Protein AF-A0A177PJV3-F1 (afdb_monomer)

pLDDT: mean 76.03, std 20.49, range [28.05, 97.5]

Sequence (588 aa):
MIEAEFNGTSPHPETMKRNLEDLGCRGILSDYPTKEKMPVGSDPIPENIRCGEPAQKAKPQKKPRHFLPLPDGFVTELMQFTLWFHGNLAEQLIECWIQLKHATEKARERGISTSDPRIVEKRHSIIEAMDWRDVDGNPLQSLPWPIRLREGLASVSSTSWPPREASAINQMISILQALNFCIVALCTGARMGEVLSATDASIDSAGEGRYGGRTFKLYDEVEGKERDWPLHPAAEKALLFQKQIASVLRPPHANHLWVTTKGSDKTPAGSLMLDFSGAIVSAVDQLGMTELAGGARAHAHRWRHTVGRLVALAIVEAPAVLMDLFGHRDPEMTLTYMLSKPDFAKEVMEVAEEVSYALAGEAISDVENGVAGGSAAATLAKGLEAFRMQRGIERFDVETLREAIEILTFGGRSWQMIRPGVLCTKQLGEFGPCTKGRGEPDPGACRTSCDHRLEMARARDHCEQSIDVLLRELAAAEAEGAEMVAASIEGQILANLKRWDDVRERILARNDVARRIWNSRHDAMEAPPCTARSADAEATKASPPQGEKPPEKKRITPAPRSKRPKGKSSATSKKTMACTHSRKESSP

Secondary structure (DSSP, 8-state):
-------S-PPPHHHHHHHHHHHHHTT-STT----S---S----------TTS-----PPPP----PPPPPHHHHHHHHHHHHHHHHHTHHHHHHHHHHHHHHHHHHHHTT--TT-HHHHHHHHHHHHHS--B-TTS-B--EEEEEEEEEETTEEEEEEESS-S-HHHHHHHHHHHHHHHHHHHHHHH---HHHHHT-BTHHHHT-TTTEEEEEE-TT---TT-EEEEEEPPHHHHHHHHHHHHHHHHHS-TT--BS-B-SS-BTTB-TTSB---HHHHHHHHHHHTT-TGGGTSS---HHHHHHHHHHHHHHH-TTHHHHHHHHHT-SSHHHHHHHHTTSHHHHHHHHHHHHHHHHHHHHHHHHHHHTT--BSHHHHHHHHHHHHHHHHHT-SS--HHHHHHHHHHHTTTTTS-EEEETTEEE-PPTT---TTSSSS----GGG--TT-TTEEE-HHHHHHHHHHHHHHHHHHHHHHHTT-HHHHHHHHHHHHHHHTT-HHHHHHHHHH-HHHHHHHHHHHHTTSSPP--PPP--------PPPP------PPPPPPPPPPP-------------------------

Mean predicted aligned error: 18.7 Å

Structure (mmCIF, N/CA/C/O backbone):
data_AF-A0A177PJV3-F1
#
_entry.id   AF-A0A177PJV3-F1
#
loop_
_atom_site.group_PDB
_atom_site.id
_atom_site.type_symbol
_atom_site.label_atom_id
_atom_site.label_alt_id
_atom_site.label_comp_id
_atom_site.label_asym_id
_atom_site.label_entity_id
_atom_site.label_seq_id
_atom_site.pdbx_PDB_ins_code
_atom_site.Cartn_x
_atom_site.Cartn_y
_atom_site.Cartn_z
_atom_site.occupancy
_atom_site.B_iso_or_equiv
_atom_site.auth_seq_id
_atom_site.auth_comp_id
_atom_site.auth_asym_id
_atom_site.auth_atom_id
_atom_site.pdbx_PDB_model_num
ATOM 1 N N . MET A 1 1 ? -40.745 -6.822 -25.043 1.00 29.45 1 MET A N 1
ATOM 2 C CA . MET A 1 1 ? -40.069 -8.097 -24.745 1.00 29.45 1 MET A CA 1
ATOM 3 C C . MET A 1 1 ? -38.602 -7.764 -24.559 1.00 29.45 1 MET A C 1
ATOM 5 O O . MET A 1 1 ? -37.999 -7.275 -25.503 1.00 29.45 1 MET A O 1
ATOM 9 N N . ILE A 1 2 ? -38.126 -7.996 -23.335 1.00 30.31 2 ILE A N 1
ATOM 10 C CA . ILE A 1 2 ? -36.776 -7.807 -22.779 1.00 30.31 2 ILE A CA 1
ATOM 11 C C . ILE A 1 2 ? -36.422 -6.371 -22.347 1.00 30.31 2 ILE A C 1
ATOM 13 O O . ILE A 1 2 ? -36.038 -5.509 -23.132 1.00 30.31 2 ILE A O 1
ATOM 17 N N . GLU A 1 3 ? -36.620 -6.195 -21.041 1.00 29.83 3 GLU A N 1
ATOM 18 C CA . GLU A 1 3 ? -36.168 -5.158 -20.115 1.00 29.83 3 GLU A CA 1
ATOM 19 C C . GLU A 1 3 ? -34.685 -5.346 -19.737 1.00 29.83 3 GLU A C 1
ATOM 21 O O . GLU A 1 3 ? -34.189 -6.470 -19.766 1.00 29.83 3 GLU A O 1
ATOM 26 N N . ALA A 1 4 ? -34.028 -4.256 -19.322 1.00 28.80 4 ALA A N 1
ATOM 27 C CA . ALA A 1 4 ? -32.975 -4.198 -18.290 1.00 28.80 4 ALA A CA 1
ATOM 28 C C . ALA A 1 4 ? -32.693 -2.703 -18.002 1.00 28.80 4 ALA A C 1
ATOM 30 O O . ALA A 1 4 ? -32.131 -1.996 -18.832 1.00 28.80 4 ALA A O 1
ATOM 31 N N . GLU A 1 5 ? -33.392 -2.102 -17.038 1.00 28.05 5 GLU A N 1
ATOM 32 C CA . GLU A 1 5 ? -32.960 -1.903 -15.639 1.00 28.05 5 GLU A CA 1
ATOM 33 C C . GLU A 1 5 ? -31.884 -0.815 -15.452 1.00 28.05 5 GLU A C 1
ATOM 35 O O . GLU A 1 5 ? -30.699 -1.064 -15.259 1.00 28.05 5 GLU A O 1
ATOM 40 N N . PHE A 1 6 ? -32.363 0.434 -15.447 1.00 30.50 6 PHE A N 1
ATOM 41 C CA . PHE A 1 6 ? -31.719 1.568 -14.787 1.00 30.50 6 PHE A CA 1
ATOM 42 C C . PHE A 1 6 ? -32.026 1.499 -13.283 1.00 30.50 6 PHE A C 1
ATOM 44 O O . PHE A 1 6 ? -33.166 1.721 -12.878 1.00 30.50 6 PHE A O 1
ATOM 51 N N . ASN A 1 7 ? -31.014 1.255 -12.452 1.00 31.00 7 ASN A N 1
ATOM 52 C CA . ASN A 1 7 ? -31.074 1.471 -11.006 1.00 31.00 7 ASN A CA 1
ATOM 53 C C . ASN A 1 7 ? -29.996 2.486 -10.613 1.00 31.00 7 ASN A C 1
ATOM 55 O O . ASN A 1 7 ? -28.817 2.252 -10.858 1.00 31.00 7 ASN A O 1
ATOM 59 N N . GLY A 1 8 ? -30.395 3.609 -10.000 1.00 30.33 8 GLY A N 1
ATOM 60 C CA . GLY A 1 8 ? -29.428 4.584 -9.478 1.00 30.33 8 GLY A CA 1
ATOM 61 C C . GLY A 1 8 ? -29.940 5.977 -9.093 1.00 30.33 8 GLY A C 1
ATOM 62 O O . GLY A 1 8 ? -29.230 6.948 -9.305 1.00 30.33 8 GLY A O 1
ATOM 63 N N . THR A 1 9 ? -31.151 6.089 -8.532 1.00 35.78 9 THR A N 1
ATOM 64 C CA . THR A 1 9 ? -31.656 7.237 -7.736 1.00 35.78 9 THR A CA 1
ATOM 65 C C . THR A 1 9 ? -31.503 8.655 -8.312 1.00 35.78 9 THR A C 1
ATOM 67 O O . THR A 1 9 ? -30.610 9.415 -7.939 1.00 35.78 9 THR A O 1
ATOM 70 N N . SER A 1 10 ? -32.497 9.088 -9.093 1.00 42.78 10 SER A N 1
ATOM 71 C CA . SER A 1 10 ? -32.837 10.513 -9.193 1.00 42.78 10 SER A CA 1
ATOM 72 C C . SER A 1 10 ? -33.201 11.054 -7.800 1.00 42.78 10 SER A C 1
ATOM 74 O O . SER A 1 10 ? -33.962 10.381 -7.092 1.00 42.78 10 SER A O 1
ATOM 76 N N . PRO A 1 11 ? -32.727 12.241 -7.378 1.00 43.62 11 PRO A N 1
ATOM 77 C CA . PRO A 1 11 ? -33.128 12.811 -6.097 1.00 43.62 11 PRO A CA 1
ATOM 78 C C . PRO A 1 11 ? -34.654 12.926 -6.038 1.00 43.62 11 PRO A C 1
ATOM 80 O O . PRO A 1 11 ? -35.287 13.393 -6.985 1.00 43.62 11 PRO A O 1
ATOM 83 N N . HIS A 1 12 ? -35.235 12.472 -4.923 1.00 50.09 12 HIS A N 1
ATOM 84 C CA . HIS A 1 12 ? -36.675 12.532 -4.679 1.00 50.09 12 HIS A CA 1
ATOM 85 C C . HIS A 1 12 ? -37.168 13.967 -4.968 1.00 50.09 12 HIS A C 1
ATOM 87 O O . HIS A 1 12 ? -36.522 14.915 -4.505 1.00 50.09 12 HIS A O 1
ATOM 93 N N . PRO A 1 13 ? -38.275 14.169 -5.708 1.00 58.34 13 PRO A N 1
ATOM 94 C CA . PRO A 1 13 ? -38.742 15.503 -6.107 1.00 58.34 13 PRO A CA 1
ATOM 95 C C . PRO A 1 13 ? -38.898 16.466 -4.922 1.00 58.34 13 PRO A C 1
ATOM 97 O O . PRO A 1 13 ? -38.666 17.667 -5.041 1.00 58.34 13 PRO A O 1
ATOM 100 N N . GLU A 1 14 ? -39.217 15.924 -3.745 1.00 55.47 14 GLU A N 1
ATOM 101 C CA . GLU A 1 14 ? -39.294 16.681 -2.496 1.00 55.47 14 GLU A CA 1
ATOM 102 C C . GLU A 1 14 ? -37.938 17.195 -2.001 1.00 55.47 14 GLU A C 1
ATOM 104 O O . GLU A 1 14 ? -37.867 18.312 -1.499 1.00 55.47 14 GLU A O 1
ATOM 109 N N . THR A 1 15 ? -36.853 16.438 -2.177 1.00 59.91 15 THR A N 1
ATOM 110 C CA . THR A 1 15 ? -35.495 16.860 -1.800 1.00 59.91 15 THR A CA 1
ATOM 111 C C . THR A 1 15 ? -34.998 17.967 -2.724 1.00 59.91 15 THR A C 1
ATOM 113 O O . THR A 1 15 ? -34.393 18.935 -2.267 1.00 59.91 15 THR A O 1
ATOM 116 N N . MET A 1 16 ? -35.306 17.868 -4.021 1.00 63.03 16 MET A N 1
ATOM 117 C CA . MET A 1 16 ? -34.980 18.915 -4.990 1.00 63.03 16 MET A CA 1
ATOM 118 C C . MET A 1 16 ? -35.768 20.198 -4.705 1.00 63.03 16 MET A C 1
ATOM 120 O O . MET A 1 16 ? -35.188 21.282 -4.684 1.00 63.03 16 MET A O 1
ATOM 124 N N . LYS A 1 17 ? -37.063 20.075 -4.388 1.00 69.62 17 LYS A N 1
ATOM 125 C CA . LYS A 1 17 ? -37.906 21.199 -3.968 1.00 69.62 17 LYS A CA 1
ATOM 126 C C . LYS A 1 17 ? -37.385 21.863 -2.688 1.00 69.62 17 LYS A C 1
ATOM 128 O O . LYS A 1 17 ? -37.268 23.081 -2.664 1.00 69.62 17 LYS A O 1
ATOM 133 N N . ARG A 1 18 ? -36.991 21.084 -1.673 1.00 66.75 18 ARG A N 1
ATOM 134 C CA . ARG A 1 18 ? -36.425 21.605 -0.413 1.00 66.75 18 ARG A CA 1
ATOM 135 C C . ARG A 1 18 ? -35.113 22.357 -0.616 1.00 66.75 18 ARG A C 1
ATOM 137 O O . ARG A 1 18 ? -34.887 23.379 0.019 1.00 66.75 18 ARG A O 1
ATOM 144 N N . ASN A 1 19 ? -34.256 21.862 -1.506 1.00 68.12 19 ASN A N 1
ATOM 145 C CA . ASN A 1 19 ? -32.991 22.522 -1.825 1.00 68.12 19 ASN A CA 1
ATOM 146 C C . ASN A 1 19 ? -33.217 23.820 -2.611 1.00 68.12 19 ASN A C 1
ATOM 148 O O . ASN A 1 19 ? -32.542 24.811 -2.352 1.00 68.12 19 ASN A O 1
ATOM 152 N N . LEU A 1 20 ? -34.180 23.841 -3.538 1.00 69.81 20 LEU A N 1
ATOM 153 C CA . LEU A 1 20 ? -34.570 25.066 -4.243 1.00 69.81 20 LEU A CA 1
ATOM 154 C C . LEU A 1 20 ? -35.226 26.083 -3.295 1.00 69.81 20 LEU A C 1
ATOM 156 O O . LEU A 1 20 ? -34.956 27.274 -3.413 1.00 69.81 20 LEU A O 1
ATOM 160 N N . GLU A 1 21 ? -36.015 25.619 -2.324 1.00 73.06 21 GLU A N 1
ATOM 161 C CA . GLU A 1 21 ? -36.563 26.436 -1.236 1.00 73.06 21 GLU A CA 1
ATOM 162 C C . GLU A 1 21 ? -35.452 27.035 -0.354 1.00 73.06 21 GLU A C 1
ATOM 164 O O . GLU A 1 21 ? -35.466 28.240 -0.122 1.00 73.06 21 GLU A O 1
ATOM 169 N N . ASP A 1 22 ? -34.450 26.251 0.073 1.00 69.19 22 ASP A N 1
ATOM 170 C CA . ASP A 1 22 ? -33.301 26.749 0.858 1.00 69.19 22 ASP A CA 1
ATOM 171 C C . ASP A 1 22 ? -32.491 27.799 0.087 1.00 69.19 22 ASP A C 1
ATOM 173 O O . ASP A 1 22 ? -32.208 28.885 0.598 1.00 69.19 22 ASP A O 1
ATOM 177 N N . LEU A 1 23 ? -32.152 27.508 -1.171 1.00 67.38 23 LEU A N 1
ATOM 178 C CA . LEU A 1 23 ? -31.402 28.426 -2.032 1.00 67.38 23 LEU A CA 1
ATOM 179 C C . LEU A 1 23 ? -32.194 29.709 -2.324 1.00 67.38 23 LEU A C 1
ATOM 181 O O . LEU A 1 23 ? -31.612 30.796 -2.369 1.00 67.38 23 LEU A O 1
ATOM 185 N N . GLY A 1 24 ? -33.514 29.588 -2.470 1.00 72.19 24 GLY A N 1
ATOM 186 C CA . GLY A 1 24 ? -34.443 30.702 -2.596 1.00 72.19 24 GLY A CA 1
ATOM 187 C C . GLY A 1 24 ? -34.514 31.570 -1.339 1.00 72.19 24 GLY A C 1
ATOM 188 O O . GLY A 1 24 ? -34.330 32.783 -1.415 1.00 72.19 24 GLY A O 1
ATOM 189 N N . CYS A 1 25 ? -34.693 30.960 -0.164 1.00 65.00 25 CYS A N 1
ATOM 190 C CA . CYS A 1 25 ? -34.714 31.653 1.130 1.00 65.00 25 CYS A CA 1
ATOM 191 C C . CYS A 1 25 ? -33.384 32.343 1.465 1.00 65.00 25 CYS A C 1
ATOM 193 O O . CYS A 1 25 ? -33.371 33.342 2.180 1.00 65.00 25 CYS A O 1
ATOM 195 N N . ARG A 1 26 ? -32.265 31.841 0.935 1.00 63.28 26 ARG A N 1
ATOM 196 C CA . ARG A 1 26 ? -30.928 32.432 1.100 1.00 63.28 26 ARG A CA 1
ATOM 197 C C . ARG A 1 26 ? -30.611 33.533 0.083 1.00 63.28 26 ARG A C 1
ATOM 199 O O . ARG A 1 26 ? -29.510 34.076 0.124 1.00 63.28 26 ARG A O 1
ATOM 206 N N . GLY A 1 27 ? -31.542 33.851 -0.821 1.00 60.12 27 GLY A N 1
ATOM 207 C CA . GLY A 1 27 ? -31.381 34.896 -1.835 1.00 60.12 27 GLY A CA 1
ATOM 208 C C . GLY A 1 27 ? -30.380 34.551 -2.941 1.00 60.12 27 GLY A C 1
ATOM 209 O O . GLY A 1 27 ? -29.916 35.444 -3.641 1.00 60.12 27 GLY A O 1
ATOM 210 N N . ILE A 1 28 ? -30.029 33.268 -3.092 1.00 64.19 28 ILE A N 1
ATOM 211 C CA . ILE A 1 28 ? -29.073 32.795 -4.106 1.00 64.19 28 ILE A CA 1
ATOM 212 C C . ILE A 1 28 ? -29.766 32.643 -5.469 1.00 64.19 28 ILE A C 1
ATOM 214 O O . ILE A 1 28 ? -29.135 32.818 -6.509 1.00 64.19 28 ILE A O 1
ATOM 218 N N . LEU A 1 29 ? -31.071 32.352 -5.473 1.00 66.19 29 LEU A N 1
ATOM 219 C CA . LEU A 1 29 ? -31.906 32.325 -6.674 1.00 66.19 29 LEU A CA 1
ATOM 220 C C . LEU A 1 29 ? -32.634 33.665 -6.822 1.00 66.19 29 LEU A C 1
ATOM 222 O O . LEU A 1 29 ? -33.555 33.970 -6.065 1.00 66.19 29 LEU A O 1
ATOM 226 N N . SER A 1 30 ? -32.202 34.468 -7.795 1.00 63.50 30 SER A N 1
ATOM 227 C CA . SER A 1 30 ? -32.681 35.841 -8.020 1.00 63.50 30 SER A CA 1
ATOM 228 C C . SER A 1 30 ? -34.159 35.943 -8.408 1.00 63.50 30 SER A C 1
ATOM 230 O O . SER A 1 30 ? -34.759 37.006 -8.284 1.00 63.50 30 SER A O 1
ATOM 232 N N . ASP A 1 31 ? -34.739 34.853 -8.898 1.00 66.44 31 ASP A N 1
ATOM 233 C CA . ASP A 1 31 ? -36.106 34.729 -9.404 1.00 66.44 31 ASP A CA 1
ATOM 234 C C . ASP A 1 31 ? -37.026 33.919 -8.470 1.00 66.44 31 ASP A C 1
ATOM 236 O O . ASP A 1 31 ? -38.175 33.636 -8.818 1.00 66.44 31 ASP A O 1
ATOM 240 N N . TYR A 1 32 ? -36.558 33.561 -7.267 1.00 75.62 32 TYR A N 1
ATOM 241 C CA . TYR A 1 32 ? -37.345 32.765 -6.331 1.00 75.62 32 TYR A CA 1
ATOM 242 C C . TYR A 1 32 ? -38.529 33.565 -5.746 1.00 75.62 32 TYR A C 1
ATOM 244 O O . TYR A 1 32 ? -38.325 34.618 -5.132 1.00 75.62 32 TYR A O 1
ATOM 252 N N . PRO A 1 33 ? -39.782 33.085 -5.885 1.00 64.75 33 PRO A N 1
ATOM 253 C CA . PRO A 1 33 ? -40.960 33.818 -5.438 1.00 64.75 33 PRO A CA 1
ATOM 254 C C . PRO A 1 33 ? -41.017 33.856 -3.906 1.00 64.75 33 PRO A C 1
ATOM 256 O O . PRO A 1 33 ? -41.302 32.856 -3.247 1.00 64.75 33 PRO A O 1
ATOM 259 N N . THR A 1 34 ? -40.772 35.030 -3.326 1.00 61.72 34 THR A N 1
ATOM 260 C CA . THR A 1 34 ? -40.854 35.281 -1.880 1.00 61.72 34 THR A CA 1
ATOM 261 C C . THR A 1 34 ? -42.311 35.164 -1.425 1.00 61.72 34 THR A C 1
ATOM 263 O O . THR A 1 34 ? -43.090 36.111 -1.516 1.00 61.72 34 THR A O 1
ATOM 266 N N . LYS A 1 35 ? -42.720 33.970 -0.979 1.00 52.09 35 LYS A N 1
ATOM 267 C CA . LYS A 1 35 ? -44.114 33.697 -0.587 1.00 52.09 35 LYS A CA 1
ATOM 268 C C . LYS A 1 35 ? -44.485 34.129 0.829 1.00 52.09 35 LYS A C 1
ATOM 270 O O . LYS A 1 35 ? -45.671 34.163 1.136 1.00 52.09 35 LYS A O 1
ATOM 275 N N . GLU A 1 36 ? -43.536 34.537 1.663 1.00 47.19 36 GLU A N 1
ATOM 276 C CA . GLU A 1 36 ? -43.840 35.010 3.013 1.00 47.19 36 GLU A CA 1
ATOM 277 C C . GLU A 1 36 ? -43.062 36.285 3.328 1.00 47.19 36 GLU A C 1
ATOM 279 O O . GLU A 1 36 ? -41.853 36.376 3.117 1.00 47.19 36 GLU A O 1
ATOM 284 N N . LYS A 1 37 ? -43.786 37.297 3.821 1.00 44.06 37 LYS A N 1
ATOM 285 C CA . LYS A 1 37 ? -43.204 38.524 4.366 1.00 44.06 37 LYS A CA 1
ATOM 286 C C . LYS A 1 37 ? -42.357 38.129 5.575 1.00 44.06 37 LYS A C 1
ATOM 288 O O . LYS A 1 37 ? -42.908 37.893 6.648 1.00 44.06 37 LYS A O 1
ATOM 293 N N . MET A 1 38 ? -41.040 38.037 5.393 1.00 42.28 38 MET A N 1
ATOM 294 C CA . MET A 1 38 ? -40.118 37.856 6.511 1.00 42.28 38 MET A CA 1
ATOM 295 C C . MET A 1 38 ? -40.351 38.963 7.551 1.00 42.28 38 MET A C 1
ATOM 297 O O . MET A 1 38 ? -40.602 40.114 7.170 1.00 42.28 38 MET A O 1
ATOM 301 N N . PRO A 1 39 ? -40.291 38.639 8.854 1.00 39.69 39 PRO A N 1
ATOM 302 C CA . PRO A 1 39 ? -40.427 39.635 9.898 1.00 39.69 39 PRO A CA 1
ATOM 303 C C . PRO A 1 39 ? -39.315 40.672 9.736 1.00 39.69 39 PRO A C 1
ATOM 305 O O . PRO A 1 39 ? -38.130 40.348 9.700 1.00 39.69 39 PRO A O 1
ATOM 308 N N . VAL A 1 40 ? -39.739 41.927 9.599 1.00 49.19 40 VAL A N 1
ATOM 309 C CA . VAL A 1 40 ? -38.894 43.121 9.551 1.00 49.19 40 VAL A CA 1
ATOM 310 C C . VAL A 1 40 ? -38.036 43.132 10.818 1.00 49.19 40 VAL A C 1
ATOM 312 O O . VAL A 1 40 ? -38.554 43.382 11.904 1.00 49.19 40 VAL A O 1
ATOM 315 N N . GLY A 1 41 ? -36.750 42.793 10.708 1.00 45.94 41 GLY A N 1
ATOM 316 C CA . GLY A 1 41 ? -35.879 42.732 11.886 1.00 45.94 41 GLY A CA 1
ATOM 317 C C . GLY A 1 41 ? -34.470 42.167 11.711 1.00 45.94 41 GLY A C 1
ATOM 318 O O . GLY A 1 41 ? -33.693 42.241 12.657 1.00 45.94 41 GLY A O 1
ATOM 319 N N . SER A 1 42 ? -34.091 41.642 10.547 1.00 44.22 42 SER A N 1
ATOM 320 C CA . SER A 1 42 ? -32.679 41.381 10.250 1.00 44.22 42 SER A CA 1
ATOM 321 C C . SER A 1 42 ? -32.321 42.070 8.948 1.00 44.22 42 SER A C 1
ATOM 323 O O . SER A 1 42 ? -32.685 41.585 7.874 1.00 44.22 42 SER A O 1
ATOM 325 N N . ASP A 1 43 ? -31.644 43.211 9.054 1.00 44.50 43 ASP A N 1
ATOM 326 C CA . ASP A 1 43 ? -31.030 43.851 7.900 1.00 44.50 43 ASP A CA 1
ATOM 327 C C . ASP A 1 43 ? -30.209 42.802 7.132 1.00 44.50 43 ASP A C 1
ATOM 329 O O . ASP A 1 43 ? -29.457 42.038 7.756 1.00 44.50 43 ASP A O 1
ATOM 333 N N . PRO A 1 44 ? -30.355 42.706 5.798 1.00 44.03 44 PRO A N 1
ATOM 334 C CA . PRO A 1 44 ? -29.487 41.856 5.004 1.00 44.03 44 PRO A CA 1
ATOM 335 C C . PRO A 1 44 ? -28.049 42.293 5.270 1.00 44.03 44 PRO A C 1
ATOM 337 O O . PRO A 1 44 ? -27.731 43.476 5.155 1.00 44.03 44 PRO A O 1
ATOM 340 N N . ILE A 1 45 ? -27.193 41.344 5.663 1.00 42.94 45 ILE A N 1
ATOM 341 C CA . ILE A 1 45 ? -25.763 41.595 5.858 1.00 42.94 45 ILE A CA 1
ATOM 342 C C . ILE A 1 45 ? -25.258 42.190 4.539 1.00 42.94 45 ILE A C 1
ATOM 344 O O . ILE A 1 45 ? -25.282 41.474 3.534 1.00 42.94 45 ILE A O 1
ATOM 348 N N . PRO A 1 46 ? -24.844 43.470 4.495 1.00 41.69 46 PRO A N 1
ATOM 349 C CA . PRO A 1 46 ? -24.364 44.061 3.262 1.00 41.69 46 PRO A CA 1
ATOM 350 C C . PRO A 1 46 ? -23.125 43.279 2.852 1.00 41.69 46 PRO A C 1
ATOM 352 O O . PRO A 1 46 ? -22.130 43.237 3.583 1.00 41.69 46 PRO A O 1
ATOM 355 N N . GLU A 1 47 ? -23.188 42.611 1.707 1.00 41.00 47 GLU A N 1
ATOM 356 C CA . GLU A 1 47 ? -21.995 42.041 1.114 1.00 41.00 47 GLU A CA 1
ATOM 357 C C . GLU A 1 47 ? -21.081 43.225 0.781 1.00 41.00 47 GLU A C 1
ATOM 359 O O . GLU A 1 47 ? -21.416 44.076 -0.042 1.00 41.00 47 GLU A O 1
ATOM 364 N N . ASN A 1 48 ? -19.971 43.355 1.516 1.00 43.31 48 ASN A N 1
ATOM 365 C CA . ASN A 1 48 ? -19.047 44.466 1.330 1.00 43.31 48 ASN A CA 1
ATOM 366 C C . ASN A 1 48 ? -18.534 44.434 -0.112 1.00 43.31 48 ASN A C 1
ATOM 368 O O . ASN A 1 48 ? -17.732 43.570 -0.472 1.00 43.31 48 ASN A O 1
ATOM 372 N N . ILE A 1 49 ? -18.992 45.381 -0.928 1.00 45.78 49 ILE A N 1
ATOM 373 C CA . ILE A 1 49 ? -18.542 45.574 -2.303 1.00 45.78 49 ILE A CA 1
ATOM 374 C C . ILE A 1 49 ? -17.062 45.976 -2.244 1.00 45.78 49 ILE A C 1
ATOM 376 O O . ILE A 1 49 ? -16.725 47.140 -2.056 1.00 45.78 49 ILE A O 1
ATOM 380 N N . ARG A 1 50 ? -16.154 45.005 -2.400 1.00 50.34 50 ARG A N 1
ATOM 381 C CA . ARG A 1 50 ? -14.689 45.208 -2.368 1.00 50.34 50 ARG A CA 1
ATOM 382 C C . ARG A 1 50 ? -14.123 45.765 -3.678 1.00 50.34 50 ARG A C 1
ATOM 384 O O . ARG A 1 50 ? -12.979 45.497 -4.044 1.00 50.34 50 ARG A O 1
ATOM 391 N N . CYS A 1 51 ? -14.927 46.512 -4.425 1.00 39.72 51 CYS A N 1
ATOM 392 C CA . CYS A 1 51 ? -14.507 47.095 -5.689 1.00 39.72 51 CYS A CA 1
ATOM 393 C C . CYS A 1 51 ? -13.614 48.313 -5.394 1.00 39.72 51 CYS A C 1
ATOM 395 O O . CYS A 1 51 ? -14.095 49.329 -4.906 1.00 39.72 51 CYS A O 1
ATOM 397 N N . GLY A 1 52 ? -12.307 48.193 -5.647 1.00 55.75 52 GLY A N 1
ATOM 398 C CA . GLY A 1 52 ? -11.308 49.235 -5.358 1.00 55.75 52 GLY A CA 1
ATOM 399 C C . GLY A 1 52 ? -10.450 48.987 -4.112 1.00 55.75 52 GLY A C 1
ATOM 400 O O . GLY A 1 52 ? -9.484 49.717 -3.890 1.00 55.75 52 GLY A O 1
ATOM 401 N N . GLU A 1 53 ? -10.731 47.939 -3.329 1.00 58.09 53 GLU A N 1
ATOM 402 C CA . GLU A 1 53 ? -9.828 47.514 -2.257 1.00 58.09 53 GLU A CA 1
ATOM 403 C C . GLU A 1 53 ? -8.597 46.794 -2.840 1.00 58.09 53 GLU A C 1
ATOM 405 O O . GLU A 1 53 ? -8.726 46.001 -3.780 1.00 58.09 53 GLU A O 1
ATOM 410 N N . PRO A 1 54 ? -7.385 47.022 -2.299 1.00 50.81 54 PRO A N 1
ATOM 411 C CA . PRO A 1 54 ? -6.211 46.268 -2.714 1.00 50.81 54 PRO A CA 1
ATOM 412 C C . PRO A 1 54 ? -6.442 44.784 -2.425 1.00 50.81 54 PRO A C 1
ATOM 414 O O . PRO A 1 54 ? -6.830 44.418 -1.313 1.00 50.81 54 PRO A O 1
ATOM 417 N N . ALA A 1 55 ? -6.191 43.937 -3.429 1.00 51.00 55 ALA A N 1
ATOM 418 C CA . ALA A 1 55 ? -6.389 42.495 -3.339 1.00 51.00 55 ALA A CA 1
ATOM 419 C C . ALA A 1 55 ? -5.851 41.962 -2.005 1.00 51.00 55 ALA A C 1
ATOM 421 O O . ALA A 1 55 ? -4.671 42.153 -1.681 1.00 51.00 55 ALA A O 1
ATOM 422 N N . GLN A 1 56 ? -6.719 41.312 -1.219 1.00 52.31 56 GLN A N 1
ATOM 423 C CA . GLN A 1 56 ? -6.297 40.672 0.021 1.00 52.31 56 GLN A CA 1
ATOM 424 C C . GLN A 1 56 ? -5.151 39.728 -0.322 1.00 52.31 56 GLN A C 1
ATOM 426 O O . GLN A 1 56 ? -5.333 38.772 -1.076 1.00 52.31 56 GLN A O 1
ATOM 431 N N . LYS A 1 57 ? -3.954 40.025 0.201 1.00 47.50 57 LYS A N 1
ATOM 432 C CA . LYS A 1 57 ? -2.788 39.161 0.024 1.00 47.50 57 LYS A CA 1
ATOM 433 C C . LYS A 1 57 ? -3.213 37.765 0.449 1.00 47.50 57 LYS A C 1
ATOM 435 O O . LYS A 1 57 ? -3.586 37.573 1.609 1.00 47.50 57 LYS A O 1
ATOM 440 N N . ALA A 1 58 ? -3.205 36.830 -0.504 1.00 41.31 58 ALA A N 1
ATOM 441 C CA . ALA A 1 58 ? -3.513 35.437 -0.241 1.00 41.31 58 ALA A CA 1
ATOM 442 C C . ALA A 1 58 ? -2.760 35.030 1.025 1.00 41.31 58 ALA A C 1
ATOM 444 O O . ALA A 1 58 ? -1.556 35.293 1.135 1.00 41.31 58 ALA A O 1
ATOM 445 N N . LYS A 1 59 ? -3.479 34.463 2.008 1.00 41.72 59 LYS A N 1
ATOM 446 C CA . LYS A 1 59 ? -2.838 33.932 3.215 1.00 41.72 59 LYS A CA 1
ATOM 447 C C . LYS A 1 59 ? -1.655 33.094 2.733 1.00 41.72 59 LYS A C 1
ATOM 449 O O . LYS A 1 59 ? -1.872 32.269 1.841 1.00 41.72 59 LYS A O 1
ATOM 454 N N . PRO A 1 60 ? -0.432 33.326 3.244 1.00 38.84 60 PRO A N 1
ATOM 455 C CA . PRO A 1 60 ? 0.733 32.600 2.771 1.00 38.84 60 PRO A CA 1
ATOM 456 C C . PRO A 1 60 ? 0.391 31.118 2.830 1.00 38.84 60 PRO A C 1
ATOM 458 O O . PRO A 1 60 ? 0.018 30.617 3.897 1.00 38.84 60 PRO A O 1
ATOM 461 N N . GLN A 1 61 ? 0.417 30.451 1.671 1.00 39.66 61 GLN A N 1
ATOM 462 C CA . GLN A 1 61 ? 0.192 29.015 1.607 1.00 39.66 61 GLN A CA 1
ATOM 463 C C . GLN A 1 61 ? 1.156 28.402 2.621 1.00 39.66 61 GLN A C 1
ATOM 465 O O . GLN A 1 61 ? 2.368 28.623 2.541 1.00 39.66 61 GLN A O 1
ATOM 470 N N . LYS A 1 62 ? 0.618 27.731 3.650 1.00 40.19 62 LYS A N 1
ATOM 471 C CA . LYS A 1 62 ? 1.460 27.024 4.617 1.00 40.19 62 LYS A CA 1
ATOM 472 C C . LYS A 1 62 ? 2.365 26.125 3.787 1.00 40.19 62 LYS A C 1
ATOM 474 O O . LYS A 1 62 ? 1.846 25.328 3.008 1.00 40.19 62 LYS A O 1
ATOM 479 N N . LYS A 1 63 ? 3.686 26.294 3.930 1.00 40.72 63 LYS A N 1
ATOM 480 C CA . LYS A 1 63 ? 4.667 25.451 3.239 1.00 40.72 63 LYS A CA 1
ATOM 481 C C . LYS A 1 63 ? 4.212 23.993 3.371 1.00 40.72 63 LYS A C 1
ATOM 483 O O . LYS A 1 63 ? 3.842 23.605 4.488 1.00 40.72 63 LYS A O 1
ATOM 488 N N . PRO A 1 64 ? 4.170 23.223 2.272 1.00 48.28 64 PRO A N 1
ATOM 489 C CA . PRO A 1 64 ? 3.711 21.846 2.324 1.00 48.28 64 PRO A CA 1
ATOM 490 C C . PRO A 1 64 ? 4.513 21.107 3.397 1.00 48.28 64 PRO A C 1
ATOM 492 O O . PRO A 1 64 ? 5.742 21.169 3.432 1.00 48.28 64 PRO A O 1
ATOM 495 N N . ARG A 1 65 ? 3.812 20.471 4.343 1.00 55.72 65 ARG A N 1
ATOM 496 C CA . ARG A 1 65 ? 4.466 19.591 5.313 1.00 55.72 65 ARG A CA 1
ATOM 497 C C . ARG A 1 65 ? 5.021 18.408 4.526 1.00 55.72 65 ARG A C 1
A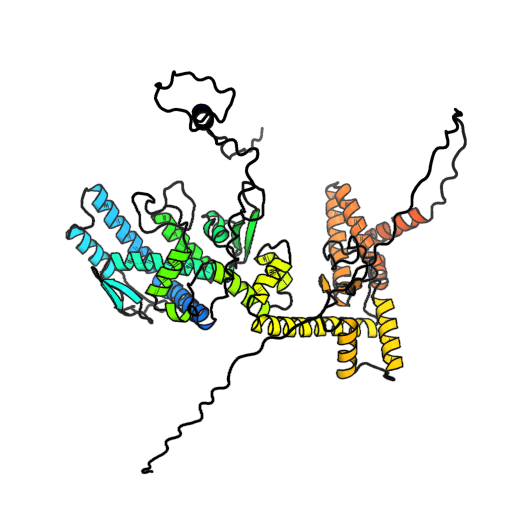TOM 499 O O . ARG A 1 65 ? 4.241 17.610 4.016 1.00 55.72 65 ARG A O 1
ATOM 506 N N . HIS A 1 66 ? 6.342 18.305 4.434 1.00 64.00 66 HIS A N 1
ATOM 507 C CA . HIS A 1 66 ? 6.991 17.117 3.895 1.00 64.00 66 HIS A CA 1
ATOM 508 C C . HIS A 1 66 ? 6.817 15.979 4.901 1.00 64.00 66 HIS A C 1
ATOM 510 O O . HIS A 1 66 ? 7.338 16.034 6.016 1.00 64.00 66 HIS A O 1
ATOM 516 N N . PHE A 1 67 ? 6.023 14.975 4.536 1.00 75.81 67 PHE A N 1
ATOM 517 C CA . PHE A 1 67 ? 5.919 13.750 5.312 1.00 75.81 67 PHE A CA 1
ATOM 518 C C . PHE A 1 67 ? 7.097 12.851 4.948 1.00 75.81 67 PHE A C 1
ATOM 520 O O . PHE A 1 67 ? 7.319 12.555 3.779 1.00 75.81 67 PHE A O 1
ATOM 527 N N . LEU A 1 68 ? 7.850 12.422 5.956 1.00 84.69 68 LEU A N 1
ATOM 528 C CA . LEU A 1 68 ? 8.911 11.438 5.778 1.00 84.69 68 LEU A CA 1
ATOM 529 C C . LEU A 1 68 ? 8.338 10.020 5.899 1.00 84.69 68 LEU A C 1
ATOM 531 O O . LEU A 1 68 ? 7.380 9.816 6.663 1.00 84.69 68 LEU A O 1
ATOM 535 N N . PRO A 1 69 ? 8.933 9.032 5.208 1.00 88.75 69 PRO A N 1
ATOM 536 C CA . PRO A 1 69 ? 8.552 7.637 5.375 1.00 88.75 69 PRO A CA 1
ATOM 537 C C . PRO A 1 69 ? 8.753 7.171 6.828 1.00 88.75 69 PRO A C 1
ATOM 539 O O . PRO A 1 69 ? 9.456 7.803 7.629 1.00 88.75 69 PRO A O 1
ATOM 542 N N . LEU A 1 70 ? 8.091 6.078 7.195 1.00 92.25 70 LEU A N 1
ATOM 543 C CA . LEU A 1 70 ? 8.226 5.455 8.508 1.00 92.25 70 LEU A CA 1
ATOM 544 C C . LEU A 1 70 ? 9.594 4.753 8.622 1.00 92.25 70 LEU A C 1
ATOM 546 O O . LEU A 1 70 ? 10.102 4.253 7.611 1.00 92.25 70 LEU A O 1
ATOM 550 N N . PRO A 1 71 ? 10.229 4.739 9.807 1.00 92.25 71 PRO A N 1
ATOM 551 C CA . PRO A 1 71 ? 11.462 3.979 10.026 1.00 92.25 71 PRO A CA 1
ATOM 552 C C . PRO A 1 71 ? 11.244 2.470 9.850 1.00 92.25 71 PRO A C 1
ATOM 554 O O . PRO A 1 71 ? 10.185 1.968 10.222 1.00 92.25 71 PRO A O 1
ATOM 557 N N . ASP A 1 72 ? 12.242 1.743 9.337 1.00 91.44 72 ASP A N 1
ATOM 558 C CA . ASP A 1 72 ? 12.136 0.291 9.102 1.00 91.44 72 ASP A CA 1
ATOM 559 C C . ASP A 1 72 ? 11.864 -0.498 10.382 1.00 91.44 72 ASP A C 1
ATOM 561 O O . ASP A 1 72 ? 10.998 -1.369 10.383 1.00 91.44 72 ASP A O 1
ATOM 565 N N . GLY A 1 73 ? 12.524 -0.140 11.490 1.00 93.88 73 GLY A N 1
ATOM 566 C CA . GLY A 1 73 ? 12.278 -0.769 12.791 1.00 93.88 73 GLY A CA 1
ATOM 567 C C . GLY A 1 73 ? 10.818 -0.644 13.231 1.00 93.88 73 GLY A C 1
ATOM 568 O O . GLY A 1 73 ? 10.209 -1.626 13.628 1.00 93.88 73 GLY A O 1
ATOM 569 N N . PHE A 1 74 ? 10.203 0.532 13.060 1.00 95.81 74 PHE A N 1
ATOM 570 C CA . PHE A 1 74 ? 8.782 0.719 13.369 1.00 95.81 74 PHE A CA 1
ATOM 571 C C . PHE A 1 74 ? 7.867 -0.120 12.482 1.00 95.81 74 PHE A C 1
ATOM 573 O O . PHE A 1 74 ? 6.935 -0.745 12.979 1.00 95.81 74 PHE A O 1
ATOM 580 N N . VAL A 1 75 ? 8.109 -0.108 11.169 1.00 96.06 75 VAL A N 1
ATOM 581 C CA . VAL A 1 75 ? 7.285 -0.859 10.213 1.00 96.06 75 VAL A CA 1
ATOM 582 C C . VAL A 1 75 ? 7.384 -2.353 10.506 1.00 96.06 75 VAL A C 1
ATOM 584 O O . VAL A 1 75 ? 6.361 -3.026 10.545 1.00 96.06 75 VAL A O 1
ATOM 587 N N . THR A 1 76 ? 8.592 -2.847 10.768 1.00 95.69 76 THR A N 1
ATOM 588 C CA . THR A 1 76 ? 8.858 -4.257 11.069 1.00 95.69 76 THR A CA 1
ATOM 589 C C . THR A 1 76 ? 8.142 -4.694 12.342 1.00 95.69 76 THR A C 1
ATOM 591 O O . THR A 1 76 ? 7.345 -5.626 12.288 1.00 95.69 76 THR A O 1
ATOM 594 N N . GLU A 1 77 ? 8.343 -3.984 13.454 1.00 95.75 77 GLU A N 1
ATOM 595 C CA . GLU A 1 77 ? 7.715 -4.305 14.745 1.00 95.75 77 GLU A CA 1
ATOM 596 C C . GLU A 1 77 ? 6.183 -4.250 14.664 1.00 95.75 77 GLU A C 1
ATOM 598 O O . GLU A 1 77 ? 5.490 -5.170 15.101 1.00 95.75 77 GLU A O 1
ATOM 603 N N . LEU A 1 78 ? 5.626 -3.206 14.036 1.00 96.69 78 LEU A N 1
ATOM 604 C CA . LEU A 1 78 ? 4.176 -3.073 13.910 1.00 96.69 78 LEU A CA 1
ATOM 605 C C . LEU A 1 78 ? 3.579 -4.164 13.013 1.00 96.69 78 LEU A C 1
ATOM 607 O O . LEU A 1 78 ? 2.498 -4.673 13.312 1.00 96.69 78 LEU A O 1
ATOM 611 N N . MET A 1 79 ? 4.247 -4.536 11.917 1.00 97.12 79 MET A N 1
ATOM 612 C CA . MET A 1 79 ? 3.767 -5.600 11.029 1.00 97.12 79 MET A CA 1
ATOM 613 C C . MET A 1 79 ? 3.909 -6.984 11.662 1.00 97.12 79 MET A C 1
ATOM 615 O O . MET A 1 79 ? 2.984 -7.782 11.540 1.00 97.12 79 MET A O 1
ATOM 619 N N . GLN A 1 80 ? 4.990 -7.256 12.396 1.00 96.25 80 GLN A N 1
ATOM 620 C CA . GLN A 1 80 ? 5.130 -8.491 13.175 1.00 96.25 80 GLN A CA 1
ATOM 621 C C . GLN A 1 80 ? 4.008 -8.621 14.206 1.00 96.25 80 GLN A C 1
ATOM 623 O O . GLN A 1 80 ? 3.331 -9.651 14.242 1.00 96.25 80 GLN A O 1
ATOM 628 N N . PHE A 1 81 ? 3.738 -7.552 14.965 1.00 96.31 81 PHE A N 1
ATOM 629 C CA . PHE A 1 81 ? 2.603 -7.512 15.882 1.00 96.31 81 PHE A CA 1
ATOM 630 C C . PHE A 1 81 ? 1.285 -7.753 15.140 1.00 96.31 81 PHE A C 1
ATOM 632 O O . PHE A 1 81 ? 0.493 -8.592 15.554 1.00 96.31 81 PHE A O 1
ATOM 639 N N . THR A 1 82 ? 1.053 -7.051 14.026 1.00 97.50 82 THR A N 1
ATOM 640 C CA . THR A 1 82 ? -0.184 -7.161 13.232 1.00 97.50 82 THR A CA 1
ATOM 641 C C . THR A 1 82 ? -0.426 -8.593 12.762 1.00 97.50 82 THR A C 1
ATOM 643 O O . THR A 1 82 ? -1.513 -9.131 12.957 1.00 97.50 82 THR A O 1
ATOM 646 N N . LEU A 1 83 ? 0.589 -9.232 12.176 1.00 96.88 83 LEU A N 1
ATOM 647 C CA . LEU A 1 83 ? 0.492 -10.599 11.666 1.00 96.88 83 LEU A CA 1
ATOM 648 C C . LEU A 1 83 ? 0.254 -11.604 12.794 1.00 96.88 83 LEU A C 1
ATOM 650 O O . LEU A 1 83 ? -0.633 -12.449 12.674 1.00 96.88 83 LEU A O 1
ATOM 654 N N . TRP A 1 84 ? 0.982 -11.476 13.907 1.00 96.56 84 TRP A N 1
ATOM 655 C CA . TRP A 1 84 ? 0.755 -12.312 15.083 1.00 96.56 84 TRP A CA 1
ATOM 656 C C . TRP A 1 84 ? -0.666 -12.122 15.627 1.00 96.56 84 TRP A C 1
ATOM 658 O O . TRP A 1 84 ? -1.373 -13.096 15.875 1.00 96.56 84 TRP A O 1
ATOM 668 N N . PHE A 1 85 ? -1.127 -10.877 15.737 1.00 96.50 85 PHE A N 1
ATOM 669 C CA . PHE A 1 85 ? -2.453 -10.538 16.243 1.00 96.50 85 PHE A CA 1
ATOM 670 C C . PHE A 1 85 ? -3.574 -11.095 15.356 1.00 96.50 85 PHE A C 1
ATOM 672 O O . PHE A 1 85 ? -4.546 -11.659 15.856 1.00 96.50 85 PHE A O 1
ATOM 679 N N . HIS A 1 86 ? -3.426 -10.989 14.034 1.00 96.69 86 HIS A N 1
ATOM 680 C CA . HIS A 1 86 ? -4.355 -11.557 13.053 1.00 96.69 86 HIS A CA 1
ATOM 681 C C . HIS A 1 86 ? -4.367 -13.089 13.058 1.00 96.69 86 HIS A C 1
ATOM 683 O O . HIS A 1 86 ? -5.379 -13.693 12.703 1.00 96.69 86 HIS A O 1
ATOM 689 N N . GLY A 1 87 ? -3.236 -13.722 13.376 1.00 95.25 87 GLY A N 1
ATOM 690 C CA . GLY A 1 87 ? -3.106 -15.176 13.452 1.00 95.25 87 GLY A CA 1
ATOM 691 C C . GLY A 1 87 ? -3.693 -15.764 14.731 1.00 95.25 87 GLY A C 1
ATOM 692 O O . GLY A 1 87 ? -4.340 -16.800 14.668 1.00 95.25 87 GLY A O 1
ATOM 693 N N . ASN A 1 88 ? -3.497 -15.086 15.862 1.00 95.44 88 ASN A N 1
ATOM 694 C CA . ASN A 1 88 ? -3.744 -15.666 17.181 1.00 95.44 88 ASN A CA 1
ATOM 695 C C . ASN A 1 88 ? -4.971 -15.093 17.894 1.00 95.44 88 ASN A C 1
ATOM 697 O O . ASN A 1 88 ? -5.568 -15.795 18.697 1.00 95.44 88 ASN A O 1
ATOM 701 N N . LEU A 1 89 ? -5.354 -13.830 17.645 1.00 95.56 89 LEU A N 1
ATOM 702 C CA . LEU A 1 89 ? -6.296 -13.138 18.536 1.00 95.56 89 LEU A CA 1
ATOM 703 C C . LEU A 1 89 ? -7.495 -12.475 17.861 1.00 95.56 89 LEU A C 1
ATOM 705 O O . LEU A 1 89 ? -8.560 -12.404 18.470 1.00 95.56 89 LEU A O 1
ATOM 709 N N . ALA A 1 90 ? -7.350 -11.976 16.634 1.00 96.75 90 ALA A N 1
ATOM 710 C CA . ALA A 1 90 ? -8.360 -11.126 16.002 1.00 96.75 90 ALA A CA 1
ATOM 711 C C . ALA A 1 90 ? -9.760 -11.767 15.939 1.00 96.75 90 ALA A C 1
ATOM 713 O O . ALA A 1 90 ? -10.737 -11.111 16.291 1.00 96.75 90 ALA A O 1
ATOM 714 N N . GLU A 1 91 ? -9.859 -13.039 15.553 1.00 96.31 91 GLU A N 1
ATOM 715 C CA . GLU A 1 91 ? -11.138 -13.747 15.407 1.00 96.31 91 GLU A CA 1
ATOM 716 C C . GLU A 1 91 ? -11.861 -13.928 16.750 1.00 96.31 91 GLU A C 1
ATOM 718 O O . GLU A 1 91 ? -12.984 -13.455 16.921 1.00 96.31 91 GLU A O 1
ATOM 723 N N . GLN A 1 92 ? -11.174 -14.501 17.740 1.00 96.69 92 GLN A N 1
ATOM 724 C CA . GLN A 1 92 ? -11.707 -14.704 19.094 1.00 96.69 92 GLN A CA 1
ATOM 725 C C . GLN A 1 92 ? -12.048 -13.371 19.778 1.00 96.69 92 GLN A C 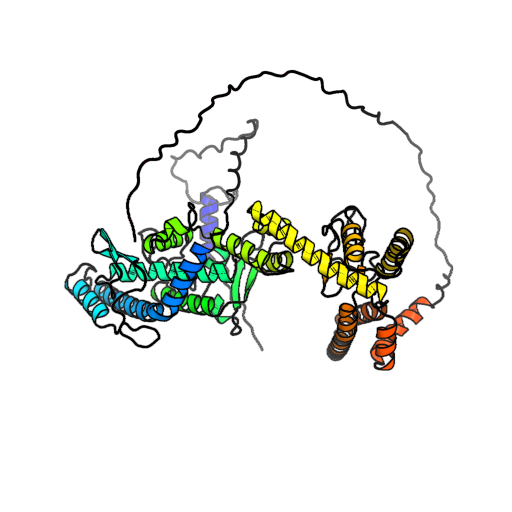1
ATOM 727 O O . GLN A 1 92 ? -13.032 -13.260 20.513 1.00 96.69 92 GLN A O 1
ATOM 732 N N . LEU A 1 93 ? -11.264 -12.321 19.512 1.00 97.00 93 LEU A N 1
ATOM 733 C CA . LEU A 1 93 ? -11.539 -10.976 20.006 1.00 97.00 93 LEU A CA 1
ATOM 734 C C . LEU A 1 93 ? -12.827 -10.401 19.407 1.00 97.00 93 LEU A C 1
ATOM 736 O O . LEU A 1 93 ? -13.629 -9.822 20.144 1.00 97.00 93 LEU A O 1
ATOM 740 N N . ILE A 1 94 ? -13.019 -10.536 18.092 1.00 97.19 94 ILE A N 1
ATOM 741 C CA . ILE A 1 94 ? -14.233 -10.087 17.402 1.00 97.19 94 ILE A CA 1
ATOM 742 C C . ILE A 1 94 ? -15.443 -10.859 17.930 1.00 97.19 94 ILE A C 1
ATOM 744 O O . ILE A 1 94 ? -16.449 -10.235 18.265 1.00 97.19 94 ILE A O 1
ATOM 748 N N . GLU A 1 95 ? -15.336 -12.179 18.079 1.00 96.81 95 GLU A N 1
ATOM 749 C CA . GLU A 1 95 ? -16.406 -13.017 18.620 1.00 96.81 95 GLU A CA 1
ATOM 750 C C . GLU A 1 95 ? -16.808 -12.584 20.036 1.00 96.81 95 GLU A C 1
ATOM 752 O O . GLU A 1 95 ? -17.979 -12.284 20.294 1.00 96.81 95 GLU A O 1
ATOM 757 N N . CYS A 1 96 ? -15.834 -12.469 20.945 1.00 97.00 96 CYS A N 1
ATOM 758 C CA . CYS A 1 96 ? -16.066 -11.992 22.306 1.00 97.00 96 CYS A CA 1
ATOM 759 C C . CYS A 1 96 ? -16.739 -10.613 22.295 1.00 97.00 96 CYS A C 1
ATOM 761 O O . CYS A 1 96 ? -17.738 -10.371 22.978 1.00 97.00 96 CYS A O 1
ATOM 763 N N . TRP A 1 97 ? -16.242 -9.698 21.462 1.00 96.31 97 TRP A N 1
ATOM 764 C CA . TRP A 1 97 ? -16.800 -8.359 21.345 1.00 96.31 97 TRP A CA 1
ATOM 765 C C . TRP A 1 97 ? -18.245 -8.346 20.827 1.00 96.31 97 TRP A C 1
ATOM 767 O O . TRP A 1 97 ? -19.065 -7.597 21.366 1.00 96.31 97 TRP A O 1
ATOM 777 N N . ILE A 1 98 ? -18.594 -9.198 19.858 1.00 95.62 98 ILE A N 1
ATOM 778 C CA . ILE A 1 98 ? -19.973 -9.374 19.375 1.00 95.62 98 ILE A CA 1
ATOM 779 C C . ILE A 1 98 ? -20.885 -9.820 20.521 1.00 95.62 98 ILE A C 1
ATOM 781 O O . ILE A 1 98 ? -21.940 -9.219 20.743 1.00 95.62 98 ILE A O 1
ATOM 785 N N . GLN A 1 99 ? -20.464 -10.815 21.307 1.00 95.75 99 GLN A N 1
ATOM 786 C CA . GLN A 1 99 ? -21.236 -11.283 22.461 1.00 95.75 99 GLN A CA 1
ATOM 787 C C . GLN A 1 99 ? -21.442 -10.169 23.502 1.00 95.75 99 GLN A C 1
ATOM 789 O O . GLN A 1 99 ? -22.553 -9.986 24.015 1.00 95.75 99 GLN A O 1
ATOM 794 N N . LEU A 1 100 ? -20.409 -9.361 23.768 1.00 94.31 100 LEU A N 1
ATOM 795 C CA . LEU A 1 100 ? -20.502 -8.199 24.658 1.00 94.31 100 LEU A CA 1
ATOM 796 C C . LEU A 1 100 ? -21.481 -7.138 24.129 1.00 94.31 100 LEU A C 1
ATOM 798 O O . LEU A 1 100 ? -22.234 -6.547 24.914 1.00 94.31 100 LEU A O 1
ATOM 802 N N . LYS A 1 101 ? -21.501 -6.889 22.813 1.00 92.31 101 LYS A N 1
ATOM 803 C CA . LYS A 1 101 ? -22.451 -5.961 22.181 1.00 92.31 101 LYS A CA 1
ATOM 804 C C . LYS A 1 101 ? -23.881 -6.476 22.275 1.00 92.31 101 LYS A C 1
ATOM 806 O O . LYS A 1 101 ? -24.741 -5.725 22.726 1.00 92.31 101 LYS A O 1
ATOM 811 N N . HIS A 1 102 ? -24.122 -7.754 21.989 1.00 92.31 102 HIS A N 1
ATOM 812 C CA . HIS A 1 102 ? -25.441 -8.371 22.157 1.00 92.31 102 HIS A CA 1
ATOM 813 C C . HIS A 1 102 ? -25.942 -8.312 23.605 1.00 92.31 102 HIS A C 1
ATOM 815 O O . HIS A 1 102 ? -27.111 -8.013 23.843 1.00 92.31 102 HIS A O 1
ATOM 821 N N . ALA A 1 103 ? -25.072 -8.558 24.590 1.00 92.19 103 ALA A N 1
ATOM 822 C CA . ALA A 1 103 ? -25.436 -8.435 26.002 1.00 92.19 103 ALA A CA 1
ATOM 823 C C . ALA A 1 103 ? -25.816 -6.992 26.376 1.00 92.19 103 ALA A C 1
ATOM 825 O O . ALA A 1 103 ? -26.765 -6.772 27.130 1.00 92.19 103 ALA A O 1
ATOM 826 N N . THR A 1 104 ? -25.098 -6.013 25.821 1.00 90.62 104 THR A N 1
ATOM 827 C CA . THR A 1 104 ? -25.363 -4.583 26.034 1.00 90.62 104 THR A CA 1
ATOM 828 C C . THR A 1 104 ? -26.676 -4.151 25.377 1.00 90.62 104 THR A C 1
ATOM 830 O O . THR A 1 104 ? -27.456 -3.430 25.995 1.00 90.62 104 THR A O 1
ATOM 833 N N . GLU A 1 105 ? -26.956 -4.623 24.163 1.00 89.31 105 GLU A N 1
ATOM 834 C CA . GLU A 1 105 ? -28.193 -4.310 23.444 1.00 89.31 105 GLU A CA 1
ATOM 835 C C . GLU A 1 105 ? -29.419 -4.889 24.160 1.00 89.31 105 GLU A C 1
ATOM 837 O O . GLU A 1 105 ? -30.353 -4.156 24.472 1.00 89.31 105 GLU A O 1
ATOM 842 N N . LYS A 1 106 ? -29.365 -6.163 24.573 1.00 91.38 106 LYS A N 1
ATOM 843 C CA . LYS A 1 106 ? -30.431 -6.792 25.375 1.00 91.38 106 LYS A CA 1
ATOM 844 C C . LYS A 1 106 ? -30.689 -6.072 26.700 1.00 91.38 106 LYS A C 1
ATOM 846 O O . LYS A 1 106 ? -31.814 -6.067 27.197 1.00 91.38 106 LYS A O 1
ATOM 851 N N . ALA A 1 107 ? -29.653 -5.498 27.315 1.00 90.75 107 ALA A N 1
ATOM 852 C CA . ALA A 1 107 ? -29.815 -4.679 28.513 1.00 90.75 107 ALA A CA 1
ATOM 853 C C . ALA A 1 107 ? -30.549 -3.370 28.191 1.00 90.75 107 ALA A C 1
ATOM 855 O O . ALA A 1 107 ? -31.485 -3.006 28.903 1.00 90.75 107 ALA A O 1
ATOM 856 N N . ARG A 1 108 ? -30.174 -2.714 27.085 1.00 89.25 108 ARG A N 1
ATOM 857 C CA . ARG A 1 108 ? -30.797 -1.479 26.598 1.00 89.25 108 ARG A CA 1
ATOM 858 C C . ARG A 1 108 ? -32.276 -1.668 26.262 1.00 89.25 108 ARG A C 1
ATOM 860 O O . ARG A 1 108 ? -33.085 -0.854 26.692 1.00 89.25 108 ARG A O 1
ATOM 867 N N . GLU A 1 109 ? -32.638 -2.756 25.583 1.00 90.88 109 GLU A N 1
ATOM 868 C CA . GLU A 1 109 ? -34.035 -3.125 25.283 1.00 90.88 109 GLU A CA 1
ATOM 869 C C . GLU A 1 109 ? -34.893 -3.266 26.550 1.00 90.88 109 GLU A C 1
ATOM 871 O O . GLU A 1 109 ? -36.089 -2.985 26.542 1.00 90.88 109 GLU A O 1
ATOM 876 N N . ARG A 1 110 ? -34.274 -3.666 27.666 1.00 91.56 110 ARG A N 1
ATOM 877 C CA . ARG A 1 110 ? -34.918 -3.795 28.981 1.00 91.56 110 ARG A CA 1
ATOM 878 C C . ARG A 1 110 ? -34.849 -2.514 29.820 1.00 91.56 110 ARG A C 1
ATOM 880 O O . ARG A 1 110 ? -35.247 -2.538 30.982 1.00 91.56 110 ARG A O 1
ATOM 887 N N . GLY A 1 111 ? -34.304 -1.422 29.279 1.00 90.44 111 GLY A N 1
ATOM 888 C CA . GLY A 1 111 ? -34.091 -0.164 30.002 1.00 90.44 111 GLY A CA 1
ATOM 889 C C . GLY A 1 111 ? -33.027 -0.242 31.104 1.00 90.44 111 GLY A C 1
ATOM 890 O O . GLY A 1 111 ? -32.992 0.613 31.986 1.00 90.44 111 GLY A O 1
ATOM 891 N N . ILE A 1 112 ? -32.166 -1.264 31.087 1.00 90.94 112 ILE A N 1
ATOM 892 C CA . ILE A 1 112 ? -31.111 -1.462 32.084 1.00 90.94 112 ILE A CA 1
ATOM 893 C C . ILE A 1 112 ? -29.854 -0.714 31.636 1.00 90.94 112 ILE A C 1
ATOM 895 O O . ILE A 1 112 ? -29.375 -0.877 30.513 1.00 90.94 112 ILE A O 1
ATOM 899 N N . SER A 1 113 ? -29.293 0.092 32.539 1.00 89.19 113 SER A N 1
ATOM 900 C CA . SER A 1 113 ? -28.045 0.816 32.287 1.00 89.19 113 SER A CA 1
ATOM 901 C C . SER A 1 113 ? -26.876 -0.141 32.046 1.00 89.19 113 SER A C 1
ATOM 903 O O . SER A 1 113 ? -26.725 -1.159 32.720 1.00 89.19 113 SER A O 1
ATOM 905 N N . THR A 1 114 ? -25.966 0.234 31.146 1.00 85.25 114 THR A N 1
ATOM 906 C CA . THR A 1 114 ? -24.725 -0.513 30.881 1.00 85.25 114 THR A CA 1
ATOM 907 C C . THR A 1 114 ? -23.769 -0.554 32.075 1.00 85.25 114 THR A C 1
ATOM 909 O O . THR A 1 114 ? -22.801 -1.316 32.064 1.00 85.25 114 THR A O 1
ATOM 912 N N . SER A 1 115 ? -24.009 0.292 33.077 1.00 87.62 115 SER A N 1
ATOM 913 C CA . SER A 1 115 ? -23.260 0.344 34.334 1.00 87.62 115 SER A CA 1
ATOM 914 C C . SER A 1 115 ? -23.923 -0.462 35.458 1.00 87.62 115 SER A C 1
ATOM 916 O O . SER A 1 115 ? -23.394 -0.483 36.564 1.00 87.62 115 SER A O 1
ATOM 918 N N . ASP A 1 116 ? -25.070 -1.110 35.208 1.00 90.12 116 ASP A N 1
ATOM 919 C CA . ASP A 1 116 ? -25.722 -1.987 36.188 1.00 90.12 116 ASP A CA 1
ATOM 920 C C . ASP A 1 116 ? -24.778 -3.153 36.556 1.00 90.12 116 ASP A C 1
ATOM 922 O O . ASP A 1 116 ? -24.257 -3.814 35.646 1.00 90.12 116 ASP A O 1
ATOM 926 N N . PRO A 1 117 ? -24.560 -3.440 37.857 1.00 92.25 117 PRO A N 1
ATOM 927 C CA . PRO A 1 117 ? -23.669 -4.508 38.310 1.00 92.25 117 PRO A CA 1
ATOM 928 C C . PRO A 1 117 ? -23.953 -5.870 37.671 1.00 92.25 117 PRO A C 1
ATOM 930 O O . PRO A 1 117 ? -23.021 -6.604 37.361 1.00 92.25 117 PRO A O 1
ATOM 933 N N . ARG A 1 118 ? -25.220 -6.195 37.384 1.00 91.38 118 ARG A N 1
ATOM 934 C CA . ARG A 1 118 ? -25.602 -7.464 36.741 1.00 91.38 118 ARG A CA 1
ATOM 935 C C . ARG A 1 118 ? -25.107 -7.546 35.299 1.00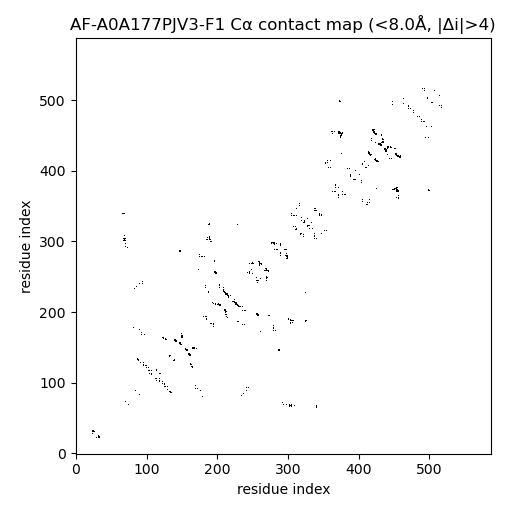 91.38 118 ARG A C 1
ATOM 937 O O . ARG A 1 118 ? -24.754 -8.621 34.826 1.00 91.38 118 ARG A O 1
ATOM 944 N N . ILE A 1 119 ? -25.079 -6.415 34.593 1.00 92.44 119 ILE A N 1
ATOM 945 C CA . ILE A 1 119 ? -24.565 -6.327 33.220 1.00 92.44 119 ILE A CA 1
ATOM 946 C C . ILE A 1 119 ? -23.036 -6.307 33.218 1.00 92.44 119 ILE A C 1
ATOM 948 O O . ILE A 1 119 ? -22.415 -6.883 32.327 1.00 92.44 119 ILE A O 1
ATOM 952 N N . VAL A 1 120 ? -22.411 -5.669 34.211 1.00 90.88 120 VAL A N 1
ATOM 953 C CA . VAL A 1 120 ? -20.957 -5.738 34.423 1.00 90.88 120 VAL A CA 1
ATOM 954 C C . VAL A 1 120 ? -20.524 -7.187 34.655 1.00 90.88 120 VAL A C 1
ATOM 956 O O . VAL A 1 120 ? -19.698 -7.681 33.892 1.00 90.88 120 VAL A O 1
ATOM 959 N N . GLU A 1 121 ? -21.157 -7.883 35.599 1.00 92.44 121 GLU A N 1
ATOM 960 C CA . GLU A 1 121 ? -20.890 -9.292 35.907 1.00 92.44 121 GLU A CA 1
ATOM 961 C C . GLU A 1 121 ? -21.133 -10.187 34.690 1.00 92.44 121 GLU A C 1
ATOM 963 O O . GLU A 1 121 ? -20.303 -11.019 34.328 1.00 92.44 121 GLU A O 1
ATOM 968 N N . LYS A 1 122 ? -22.238 -9.961 33.964 1.00 93.19 122 LYS A N 1
ATOM 969 C CA . LYS A 1 122 ? -22.518 -10.733 32.752 1.00 93.19 122 LYS A CA 1
ATOM 970 C C . LYS A 1 122 ? -21.425 -10.557 31.699 1.00 93.19 122 LYS A C 1
ATOM 972 O O . LYS A 1 122 ? -21.041 -11.538 31.069 1.00 93.19 122 LYS A O 1
ATOM 977 N N . ARG A 1 123 ? -20.911 -9.341 31.505 1.00 93.88 123 ARG A N 1
ATOM 978 C CA . ARG A 1 123 ? -19.801 -9.084 30.574 1.00 93.88 123 ARG A CA 1
ATOM 979 C C . ARG A 1 123 ? -18.499 -9.732 31.037 1.00 93.88 123 ARG A C 1
ATOM 981 O O . ARG A 1 123 ? -17.793 -10.265 30.192 1.00 93.88 123 ARG A O 1
ATOM 988 N N . HIS A 1 124 ? -18.218 -9.730 32.339 1.00 93.19 124 HIS A N 1
ATOM 989 C CA . HIS A 1 124 ? -17.067 -10.440 32.900 1.00 93.19 124 HIS A CA 1
ATOM 990 C C . HIS A 1 124 ? -17.152 -11.941 32.601 1.00 93.19 124 HIS A C 1
ATOM 992 O O . HIS A 1 124 ? -16.249 -12.492 31.981 1.00 93.19 124 HIS A O 1
ATOM 998 N N . SER A 1 125 ? -18.308 -12.558 32.880 1.00 94.12 125 SER A N 1
ATOM 999 C CA . SER A 1 125 ? -18.533 -13.984 32.609 1.00 94.12 125 SER A CA 1
ATOM 1000 C C . SER A 1 125 ? -18.397 -14.358 31.128 1.00 94.12 125 SER A C 1
ATOM 1002 O O . SER A 1 125 ? -17.988 -15.469 30.817 1.00 94.12 125 SER A O 1
ATOM 1004 N N . ILE A 1 126 ? -18.729 -13.444 30.203 1.00 96.12 126 ILE A N 1
ATOM 1005 C CA . ILE A 1 126 ? -18.537 -13.665 28.760 1.00 96.12 126 ILE A CA 1
ATOM 1006 C C . ILE A 1 126 ? -17.044 -13.738 28.438 1.00 96.12 126 ILE A C 1
ATOM 1008 O O . ILE A 1 126 ? -16.629 -14.625 27.707 1.00 96.12 126 ILE A O 1
ATOM 1012 N N . ILE A 1 127 ? -16.239 -12.829 28.992 1.00 95.44 127 ILE A N 1
ATOM 1013 C CA . ILE A 1 127 ? -14.797 -12.795 28.727 1.00 95.44 127 ILE A CA 1
ATOM 1014 C C . ILE A 1 127 ? -14.093 -14.013 29.341 1.00 95.44 127 ILE A C 1
ATOM 1016 O O . ILE A 1 127 ? -13.225 -14.595 28.691 1.00 95.44 127 ILE A O 1
ATOM 1020 N N . GLU A 1 128 ? -14.478 -14.407 30.558 1.00 93.75 128 GLU A N 1
ATOM 1021 C CA . GLU A 1 128 ? -13.921 -15.576 31.254 1.00 93.75 128 GLU A CA 1
ATOM 1022 C C . GLU A 1 128 ? -14.298 -16.907 30.595 1.00 93.75 128 GLU A C 1
ATOM 1024 O O . GLU A 1 128 ? -13.516 -17.851 30.643 1.00 93.75 128 GLU A O 1
ATOM 1029 N N . ALA A 1 129 ? -15.483 -16.993 29.987 1.00 95.00 129 ALA A N 1
ATOM 1030 C CA . ALA A 1 129 ? -15.952 -18.212 29.333 1.00 95.00 129 ALA A CA 1
ATOM 1031 C C . ALA A 1 129 ? -15.337 -18.447 27.943 1.00 95.00 129 ALA A C 1
ATOM 1033 O O . ALA A 1 129 ? -15.484 -19.543 27.403 1.00 95.00 129 ALA A O 1
ATOM 1034 N N . MET A 1 130 ? -14.688 -17.441 27.347 1.00 95.62 130 MET A N 1
ATOM 1035 C CA . MET A 1 130 ? -14.025 -17.590 26.050 1.00 95.62 130 MET A CA 1
ATOM 1036 C C . MET A 1 130 ? -12.767 -18.455 26.184 1.00 95.62 130 MET A C 1
ATOM 1038 O O . MET A 1 130 ? -11.912 -18.207 27.035 1.00 95.62 130 MET A O 1
ATOM 1042 N N . ASP A 1 131 ? -12.637 -19.451 25.309 1.00 94.75 131 ASP A N 1
ATOM 1043 C CA . ASP A 1 131 ? -11.474 -20.340 25.250 1.00 94.75 131 ASP A CA 1
ATOM 1044 C C . ASP A 1 131 ? -10.352 -19.696 24.428 1.00 94.75 131 ASP A C 1
ATOM 1046 O O . ASP A 1 131 ? -10.190 -19.973 23.241 1.00 94.75 131 ASP A O 1
ATOM 1050 N N . TRP A 1 132 ? -9.617 -18.776 25.058 1.00 95.88 132 TRP A N 1
ATOM 1051 C CA . TRP A 1 132 ? -8.539 -18.030 24.410 1.00 95.88 132 TRP A CA 1
ATOM 1052 C C . TRP A 1 132 ? -7.373 -18.950 24.040 1.00 95.88 132 TRP A C 1
ATOM 1054 O O . TRP A 1 132 ? -6.650 -19.412 24.926 1.00 95.88 132 TRP A O 1
ATOM 1064 N N . ARG A 1 133 ? -7.152 -19.177 22.743 1.00 95.25 133 ARG A N 1
ATOM 1065 C CA . ARG A 1 133 ? -6.062 -20.019 22.223 1.00 95.25 133 ARG A CA 1
ATOM 1066 C C . ARG A 1 133 ? -5.199 -19.301 21.197 1.00 95.25 133 ARG A C 1
ATOM 1068 O O . ARG A 1 133 ? -5.675 -18.419 20.493 1.00 95.25 133 ARG A O 1
ATOM 1075 N N . ASP A 1 134 ? -3.933 -19.679 21.110 1.00 94.00 134 ASP A N 1
ATOM 1076 C CA . ASP A 1 134 ? -3.071 -19.292 19.993 1.00 94.00 134 ASP A CA 1
ATOM 1077 C C . ASP A 1 134 ? -3.360 -20.141 18.736 1.00 94.00 134 ASP A C 1
ATOM 1079 O O . ASP A 1 134 ? -4.225 -21.022 18.735 1.00 94.00 134 ASP A O 1
ATOM 1083 N N . VAL A 1 135 ? -2.646 -19.863 17.643 1.00 92.44 135 VAL A N 1
ATOM 1084 C CA . VAL A 1 135 ? -2.780 -20.586 16.366 1.00 92.44 135 VAL A CA 1
ATOM 1085 C C . VAL A 1 135 ? -2.401 -22.070 16.474 1.00 92.44 135 VAL A C 1
ATOM 1087 O O . VAL A 1 135 ? -2.890 -22.884 15.692 1.00 92.44 135 VAL A O 1
ATOM 1090 N N . ASP A 1 136 ? -1.577 -22.427 17.459 1.00 93.38 136 ASP A N 1
ATOM 1091 C CA . ASP A 1 136 ? -1.138 -23.796 17.740 1.00 93.38 136 ASP A CA 1
ATOM 1092 C C . ASP A 1 136 ? -2.104 -24.527 18.699 1.00 93.38 136 ASP A C 1
ATOM 1094 O O . ASP A 1 136 ? -1.925 -25.708 19.004 1.00 93.38 136 ASP A O 1
ATOM 1098 N N . GLY A 1 137 ? -3.156 -23.844 19.166 1.00 93.06 137 GLY A N 1
ATOM 1099 C CA . GLY A 1 137 ? -4.176 -24.373 20.068 1.00 93.06 137 GLY A CA 1
ATOM 1100 C C . GLY A 1 137 ? -3.818 -24.297 21.556 1.00 93.06 137 GLY A C 1
ATOM 1101 O O . GLY A 1 137 ? -4.578 -24.814 22.385 1.00 93.06 137 GLY A O 1
ATOM 1102 N N . ASN A 1 138 ? -2.709 -23.658 21.936 1.00 94.00 138 ASN A N 1
ATOM 1103 C CA . ASN A 1 138 ? -2.319 -23.509 23.336 1.00 94.00 138 ASN A CA 1
ATOM 1104 C C . ASN A 1 138 ? -3.132 -22.401 24.024 1.00 94.00 138 ASN A C 1
ATOM 1106 O O . ASN A 1 138 ? -3.395 -21.368 23.408 1.00 94.00 138 ASN A O 1
ATOM 1110 N N . PRO A 1 139 ? -3.501 -22.559 25.311 1.00 94.38 139 PRO A N 1
ATOM 1111 C CA . PRO A 1 139 ? -4.192 -21.514 26.062 1.00 94.38 139 PRO A CA 1
ATOM 1112 C C . PRO A 1 139 ? -3.371 -20.221 26.167 1.00 94.38 139 PRO A C 1
ATOM 1114 O O . PRO A 1 139 ? -2.232 -20.230 26.640 1.00 94.38 139 PRO A O 1
ATOM 1117 N N . LEU A 1 140 ? -3.974 -19.094 25.796 1.00 93.75 140 LEU A N 1
ATOM 1118 C CA . LEU A 1 140 ? -3.335 -17.783 25.812 1.00 93.75 140 LEU A CA 1
ATOM 1119 C C . LEU A 1 140 ? -3.580 -17.075 27.153 1.00 93.75 140 LEU A C 1
ATOM 1121 O O . LEU A 1 140 ? -4.641 -16.496 27.381 1.00 93.75 140 LEU A O 1
ATOM 1125 N N . GLN A 1 141 ? -2.580 -17.101 28.038 1.00 92.56 141 GLN A N 1
ATOM 1126 C CA . GLN A 1 141 ? -2.619 -16.420 29.347 1.00 92.56 141 GLN A CA 1
ATOM 1127 C C . GLN A 1 141 ? -1.836 -15.099 29.376 1.00 92.56 141 GLN A C 1
ATOM 1129 O O . GLN A 1 141 ? -1.973 -14.281 30.293 1.00 92.56 141 GLN A O 1
ATOM 1134 N N . SER A 1 142 ? -0.981 -14.883 28.379 1.00 93.69 142 SER A N 1
ATOM 1135 C CA . SER A 1 142 ? -0.202 -13.662 28.245 1.00 93.69 142 SER A CA 1
ATOM 1136 C C . SER A 1 142 ? 0.054 -13.311 26.786 1.00 93.69 142 SER A C 1
ATOM 1138 O O . SER A 1 142 ? 0.109 -14.170 25.908 1.00 93.69 142 SER A O 1
ATOM 1140 N N . LEU A 1 143 ? 0.201 -12.016 26.532 1.00 93.38 143 LEU A N 1
ATOM 1141 C CA . LEU A 1 143 ? 0.605 -11.471 25.249 1.00 93.38 143 LEU A CA 1
ATOM 1142 C C . LEU A 1 143 ? 2.138 -11.431 25.150 1.00 93.38 143 LEU A C 1
ATOM 1144 O O . LEU A 1 143 ? 2.797 -11.138 26.154 1.00 93.38 143 LEU A O 1
ATOM 1148 N N . PRO A 1 144 ? 2.717 -11.622 23.949 1.00 92.38 144 PRO A N 1
ATOM 1149 C CA . PRO A 1 144 ? 4.165 -11.518 23.755 1.00 92.38 144 PRO A CA 1
ATOM 1150 C C . PRO A 1 144 ? 4.707 -10.101 23.985 1.00 92.38 144 PRO A C 1
ATOM 1152 O O . PRO A 1 144 ? 5.892 -9.928 24.264 1.00 92.38 144 PRO A O 1
ATOM 1155 N N . TRP A 1 145 ? 3.839 -9.088 23.895 1.00 92.19 145 TRP A N 1
ATOM 1156 C CA . TRP A 1 145 ? 4.185 -7.684 24.094 1.00 92.19 145 TRP A CA 1
ATOM 1157 C C . TRP A 1 145 ? 3.252 -7.022 25.105 1.00 92.19 145 TRP A C 1
ATOM 1159 O O . TRP A 1 145 ? 2.064 -7.357 25.166 1.00 92.19 145 TRP A O 1
ATOM 1169 N N . PRO A 1 146 ? 3.758 -6.052 25.883 1.00 93.19 146 PRO A N 1
ATOM 1170 C CA . PRO A 1 146 ? 2.915 -5.261 26.760 1.00 93.19 146 PRO A CA 1
ATOM 1171 C C . PRO A 1 146 ? 2.008 -4.335 25.945 1.00 93.19 146 PRO A C 1
ATOM 1173 O O . PRO A 1 146 ? 2.457 -3.663 25.018 1.00 93.19 146 PRO A O 1
ATOM 1176 N N . ILE A 1 147 ? 0.738 -4.248 26.336 1.00 93.38 147 ILE A N 1
ATOM 1177 C CA . ILE A 1 147 ? -0.228 -3.305 25.766 1.00 93.38 147 ILE A CA 1
ATOM 1178 C C . ILE A 1 147 ? -0.762 -2.422 26.889 1.00 93.38 147 ILE A C 1
ATOM 1180 O O . ILE A 1 147 ? -1.081 -2.898 27.979 1.00 93.38 147 ILE A O 1
ATOM 1184 N N . ARG A 1 148 ? -0.875 -1.116 26.636 1.00 93.25 148 ARG A N 1
ATOM 1185 C CA . ARG A 1 148 ? -1.534 -0.190 27.560 1.00 93.25 148 ARG A CA 1
ATOM 1186 C C . ARG A 1 148 ? -3.041 -0.326 27.432 1.00 93.25 148 ARG A C 1
ATOM 1188 O O . ARG A 1 148 ? -3.655 0.238 26.525 1.00 93.25 148 ARG A O 1
ATOM 1195 N N . LEU A 1 149 ? -3.638 -1.053 28.363 1.00 88.81 149 LEU A N 1
ATOM 1196 C CA . LEU A 1 149 ? -5.077 -1.256 28.446 1.00 88.81 149 LEU A CA 1
ATOM 1197 C C . LEU A 1 149 ? -5.682 -0.334 29.494 1.00 88.81 149 LEU A C 1
ATOM 1199 O O . LEU A 1 149 ? -4.997 0.170 30.385 1.00 88.81 149 LEU A O 1
ATOM 1203 N N . ARG A 1 150 ? -6.974 -0.056 29.359 1.00 81.75 150 ARG A N 1
ATOM 1204 C CA . ARG A 1 150 ? -7.727 0.667 30.377 1.00 81.75 150 ARG A CA 1
ATOM 1205 C C . ARG A 1 150 ? -8.161 -0.297 31.480 1.00 81.75 150 ARG A C 1
ATOM 1207 O O . ARG A 1 150 ? -8.850 -1.270 31.196 1.00 81.75 150 ARG A O 1
ATOM 1214 N N . GLU A 1 151 ? -7.796 0.032 32.712 1.00 80.19 151 GLU A N 1
ATOM 1215 C CA . GLU A 1 151 ? -8.253 -0.632 33.934 1.00 80.19 151 GLU A CA 1
ATOM 1216 C C . GLU A 1 151 ? -8.892 0.446 34.824 1.00 80.19 151 GLU A C 1
ATOM 1218 O O . GLU A 1 151 ? -8.225 1.334 35.368 1.00 80.19 151 GLU A O 1
ATOM 1223 N N . GLY A 1 152 ? -10.224 0.460 34.870 1.00 77.38 152 GLY A N 1
ATOM 1224 C CA . GLY A 1 152 ? -11.013 1.527 35.476 1.00 77.38 152 GLY A CA 1
ATOM 1225 C C . GLY A 1 152 ? -10.748 2.911 34.861 1.00 77.38 152 GLY A C 1
ATOM 1226 O O . GLY A 1 152 ? -11.099 3.208 33.708 1.00 77.38 152 GLY A O 1
ATOM 1227 N N . LEU A 1 153 ? -10.175 3.811 35.666 1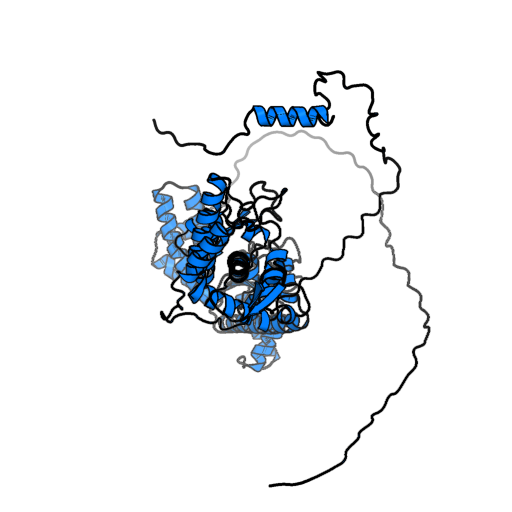.00 74.00 153 LEU A N 1
ATOM 1228 C CA . LEU A 1 153 ? -9.823 5.179 35.259 1.00 74.00 153 LEU A CA 1
ATOM 1229 C C . LEU A 1 153 ? -8.370 5.317 34.783 1.00 74.00 153 LEU A C 1
ATOM 1231 O O . LEU A 1 153 ? -8.046 6.328 34.161 1.00 74.00 153 LEU A O 1
ATOM 1235 N N . ALA A 1 154 ? -7.515 4.329 35.053 1.00 81.19 154 ALA A N 1
ATOM 1236 C CA . ALA A 1 154 ? -6.106 4.360 34.688 1.00 81.19 154 ALA A CA 1
ATOM 1237 C C . ALA A 1 154 ? -5.851 3.587 33.387 1.00 81.19 154 ALA A C 1
ATOM 1239 O O . ALA A 1 154 ? -6.618 2.705 32.998 1.00 81.19 154 ALA A O 1
ATOM 1240 N N . SER A 1 155 ? -4.756 3.924 32.706 1.00 84.25 155 SER A N 1
ATOM 1241 C CA . SER A 1 155 ? -4.201 3.077 31.654 1.00 84.25 155 SER A CA 1
ATOM 1242 C C . SER A 1 155 ? -2.963 2.383 32.201 1.00 84.25 155 SER A C 1
ATOM 1244 O O . SER A 1 155 ? -2.036 3.054 32.658 1.00 84.25 155 SER A O 1
ATOM 1246 N N . VAL A 1 156 ? -2.973 1.054 32.182 1.00 87.88 156 VAL A N 1
ATOM 1247 C CA . VAL A 1 156 ? -1.921 0.205 32.740 1.00 87.88 156 VAL A CA 1
ATOM 1248 C C . VAL A 1 156 ? -1.311 -0.609 31.609 1.00 87.88 156 VAL A C 1
ATOM 1250 O O . VAL A 1 156 ? -2.016 -1.179 30.778 1.00 87.88 156 VAL A O 1
ATOM 1253 N N . SER A 1 157 ? 0.017 -0.630 31.553 1.00 91.25 157 SER A N 1
ATOM 1254 C CA . SER A 1 157 ? 0.756 -1.489 30.633 1.00 91.25 157 SER A CA 1
ATOM 1255 C C . SER A 1 157 ? 0.759 -2.913 31.180 1.00 91.25 157 SER A C 1
ATOM 1257 O O . SER A 1 157 ? 1.313 -3.142 32.253 1.00 91.25 157 SER A O 1
ATOM 1259 N N . SER A 1 158 ? 0.154 -3.858 30.463 1.00 90.88 158 SER A N 1
ATOM 1260 C CA . SER A 1 158 ? 0.008 -5.247 30.906 1.00 90.88 158 SER A CA 1
ATOM 1261 C C . SER A 1 158 ? 0.252 -6.224 29.759 1.00 90.88 158 SER A C 1
ATOM 1263 O O . SER A 1 158 ? -0.053 -5.934 28.603 1.00 90.88 158 SER A O 1
ATOM 1265 N N . THR A 1 159 ? 0.809 -7.387 30.088 1.00 93.38 159 THR A N 1
ATOM 1266 C CA . THR A 1 159 ? 0.880 -8.556 29.200 1.00 93.38 159 THR A CA 1
ATOM 1267 C C . THR A 1 159 ? -0.167 -9.604 29.563 1.00 93.38 159 THR A C 1
ATOM 1269 O O . THR A 1 159 ? -0.256 -10.612 28.879 1.00 93.38 159 THR A O 1
ATOM 1272 N N . SER A 1 160 ? -0.948 -9.417 30.630 1.00 91.31 160 SER A N 1
ATOM 1273 C CA . SER A 1 160 ? -1.923 -10.415 31.079 1.00 91.31 160 SER A CA 1
ATOM 1274 C C . SER A 1 160 ? -3.087 -10.535 30.095 1.00 91.31 160 SER A C 1
ATOM 1276 O O . SER A 1 160 ? -3.637 -9.524 29.650 1.00 91.31 160 SER A O 1
ATOM 1278 N N . TRP A 1 161 ? -3.464 -11.774 29.774 1.00 92.31 161 TRP A N 1
ATOM 1279 C CA . TRP A 1 161 ? -4.588 -12.093 28.901 1.00 92.31 161 TRP A CA 1
ATOM 1280 C C . TRP A 1 161 ? -5.445 -13.222 29.505 1.00 92.31 161 TRP A C 1
ATOM 1282 O O . TRP A 1 161 ? -4.886 -14.129 30.119 1.00 92.31 161 TRP A O 1
ATOM 1292 N N . PRO A 1 162 ? -6.782 -13.203 29.351 1.00 92.75 162 PRO A N 1
ATOM 1293 C CA . PRO A 1 162 ? -7.604 -12.147 28.757 1.00 92.75 162 PRO A CA 1
ATOM 1294 C C . PRO A 1 162 ? -7.739 -10.902 29.649 1.00 92.75 162 PRO A C 1
ATOM 1296 O O . PRO A 1 162 ? -7.500 -10.961 30.857 1.00 92.75 162 PRO A O 1
ATOM 1299 N N . PRO A 1 163 ? -8.128 -9.747 29.081 1.00 91.06 163 PRO A N 1
ATOM 1300 C CA . PRO A 1 163 ? -8.361 -8.548 29.869 1.00 91.06 163 PRO A CA 1
ATOM 1301 C C . PRO A 1 163 ? -9.658 -8.677 30.672 1.00 91.06 163 PRO A C 1
ATOM 1303 O O . PRO A 1 163 ? -10.660 -9.170 30.172 1.00 91.06 163 PRO A O 1
ATOM 1306 N N . ARG A 1 164 ? -9.680 -8.168 31.906 1.00 86.38 164 ARG A N 1
ATOM 1307 C CA . ARG A 1 164 ? -10.839 -8.329 32.809 1.00 86.38 164 ARG A CA 1
ATOM 1308 C C . ARG A 1 164 ? -12.040 -7.461 32.438 1.00 86.38 164 ARG A C 1
ATOM 1310 O O . ARG A 1 164 ? -13.175 -7.770 32.783 1.00 86.38 164 ARG A O 1
ATOM 1317 N N . GLU A 1 165 ? -11.810 -6.346 31.750 1.00 89.38 165 GLU A N 1
ATOM 1318 C CA . GLU A 1 165 ? -12.855 -5.365 31.472 1.00 89.38 165 GLU A CA 1
ATOM 1319 C C . GLU A 1 165 ? -13.309 -5.360 30.010 1.00 89.38 165 GLU A C 1
ATOM 1321 O O . GLU A 1 165 ? -12.513 -5.316 29.072 1.00 89.38 165 GLU A O 1
ATOM 1326 N N . ALA A 1 166 ? -14.621 -5.220 29.802 1.00 90.88 166 ALA A N 1
ATOM 1327 C CA . ALA A 1 166 ? -15.188 -4.969 28.476 1.00 90.88 166 ALA A CA 1
ATOM 1328 C C . ALA A 1 166 ? -14.671 -3.659 27.840 1.00 90.88 166 ALA A C 1
ATOM 1330 O O . ALA A 1 166 ? -14.694 -3.501 26.616 1.00 90.88 166 ALA A O 1
ATOM 1331 N N . SER A 1 167 ? -14.218 -2.696 28.653 1.00 90.19 167 SER A N 1
ATOM 1332 C CA . SER A 1 167 ? -13.605 -1.446 28.187 1.00 90.19 167 SER A CA 1
ATOM 1333 C C . SER A 1 167 ? -12.307 -1.723 27.409 1.00 90.19 167 SER A C 1
ATOM 1335 O O . SER A 1 167 ? -12.122 -1.169 26.321 1.00 90.19 167 SER A O 1
ATOM 1337 N N . ALA A 1 168 ? -11.482 -2.647 27.910 1.00 92.06 168 ALA A N 1
ATOM 1338 C CA . ALA A 1 168 ? -10.252 -3.106 27.282 1.00 92.06 168 ALA A CA 1
ATOM 1339 C C . ALA A 1 168 ? -10.533 -3.876 25.984 1.00 92.06 168 ALA A C 1
ATOM 1341 O O . ALA A 1 168 ? -9.896 -3.596 24.976 1.00 92.06 168 ALA A O 1
ATOM 1342 N N . ILE A 1 169 ? -11.560 -4.735 25.936 1.00 94.12 169 ILE A N 1
ATOM 1343 C CA . ILE A 1 169 ? -11.969 -5.401 24.681 1.00 94.12 169 ILE A CA 1
ATOM 1344 C C . ILE A 1 169 ? -12.346 -4.376 23.593 1.00 94.12 169 ILE A C 1
ATOM 1346 O O . ILE A 1 169 ? -11.879 -4.465 22.460 1.00 94.12 169 ILE A O 1
ATOM 1350 N N . ASN A 1 170 ? -13.125 -3.336 23.923 1.00 92.62 170 ASN A N 1
ATOM 1351 C CA . ASN A 1 170 ? -13.454 -2.271 22.957 1.00 92.62 170 ASN A CA 1
ATOM 1352 C C . ASN A 1 170 ? -12.215 -1.477 22.497 1.00 92.62 170 ASN A C 1
ATOM 1354 O O . ASN A 1 170 ? -12.157 -1.005 21.356 1.00 92.62 170 ASN A O 1
ATOM 1358 N N . GLN A 1 171 ? -11.238 -1.291 23.386 1.00 93.00 171 GLN A N 1
ATOM 1359 C CA . GLN A 1 171 ? -9.961 -0.676 23.042 1.00 93.00 171 GLN A CA 1
ATOM 1360 C C . GLN A 1 171 ? -9.177 -1.561 22.065 1.00 93.00 171 GLN A C 1
ATOM 1362 O O . GLN A 1 171 ? -8.725 -1.057 21.041 1.00 93.00 171 GLN A O 1
ATOM 1367 N N . MET A 1 172 ? -9.113 -2.870 22.317 1.00 95.00 172 MET A N 1
ATOM 1368 C CA . MET A 1 172 ? -8.456 -3.838 21.438 1.00 95.00 172 MET A CA 1
ATOM 1369 C C . MET A 1 172 ? -9.093 -3.902 20.047 1.00 95.00 172 MET A C 1
ATOM 1371 O O . MET A 1 172 ? -8.368 -3.970 19.063 1.00 95.00 172 MET A O 1
ATOM 1375 N N . ILE A 1 173 ? -10.419 -3.777 19.928 1.00 95.94 173 ILE A N 1
ATOM 1376 C CA . ILE A 1 173 ? -11.085 -3.651 18.617 1.00 95.94 173 ILE A CA 1
ATOM 1377 C C . ILE A 1 173 ? -10.652 -2.377 17.885 1.00 95.94 173 ILE A C 1
ATOM 1379 O O . ILE A 1 173 ? -10.427 -2.396 16.678 1.00 95.94 173 ILE A O 1
ATOM 1383 N N . SER A 1 174 ? -10.484 -1.267 18.608 1.00 94.75 174 SER A N 1
ATOM 1384 C CA . SER A 1 174 ? -10.014 -0.012 18.005 1.00 94.75 174 SER A CA 1
ATOM 1385 C C . SER A 1 174 ? -8.555 -0.122 17.536 1.00 94.75 174 SER A C 1
ATOM 1387 O O . SER A 1 174 ? -8.215 0.409 16.480 1.00 94.75 174 SER A O 1
ATOM 1389 N N . ILE A 1 175 ? -7.712 -0.845 18.287 1.00 95.94 175 ILE A N 1
ATOM 1390 C CA . ILE A 1 175 ? -6.349 -1.203 17.867 1.00 95.94 175 ILE A CA 1
ATOM 1391 C C . ILE A 1 175 ? -6.409 -2.083 16.615 1.00 95.94 175 ILE A C 1
ATOM 1393 O O . ILE A 1 175 ? -5.772 -1.746 15.625 1.00 95.94 175 ILE A O 1
ATOM 1397 N N . LEU A 1 176 ? -7.217 -3.148 16.612 1.00 97.31 176 LEU A N 1
ATOM 1398 C CA . LEU A 1 176 ? -7.366 -4.058 15.473 1.00 97.31 176 LEU A CA 1
ATOM 1399 C C . LEU A 1 176 ? -7.776 -3.320 14.194 1.00 97.31 176 LEU A C 1
ATOM 1401 O O . LEU A 1 176 ? -7.144 -3.513 13.162 1.00 97.31 176 LEU A O 1
ATOM 1405 N N . GLN A 1 177 ? -8.756 -2.411 14.251 1.00 96.56 177 GLN A N 1
ATOM 1406 C CA . GLN A 1 177 ? -9.098 -1.593 13.082 1.00 96.56 177 GLN A CA 1
ATOM 1407 C C . GLN A 1 177 ? -7.897 -0.780 12.580 1.00 96.56 177 GLN A C 1
ATOM 1409 O O . GLN A 1 177 ? -7.653 -0.716 11.375 1.00 96.56 177 GLN A O 1
ATOM 1414 N N . ALA A 1 178 ? -7.126 -0.170 13.487 1.00 96.19 178 ALA A N 1
ATOM 1415 C CA . ALA A 1 178 ? -5.940 0.593 13.114 1.00 96.19 178 ALA A CA 1
ATOM 1416 C C . ALA A 1 178 ? -4.853 -0.281 12.467 1.00 96.19 178 ALA A C 1
ATOM 1418 O O . ALA A 1 178 ? -4.242 0.143 11.484 1.00 96.19 178 ALA A O 1
ATOM 1419 N N . LEU A 1 179 ? -4.640 -1.495 12.980 1.00 97.44 179 LEU A N 1
ATOM 1420 C CA . LEU A 1 179 ? -3.714 -2.479 12.412 1.00 97.44 179 LEU A CA 1
ATOM 1421 C C . LEU A 1 179 ? -4.175 -2.960 11.034 1.00 97.44 179 LEU A C 1
ATOM 1423 O O . LEU A 1 179 ? -3.373 -2.945 10.097 1.00 97.44 179 LEU A O 1
ATOM 1427 N N . ASN A 1 180 ? -5.469 -3.268 10.881 1.00 97.06 180 ASN A N 1
ATOM 1428 C CA . ASN A 1 180 ? -6.070 -3.636 9.600 1.00 97.06 180 ASN A CA 1
ATOM 1429 C C . ASN A 1 180 ? -5.805 -2.564 8.539 1.00 97.06 180 ASN A C 1
ATOM 1431 O O . ASN A 1 180 ? -5.403 -2.862 7.417 1.00 97.06 180 ASN A O 1
ATOM 1435 N N . PHE A 1 181 ? -5.970 -1.293 8.899 1.00 95.69 181 PHE A N 1
ATOM 1436 C CA . PHE A 1 181 ? -5.656 -0.196 7.991 1.00 95.69 181 PHE A CA 1
ATOM 1437 C C . PHE A 1 181 ? -4.165 -0.104 7.678 1.00 95.69 181 PHE A C 1
ATOM 1439 O O . PHE A 1 181 ? -3.809 0.131 6.528 1.00 95.69 181 PHE A O 1
ATOM 1446 N N . CYS A 1 182 ? -3.284 -0.250 8.671 1.00 96.31 182 CYS A N 1
ATOM 1447 C CA . CYS A 1 182 ? -1.843 -0.103 8.459 1.00 96.31 182 CYS A CA 1
ATOM 1448 C C . CYS A 1 182 ? -1.311 -1.147 7.474 1.00 96.31 182 CYS A C 1
ATOM 1450 O O . CYS A 1 182 ? -0.567 -0.784 6.565 1.00 96.31 182 CYS A O 1
ATOM 1452 N N . ILE A 1 183 ? -1.736 -2.409 7.596 1.00 96.31 183 ILE A N 1
ATOM 1453 C CA . ILE A 1 183 ? -1.313 -3.461 6.666 1.00 96.31 183 ILE A CA 1
ATOM 1454 C C . ILE A 1 183 ? -1.898 -3.259 5.261 1.00 96.31 183 ILE A C 1
ATOM 1456 O O . ILE A 1 183 ? -1.177 -3.413 4.277 1.00 96.31 183 ILE A O 1
ATOM 1460 N N . VAL A 1 184 ? -3.156 -2.815 5.141 1.00 94.75 184 VAL A N 1
ATOM 1461 C CA . VAL A 1 184 ? -3.762 -2.471 3.840 1.00 94.75 184 VAL A CA 1
ATOM 1462 C C . VAL A 1 184 ? -3.045 -1.279 3.201 1.00 94.75 184 VAL A C 1
ATOM 1464 O O . VAL A 1 184 ? -2.710 -1.314 2.017 1.00 94.75 184 VAL A O 1
ATOM 1467 N N . ALA A 1 185 ? -2.748 -0.233 3.973 1.00 94.50 185 ALA A N 1
ATOM 1468 C CA . ALA A 1 185 ? -2.030 0.946 3.497 1.00 94.50 185 ALA A CA 1
ATOM 1469 C C . ALA A 1 185 ? -0.591 0.617 3.071 1.00 94.50 185 ALA A C 1
ATOM 1471 O O . ALA A 1 185 ? -0.095 1.203 2.108 1.00 94.50 185 ALA A O 1
ATOM 1472 N N . LEU A 1 186 ? 0.068 -0.325 3.754 1.00 94.94 186 LEU A N 1
ATOM 1473 C CA . LEU A 1 186 ? 1.391 -0.819 3.378 1.00 94.94 186 LEU A CA 1
ATOM 1474 C C . LEU A 1 186 ? 1.352 -1.652 2.088 1.00 94.94 186 LEU A C 1
ATOM 1476 O O . LEU A 1 186 ? 2.230 -1.495 1.251 1.00 94.94 186 LEU A O 1
ATOM 1480 N N . CYS A 1 187 ? 0.340 -2.501 1.898 1.00 92.50 187 CYS A N 1
ATOM 1481 C CA . CYS A 1 187 ? 0.252 -3.348 0.703 1.00 92.50 187 CYS A CA 1
ATOM 1482 C C . CYS A 1 187 ? -0.180 -2.574 -0.552 1.00 92.50 187 CYS A C 1
ATOM 1484 O O . CYS A 1 187 ? 0.211 -2.929 -1.656 1.00 92.50 187 CYS A O 1
ATOM 1486 N N . THR A 1 188 ? -0.979 -1.515 -0.395 1.00 90.81 188 THR A N 1
ATOM 1487 C CA . THR A 1 188 ? -1.561 -0.778 -1.534 1.00 90.81 188 THR A CA 1
ATOM 1488 C C . THR A 1 188 ? -0.853 0.540 -1.838 1.00 90.81 188 THR A C 1
ATOM 1490 O O . THR A 1 188 ? -0.932 1.048 -2.954 1.00 90.81 188 THR A O 1
ATOM 1493 N N . GLY A 1 189 ? -0.219 1.173 -0.843 1.00 90.25 189 GLY A N 1
ATOM 1494 C CA . GLY A 1 189 ? 0.269 2.548 -0.977 1.00 90.25 189 GLY A CA 1
ATOM 1495 C C . GLY A 1 189 ? -0.841 3.573 -1.265 1.00 90.25 189 GLY A C 1
ATOM 1496 O O . GLY A 1 189 ? -0.557 4.714 -1.653 1.00 90.25 189 GLY A O 1
ATOM 1497 N N . ALA A 1 190 ? -2.110 3.196 -1.092 1.00 88.31 190 ALA A N 1
ATOM 1498 C CA . ALA A 1 190 ? -3.260 4.029 -1.399 1.00 88.31 190 ALA A CA 1
ATOM 1499 C C . ALA A 1 190 ? -3.327 5.266 -0.484 1.00 88.31 190 ALA A C 1
ATOM 1501 O O . ALA A 1 190 ? -2.800 5.312 0.633 1.00 88.31 190 ALA A O 1
ATOM 1502 N N . ARG A 1 191 ? -3.968 6.334 -0.964 1.00 86.44 191 ARG A N 1
ATOM 1503 C CA . ARG A 1 191 ? -4.265 7.506 -0.135 1.00 86.44 191 ARG A CA 1
ATOM 1504 C C . ARG A 1 191 ? -5.246 7.101 0.958 1.00 86.44 191 ARG A C 1
ATOM 1506 O O . ARG A 1 191 ? -6.116 6.269 0.748 1.00 86.44 191 ARG A O 1
ATOM 1513 N N . MET A 1 192 ? -5.190 7.792 2.096 1.00 88.69 192 MET A N 1
ATOM 1514 C CA . MET A 1 192 ? -6.130 7.550 3.197 1.00 88.69 192 MET A CA 1
ATOM 1515 C C . MET A 1 192 ? -7.592 7.590 2.725 1.00 88.69 192 MET A C 1
ATOM 1517 O O . MET A 1 192 ? -8.344 6.693 3.059 1.00 88.69 192 MET A O 1
ATOM 1521 N N . GLY A 1 193 ? -7.979 8.565 1.894 1.00 83.81 193 GLY A N 1
ATOM 1522 C CA . GLY A 1 193 ? -9.340 8.626 1.344 1.00 83.81 193 GLY A CA 1
ATOM 1523 C C . GLY A 1 193 ? -9.703 7.456 0.420 1.00 83.81 193 GLY A C 1
ATOM 1524 O O . GLY A 1 193 ? -10.853 7.047 0.407 1.00 83.81 193 GLY A O 1
ATOM 1525 N N . GLU A 1 194 ? -8.729 6.890 -0.298 1.00 87.50 194 GLU A N 1
ATOM 1526 C CA . GLU A 1 194 ? -8.930 5.727 -1.179 1.00 87.50 194 GLU A CA 1
ATOM 1527 C C . GLU A 1 194 ? -9.155 4.457 -0.343 1.00 87.50 194 GLU A C 1
ATOM 1529 O O . GLU A 1 194 ? -10.082 3.696 -0.608 1.00 87.50 194 GLU A O 1
ATOM 1534 N N . VAL A 1 195 ? -8.381 4.273 0.733 1.00 89.69 195 VAL A N 1
ATOM 1535 C CA . VAL A 1 195 ? -8.603 3.178 1.694 1.00 89.69 195 VAL A CA 1
ATOM 1536 C C . VAL A 1 195 ? -9.935 3.361 2.427 1.00 89.69 195 VAL A C 1
ATOM 1538 O O . VAL A 1 195 ? -10.705 2.419 2.555 1.00 89.69 195 VAL A O 1
ATOM 1541 N N . LEU A 1 196 ? -10.250 4.580 2.877 1.00 88.19 196 LEU A N 1
ATOM 1542 C CA . LEU A 1 196 ? -11.487 4.864 3.613 1.00 88.19 196 LEU A CA 1
ATOM 1543 C C . LEU A 1 196 ? -12.753 4.769 2.753 1.00 88.19 196 LEU A C 1
ATOM 1545 O O . LEU A 1 196 ? -13.831 4.570 3.306 1.00 88.19 196 LEU A O 1
ATOM 1549 N N . SER A 1 197 ? -12.627 4.877 1.427 1.00 85.38 197 SER A N 1
ATOM 1550 C CA . SER A 1 197 ? -13.738 4.686 0.485 1.00 85.38 197 SER A CA 1
ATOM 1551 C C . SER A 1 197 ? -14.179 3.226 0.326 1.00 85.38 197 SER A C 1
ATOM 1553 O O . SER A 1 197 ? -15.141 2.969 -0.391 1.00 85.38 197 SER A O 1
ATOM 1555 N N . ALA A 1 198 ? -13.495 2.280 0.984 1.00 85.56 198 ALA A N 1
ATOM 1556 C CA . ALA A 1 198 ? -13.814 0.862 0.899 1.00 85.56 198 ALA A CA 1
ATOM 1557 C C . ALA A 1 198 ? -15.254 0.548 1.328 1.00 85.56 198 ALA A C 1
ATOM 1559 O O . ALA A 1 198 ? -15.721 0.985 2.390 1.00 85.56 198 ALA A O 1
ATOM 1560 N N . THR A 1 199 ? -15.905 -0.303 0.541 1.00 88.50 199 THR A N 1
ATOM 1561 C CA . THR A 1 199 ? -17.225 -0.872 0.827 1.00 88.50 199 THR A CA 1
ATOM 1562 C C . THR A 1 199 ? -17.152 -2.397 0.893 1.00 88.50 199 THR A C 1
ATOM 1564 O O . THR A 1 199 ? -16.106 -2.975 0.610 1.00 88.50 199 THR A O 1
ATOM 1567 N N . ASP A 1 200 ? -18.245 -3.081 1.229 1.00 85.44 200 ASP A N 1
ATOM 1568 C CA . ASP A 1 200 ? -18.280 -4.555 1.163 1.00 85.44 200 ASP A CA 1
ATOM 1569 C C . ASP A 1 200 ? -17.900 -5.102 -0.217 1.00 85.44 200 ASP A C 1
ATOM 1571 O O . ASP A 1 200 ? -17.199 -6.109 -0.315 1.00 85.44 200 ASP A O 1
ATOM 1575 N N . ALA A 1 201 ? -18.320 -4.403 -1.276 1.00 81.12 201 ALA A N 1
ATOM 1576 C CA . ALA A 1 201 ? -18.022 -4.776 -2.652 1.00 81.12 201 ALA A CA 1
ATOM 1577 C C . ALA A 1 201 ? -16.531 -4.625 -2.991 1.00 81.12 201 ALA A C 1
ATOM 1579 O O . ALA A 1 201 ? -16.054 -5.298 -3.894 1.00 81.12 201 ALA A O 1
ATOM 1580 N N . SER A 1 202 ? -15.778 -3.810 -2.240 1.00 79.12 202 SER A N 1
ATOM 1581 C CA . SER A 1 202 ? -14.334 -3.612 -2.441 1.00 79.12 202 SER A CA 1
ATOM 1582 C C . SER A 1 202 ? -13.496 -4.872 -2.216 1.00 79.12 202 SER A C 1
ATOM 1584 O O . SER A 1 202 ? -12.331 -4.883 -2.611 1.00 79.12 202 SER A O 1
ATOM 1586 N N . ILE A 1 203 ? -14.062 -5.881 -1.544 1.00 72.31 203 ILE A N 1
ATOM 1587 C CA . ILE A 1 203 ? -13.428 -7.173 -1.247 1.00 72.31 203 ILE A CA 1
ATOM 1588 C C . ILE A 1 203 ? -13.996 -8.270 -2.165 1.00 72.31 203 ILE A C 1
ATOM 1590 O O . ILE A 1 203 ? -13.254 -9.131 -2.620 1.00 72.31 203 ILE A O 1
ATOM 1594 N N . ASP A 1 204 ? -15.303 -8.220 -2.461 1.00 57.75 204 ASP A N 1
ATOM 1595 C CA . ASP A 1 204 ? -16.026 -9.289 -3.171 1.00 57.75 204 ASP A CA 1
ATOM 1596 C C . ASP A 1 204 ? -15.964 -9.173 -4.713 1.00 57.75 204 ASP A C 1
ATOM 1598 O O . ASP A 1 204 ? -16.295 -10.131 -5.409 1.00 57.75 204 ASP A O 1
ATOM 1602 N N . SER A 1 205 ? -15.541 -8.037 -5.284 1.00 49.38 205 SER A N 1
ATOM 1603 C CA . SER A 1 205 ? -15.585 -7.813 -6.741 1.00 49.38 205 SER A CA 1
ATOM 1604 C C . SER A 1 205 ? -14.540 -8.582 -7.564 1.00 49.38 205 SER A C 1
ATOM 1606 O O . SER A 1 205 ? -14.610 -8.557 -8.789 1.00 49.38 205 SER A O 1
ATOM 1608 N N . ALA A 1 206 ? -13.583 -9.271 -6.942 1.00 44.84 206 ALA A N 1
ATOM 1609 C CA . ALA A 1 206 ? -12.610 -10.085 -7.666 1.00 44.84 206 ALA A CA 1
ATOM 1610 C C . ALA A 1 206 ? -12.059 -11.179 -6.754 1.00 44.84 206 ALA A C 1
ATOM 1612 O O . ALA A 1 206 ? -11.108 -10.919 -6.022 1.00 44.84 206 ALA A O 1
ATOM 1613 N N . GLY A 1 207 ? -12.590 -12.404 -6.824 1.00 49.38 207 GLY A N 1
ATOM 1614 C CA . GLY A 1 207 ? -12.044 -13.610 -6.168 1.00 49.38 207 GLY A CA 1
ATOM 1615 C C . GLY A 1 207 ? -10.610 -13.998 -6.589 1.00 49.38 207 GLY A C 1
ATOM 1616 O O . GLY A 1 207 ? -10.253 -15.169 -6.580 1.00 49.38 207 GLY A O 1
ATOM 1617 N N . GLU A 1 208 ? -9.799 -13.015 -6.969 1.00 61.12 208 GLU A N 1
ATOM 1618 C CA . GLU A 1 208 ? -8.439 -13.055 -7.491 1.00 61.12 208 GLU A CA 1
ATOM 1619 C C . GLU A 1 208 ? -7.465 -12.250 -6.604 1.00 61.12 208 GLU A C 1
ATOM 1621 O O . GLU A 1 208 ? -6.369 -11.903 -7.040 1.00 61.12 208 GLU A O 1
ATOM 1626 N N . GLY A 1 209 ? -7.854 -11.898 -5.370 1.00 68.06 209 GLY A N 1
ATOM 1627 C CA . GLY A 1 209 ? -6.988 -11.158 -4.447 1.00 68.06 209 GLY A CA 1
ATOM 1628 C C . GLY A 1 209 ? -6.738 -9.713 -4.890 1.00 68.06 209 GLY A C 1
ATOM 1629 O O . GLY A 1 209 ? -5.592 -9.265 -4.939 1.00 68.06 209 GLY A O 1
ATOM 1630 N N . ARG A 1 210 ? -7.797 -8.965 -5.231 1.00 79.69 210 ARG A N 1
ATOM 1631 C CA . ARG A 1 210 ? -7.715 -7.530 -5.567 1.00 79.69 210 ARG A CA 1
ATOM 1632 C C . ARG A 1 210 ? -8.585 -6.683 -4.638 1.00 79.69 210 ARG A C 1
ATOM 1634 O O . ARG A 1 210 ? -9.586 -7.149 -4.110 1.00 79.69 210 ARG A O 1
ATOM 1641 N N . TYR A 1 211 ? -8.203 -5.424 -4.459 1.00 81.94 211 TYR A N 1
ATOM 1642 C CA . TYR A 1 211 ? -8.925 -4.420 -3.678 1.00 81.94 211 TYR A CA 1
ATOM 1643 C C . TYR A 1 211 ? -9.448 -3.317 -4.587 1.00 81.94 211 TYR A C 1
ATOM 1645 O O . TYR A 1 211 ? -8.651 -2.678 -5.272 1.00 81.94 211 TYR A O 1
ATOM 1653 N N . GLY A 1 212 ? -10.757 -3.067 -4.557 1.00 79.94 212 GLY A N 1
ATOM 1654 C CA . GLY A 1 212 ? -11.394 -1.964 -5.280 1.00 79.94 212 GLY A CA 1
ATOM 1655 C C . GLY A 1 212 ? -11.583 -0.719 -4.409 1.00 79.94 212 GLY A C 1
ATOM 1656 O O . GLY A 1 212 ? -12.130 -0.794 -3.309 1.00 79.94 212 GLY A O 1
ATOM 1657 N N . GLY A 1 213 ? -11.192 0.454 -4.900 1.00 76.69 213 GLY A N 1
ATOM 1658 C CA . GLY A 1 213 ? -11.424 1.736 -4.228 1.00 76.69 213 GLY A CA 1
ATOM 1659 C C . GLY A 1 213 ? -11.642 2.887 -5.206 1.00 76.69 213 GLY A C 1
ATOM 1660 O O . GLY A 1 213 ? -11.562 2.713 -6.421 1.00 76.69 213 GLY A O 1
ATOM 1661 N N . ARG A 1 214 ? -11.922 4.087 -4.682 1.00 75.62 214 ARG A N 1
ATOM 1662 C CA . ARG A 1 214 ? -12.163 5.283 -5.506 1.00 75.62 214 ARG A CA 1
ATOM 1663 C C . ARG A 1 214 ? -11.235 6.436 -5.149 1.00 75.62 214 ARG A C 1
ATOM 1665 O O . ARG A 1 214 ? -11.035 6.779 -3.981 1.00 75.62 214 ARG A O 1
ATOM 1672 N N . THR A 1 215 ? -10.690 7.081 -6.177 1.00 68.25 215 THR A N 1
ATOM 1673 C CA . THR A 1 215 ? -9.877 8.292 -6.057 1.00 68.25 215 THR A CA 1
ATOM 1674 C C . THR A 1 215 ? -10.687 9.516 -6.468 1.00 68.25 215 THR A C 1
ATOM 1676 O O . THR A 1 215 ? -10.913 9.758 -7.647 1.00 68.25 215 THR A O 1
ATOM 1679 N N . PHE A 1 216 ? -11.035 10.356 -5.495 1.00 59.09 216 PHE A N 1
ATOM 1680 C CA . PHE A 1 216 ? -11.709 11.641 -5.742 1.00 59.09 216 PHE A CA 1
ATOM 1681 C C . PHE A 1 216 ? -10.732 12.808 -5.964 1.00 59.09 216 PHE A C 1
ATOM 1683 O O . PHE A 1 216 ? -11.082 13.848 -6.506 1.00 59.09 216 PHE A O 1
ATOM 1690 N N . LYS A 1 217 ? -9.479 12.678 -5.511 1.00 49.81 217 LYS A N 1
ATOM 1691 C CA . LYS A 1 217 ? -8.488 13.762 -5.583 1.00 49.81 217 LYS A CA 1
ATOM 1692 C C . LYS A 1 217 ? -7.772 13.732 -6.938 1.00 49.81 217 LYS A C 1
ATOM 1694 O O . LYS A 1 217 ? -7.180 12.706 -7.260 1.00 49.81 217 LYS A O 1
ATOM 1699 N N . LEU A 1 218 ? -7.712 14.877 -7.634 1.00 45.16 218 LEU A N 1
ATOM 1700 C CA . LEU A 1 218 ? -7.096 15.086 -8.968 1.00 45.16 218 LEU A CA 1
ATOM 1701 C C . LEU A 1 218 ? -7.953 14.658 -10.176 1.00 45.16 218 LEU A C 1
ATOM 1703 O O . LEU A 1 218 ? -7.438 14.601 -11.293 1.00 45.16 218 LEU A O 1
ATOM 1707 N N . TYR A 1 219 ? -9.233 14.368 -9.960 1.00 51.31 219 TYR A N 1
ATOM 1708 C CA . TYR A 1 219 ? -10.193 14.060 -11.016 1.00 51.31 219 TYR A CA 1
ATOM 1709 C C . TYR A 1 219 ? -11.415 14.961 -10.830 1.00 51.31 219 TYR A C 1
ATOM 1711 O O . TYR A 1 219 ? -11.863 15.144 -9.701 1.00 51.31 219 TYR A O 1
ATOM 1719 N N . ASP A 1 220 ? -11.916 15.532 -11.926 1.00 41.84 220 ASP A N 1
ATOM 1720 C CA . ASP A 1 220 ? -13.093 16.416 -11.919 1.00 41.84 220 ASP A CA 1
ATOM 1721 C C . ASP A 1 220 ? -14.418 15.624 -11.939 1.00 41.84 220 ASP A C 1
ATOM 1723 O O . ASP A 1 220 ? -15.503 16.201 -11.901 1.00 41.84 220 ASP A O 1
ATOM 1727 N N . GLU A 1 221 ? -14.339 14.292 -11.986 1.00 53.69 221 GLU A N 1
ATOM 1728 C CA . GLU A 1 221 ? -15.488 13.387 -11.963 1.00 53.69 221 GLU A CA 1
ATOM 1729 C C . GLU A 1 221 ? -16.103 13.322 -10.558 1.00 53.69 221 GLU A C 1
ATOM 1731 O O . GLU A 1 221 ? -15.428 13.001 -9.578 1.00 53.69 221 GLU A O 1
ATOM 1736 N N . VAL A 1 222 ? -17.412 13.586 -10.469 1.00 54.75 222 VAL A N 1
ATOM 1737 C CA . VAL A 1 222 ? -18.179 13.606 -9.208 1.00 54.75 222 VAL A CA 1
ATOM 1738 C C . VAL A 1 222 ? -18.140 12.252 -8.489 1.00 54.75 222 VAL A C 1
ATOM 1740 O O . VAL A 1 222 ? -18.139 12.201 -7.260 1.00 54.75 222 VAL A O 1
ATOM 1743 N N . GLU A 1 223 ? -18.057 11.156 -9.243 1.00 57.94 223 GLU A N 1
ATOM 1744 C CA . GLU A 1 223 ? -18.027 9.795 -8.700 1.00 57.94 223 GLU A CA 1
ATOM 1745 C C . GLU A 1 223 ? -16.623 9.309 -8.307 1.00 57.94 223 GLU A C 1
ATOM 1747 O O . GLU A 1 223 ? -16.501 8.281 -7.635 1.00 57.94 223 GLU A O 1
ATOM 1752 N N . GLY A 1 224 ? -15.578 10.073 -8.654 1.00 65.56 224 GLY A N 1
ATOM 1753 C CA . GLY A 1 224 ? -14.178 9.677 -8.519 1.00 65.56 224 GLY A CA 1
ATOM 1754 C C . GLY A 1 224 ? -13.757 8.604 -9.530 1.00 65.56 224 GLY A C 1
ATOM 1755 O O . GLY A 1 224 ? -14.582 7.908 -10.110 1.00 65.56 224 GLY A O 1
ATOM 1756 N N . LYS A 1 225 ? -12.444 8.441 -9.722 1.00 72.25 225 LYS A N 1
ATOM 1757 C CA . LYS A 1 225 ? -11.896 7.397 -10.597 1.00 72.25 225 LYS A CA 1
ATOM 1758 C C . LYS A 1 225 ? -11.790 6.072 -9.847 1.00 72.25 225 LYS A C 1
ATOM 1760 O O . LYS A 1 225 ? -11.181 6.029 -8.773 1.00 72.25 225 LYS A O 1
ATOM 1765 N N . GLU A 1 226 ? -12.331 5.004 -10.425 1.00 76.12 226 GLU A N 1
ATOM 1766 C CA . GLU A 1 226 ? -12.164 3.650 -9.896 1.00 76.12 226 GLU A CA 1
ATOM 1767 C C . GLU A 1 226 ? -10.715 3.187 -9.990 1.00 76.12 226 GLU A C 1
ATOM 1769 O O . GLU A 1 226 ? -9.969 3.528 -10.915 1.00 76.12 226 GLU A O 1
ATOM 1774 N N . ARG A 1 227 ? -10.308 2.445 -8.969 1.00 77.38 227 ARG A N 1
ATOM 1775 C CA . ARG A 1 227 ? -8.958 1.944 -8.809 1.00 77.38 227 ARG A CA 1
ATOM 1776 C C . ARG A 1 227 ? -8.978 0.551 -8.248 1.00 77.38 227 ARG A C 1
ATOM 1778 O O . ARG A 1 227 ? -9.761 0.250 -7.349 1.00 77.38 227 ARG A O 1
ATOM 1785 N N . ASP A 1 228 ? -8.032 -0.234 -8.714 1.00 83.19 228 ASP A N 1
ATOM 1786 C CA . ASP A 1 228 ? -7.796 -1.574 -8.243 1.00 83.19 228 ASP A CA 1
ATOM 1787 C C . ASP A 1 228 ? -6.335 -1.750 -7.819 1.00 83.19 228 ASP A C 1
ATOM 1789 O O . ASP A 1 228 ? -5.409 -1.166 -8.384 1.00 83.19 228 ASP A O 1
ATOM 1793 N N . TRP A 1 229 ? -6.133 -2.538 -6.768 1.00 86.56 229 TRP A N 1
ATOM 1794 C CA . TRP A 1 229 ? -4.811 -2.904 -6.271 1.00 86.56 229 TRP A CA 1
ATOM 1795 C C . TRP A 1 229 ? -4.726 -4.417 -6.107 1.00 86.56 229 TRP A C 1
ATOM 1797 O O . TRP A 1 229 ? -5.675 -5.008 -5.590 1.00 86.56 229 TRP A O 1
ATOM 1807 N N . PRO A 1 230 ? -3.602 -5.060 -6.464 1.00 83.62 230 PRO A N 1
ATOM 1808 C CA . PRO A 1 230 ? -3.348 -6.420 -6.012 1.00 83.62 230 PRO A CA 1
ATOM 1809 C C . PRO A 1 230 ? -3.224 -6.431 -4.480 1.00 83.62 230 PRO A C 1
ATOM 1811 O O . PRO A 1 230 ? -2.568 -5.567 -3.891 1.00 83.62 230 PRO A O 1
ATOM 1814 N N . LEU A 1 231 ? -3.866 -7.395 -3.826 1.00 84.94 231 LEU A N 1
ATOM 1815 C CA . LEU A 1 231 ? -3.818 -7.575 -2.382 1.00 84.94 231 LEU A CA 1
ATOM 1816 C C . LEU A 1 231 ? -2.911 -8.735 -2.003 1.00 84.94 231 LEU A C 1
ATOM 1818 O O . LEU A 1 231 ? -3.022 -9.848 -2.505 1.00 84.94 231 LEU A O 1
ATOM 1822 N N . HIS A 1 232 ? -2.065 -8.482 -1.012 1.00 89.12 232 HIS A N 1
ATOM 1823 C CA . HIS A 1 232 ? -1.408 -9.553 -0.285 1.00 89.12 232 HIS A CA 1
ATOM 1824 C C . HIS A 1 232 ? -2.439 -10.291 0.601 1.00 89.12 232 HIS A C 1
ATOM 1826 O O . HIS A 1 232 ? -3.255 -9.612 1.237 1.00 89.12 232 HIS A O 1
ATOM 1832 N N . PRO A 1 233 ? -2.366 -11.629 0.765 1.00 89.56 233 PRO A N 1
ATOM 1833 C CA . PRO A 1 233 ? -3.324 -12.397 1.578 1.00 89.56 233 PRO A CA 1
ATOM 1834 C C . PRO A 1 233 ? -3.491 -11.880 3.016 1.00 89.56 233 PRO A C 1
ATOM 1836 O O . PRO A 1 233 ? -4.570 -11.914 3.603 1.00 89.56 233 PRO A O 1
ATOM 1839 N N . ALA A 1 234 ? -2.421 -11.333 3.597 1.00 91.62 234 ALA A N 1
ATOM 1840 C CA . ALA A 1 234 ? -2.478 -10.724 4.927 1.00 91.62 234 ALA A CA 1
ATOM 1841 C C . ALA A 1 234 ? -3.372 -9.465 4.989 1.00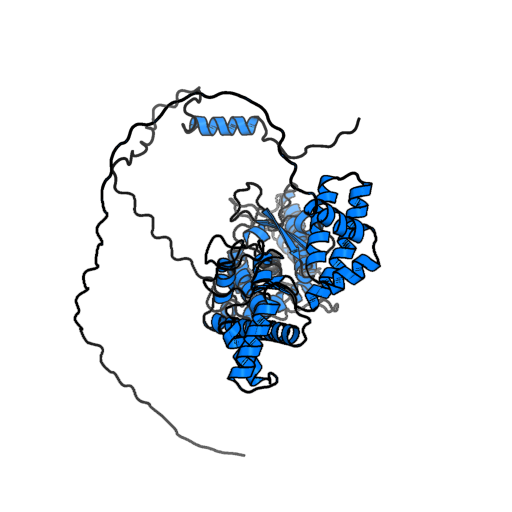 91.62 234 ALA A C 1
ATOM 1843 O O . ALA A 1 234 ? -4.034 -9.235 6.001 1.00 91.62 234 ALA A O 1
ATOM 1844 N N . ALA A 1 235 ? -3.402 -8.661 3.921 1.00 92.69 235 ALA A N 1
ATOM 1845 C CA . ALA A 1 235 ? -4.266 -7.486 3.814 1.00 92.69 235 ALA A CA 1
ATOM 1846 C C . ALA A 1 235 ? -5.713 -7.875 3.476 1.00 92.69 235 ALA A C 1
ATOM 1848 O O . ALA A 1 235 ? -6.641 -7.255 3.985 1.00 92.69 235 ALA A O 1
ATOM 1849 N N . GLU A 1 236 ? -5.914 -8.934 2.693 1.00 90.62 236 GLU A N 1
ATOM 1850 C CA . GLU A 1 236 ? -7.238 -9.523 2.476 1.00 90.62 236 GLU A CA 1
ATOM 1851 C C . GLU A 1 236 ? -7.851 -10.003 3.800 1.00 90.62 236 GLU A C 1
ATOM 1853 O O . GLU A 1 236 ? -8.948 -9.581 4.169 1.00 90.62 236 GLU A O 1
ATOM 1858 N N . LYS A 1 237 ? -7.098 -10.780 4.591 1.00 91.56 237 LYS A N 1
ATOM 1859 C CA . LYS A 1 237 ? -7.527 -11.218 5.928 1.00 91.56 237 LYS A CA 1
ATOM 1860 C C . LYS A 1 237 ? -7.885 -10.033 6.835 1.00 91.56 237 LYS A C 1
ATOM 1862 O O . LYS A 1 237 ? -8.890 -10.071 7.543 1.00 91.56 237 LYS A O 1
ATOM 1867 N N . ALA A 1 238 ? -7.098 -8.959 6.782 1.00 95.00 238 ALA A N 1
ATOM 1868 C CA . ALA A 1 238 ? -7.371 -7.729 7.522 1.00 95.00 238 ALA A CA 1
ATOM 1869 C C . ALA A 1 238 ? -8.699 -7.067 7.111 1.00 95.00 238 ALA A C 1
ATOM 1871 O O . ALA A 1 238 ? -9.462 -6.608 7.964 1.00 95.00 238 ALA A O 1
ATOM 1872 N N . LEU A 1 239 ? -9.000 -7.036 5.811 1.00 93.00 239 LEU A N 1
ATOM 1873 C CA . LEU A 1 239 ? -10.259 -6.506 5.288 1.00 93.00 239 LEU A CA 1
ATOM 1874 C C . LEU A 1 239 ? -11.458 -7.377 5.684 1.00 93.00 239 LEU A C 1
ATOM 1876 O O . LEU A 1 239 ? -12.511 -6.834 6.012 1.00 93.00 239 LEU A O 1
ATOM 1880 N N . LEU A 1 240 ? -11.297 -8.701 5.745 1.00 92.19 240 LEU A N 1
ATOM 1881 C CA . LEU A 1 240 ? -12.333 -9.610 6.246 1.00 92.19 240 LEU A CA 1
ATOM 1882 C C . LEU A 1 240 ? -12.646 -9.358 7.728 1.00 92.19 240 LEU A C 1
ATOM 1884 O O . LEU A 1 240 ? -13.815 -9.211 8.091 1.00 92.19 240 LEU A O 1
ATOM 1888 N N . PHE A 1 241 ? -11.624 -9.208 8.578 1.00 95.19 241 PHE A N 1
ATOM 1889 C CA . PHE A 1 241 ? -11.827 -8.793 9.971 1.00 95.19 241 PHE A CA 1
ATOM 1890 C C . PHE A 1 241 ? -12.496 -7.419 10.063 1.00 95.19 241 PHE A C 1
ATOM 1892 O O . PHE A 1 241 ? -13.400 -7.212 10.875 1.00 95.19 241 PHE A O 1
ATOM 1899 N N . GLN A 1 242 ? -12.105 -6.480 9.201 1.00 95.38 242 GLN A N 1
ATOM 1900 C CA . GLN A 1 242 ? -12.729 -5.163 9.152 1.00 95.38 242 GLN A CA 1
ATOM 1901 C C . GLN A 1 242 ? -14.211 -5.238 8.748 1.00 95.38 242 GLN A C 1
ATOM 1903 O O . GLN A 1 242 ? -15.025 -4.544 9.357 1.00 95.38 242 GLN A O 1
ATOM 1908 N N . LYS A 1 243 ? -14.579 -6.099 7.789 1.00 93.19 243 LYS A N 1
ATOM 1909 C CA . LYS A 1 243 ? -15.968 -6.361 7.369 1.00 93.19 243 LYS A CA 1
ATOM 1910 C C . LYS A 1 243 ? -16.801 -6.907 8.529 1.00 93.19 243 LYS A C 1
ATOM 1912 O O . LYS A 1 243 ? -17.895 -6.404 8.780 1.00 93.19 243 LYS A O 1
ATOM 1917 N N . GLN A 1 244 ? -16.258 -7.857 9.294 1.00 93.56 244 GLN A N 1
ATOM 1918 C CA . GLN A 1 244 ? -16.915 -8.378 10.498 1.00 93.56 244 GLN A CA 1
ATOM 1919 C C . GLN A 1 244 ? -17.166 -7.264 11.525 1.00 93.56 244 GLN A C 1
ATOM 1921 O O . GLN A 1 244 ? -18.303 -7.080 11.956 1.00 93.56 244 GLN A O 1
ATOM 1926 N N . ILE A 1 245 ? -16.153 -6.450 11.849 1.00 94.44 245 ILE A N 1
ATOM 1927 C CA . ILE A 1 245 ? -16.301 -5.317 12.784 1.00 94.44 245 ILE A CA 1
ATOM 1928 C C . ILE A 1 245 ? -17.347 -4.311 12.281 1.00 94.44 245 ILE A C 1
ATOM 1930 O O . ILE A 1 245 ? -18.193 -3.851 13.052 1.00 94.44 245 ILE A O 1
ATOM 1934 N N . ALA A 1 246 ? -17.300 -3.970 10.991 1.00 93.81 246 ALA A N 1
ATOM 1935 C CA . ALA A 1 246 ? -18.217 -3.022 10.371 1.00 93.81 246 ALA A CA 1
ATOM 1936 C C . ALA A 1 246 ? -19.667 -3.506 10.443 1.00 93.81 246 ALA A C 1
ATOM 1938 O O . ALA A 1 246 ? -20.541 -2.730 10.830 1.00 93.81 246 ALA A O 1
ATOM 1939 N N . SER A 1 247 ? -19.906 -4.784 10.133 1.00 91.75 247 SER A N 1
ATOM 1940 C CA . SER A 1 247 ? -21.243 -5.391 10.087 1.00 91.75 247 SER A CA 1
ATOM 1941 C C . SER A 1 247 ? -22.006 -5.305 11.412 1.00 91.75 247 SER A C 1
ATOM 1943 O O . SER A 1 247 ? -23.230 -5.223 11.410 1.00 91.75 247 SER A O 1
ATOM 1945 N N . VAL A 1 248 ? -21.284 -5.261 12.534 1.00 91.00 248 VAL A N 1
ATOM 1946 C CA . VAL A 1 248 ? -21.857 -5.211 13.887 1.00 91.00 248 VAL A CA 1
ATOM 1947 C C . VAL A 1 248 ? -22.285 -3.796 14.278 1.00 91.00 248 VAL A C 1
ATOM 1949 O O . VAL A 1 248 ? -23.214 -3.627 15.064 1.00 91.00 248 VAL A O 1
ATOM 1952 N N . LEU A 1 249 ? -21.589 -2.766 13.784 1.00 89.75 249 LEU A N 1
ATOM 1953 C CA . LEU A 1 249 ? -21.806 -1.379 14.215 1.00 89.75 249 LEU A CA 1
ATOM 1954 C C . LEU A 1 249 ? -22.599 -0.544 13.219 1.00 89.75 249 LEU A C 1
ATOM 1956 O O . LEU A 1 249 ? -23.286 0.391 13.630 1.00 89.75 249 LEU A O 1
ATOM 1960 N N . ARG A 1 250 ? -22.438 -0.799 11.921 1.00 90.50 250 ARG A N 1
ATOM 1961 C CA . ARG A 1 250 ? -22.996 0.071 10.889 1.00 90.50 250 ARG A CA 1
ATOM 1962 C C . ARG A 1 250 ? -24.524 -0.073 10.793 1.00 90.50 250 ARG A C 1
ATOM 1964 O O . ARG A 1 250 ? -25.059 -1.149 11.057 1.00 90.50 250 ARG A O 1
ATOM 1971 N N . PRO A 1 251 ? -25.237 0.981 10.364 1.00 86.25 251 PRO A N 1
ATOM 1972 C CA . PRO A 1 251 ? -26.658 0.880 10.039 1.00 86.25 251 PRO A CA 1
ATOM 1973 C C . PRO A 1 251 ? -26.932 -0.162 8.933 1.00 86.25 251 PRO A C 1
ATOM 1975 O O . PRO A 1 251 ? -26.095 -0.302 8.042 1.00 86.25 251 PRO A O 1
ATOM 1978 N N . PRO A 1 252 ? -28.114 -0.816 8.898 1.00 84.25 252 PRO A N 1
ATOM 1979 C CA . PRO A 1 252 ? -28.425 -1.884 7.933 1.00 84.25 252 PRO A CA 1
ATOM 1980 C C . PRO A 1 252 ? -28.263 -1.514 6.450 1.00 84.25 252 PRO A C 1
ATOM 1982 O O . PRO A 1 252 ? -27.995 -2.381 5.627 1.00 84.25 252 PRO A O 1
ATOM 1985 N N . HIS A 1 253 ? -28.424 -0.235 6.101 1.00 85.50 253 HIS A N 1
ATOM 1986 C CA . HIS A 1 253 ? -28.324 0.262 4.721 1.00 85.50 253 HIS A CA 1
ATOM 1987 C C . HIS A 1 253 ? -26.931 0.787 4.352 1.00 85.50 253 HIS A C 1
ATOM 1989 O O . HIS A 1 253 ? -26.717 1.224 3.225 1.00 85.50 253 HIS A O 1
ATOM 1995 N N . ALA A 1 254 ? -25.999 0.808 5.303 1.00 88.50 254 ALA A N 1
ATOM 1996 C CA . ALA A 1 254 ? -24.659 1.317 5.086 1.00 88.50 254 ALA A CA 1
ATOM 1997 C C . ALA A 1 254 ? -23.706 0.174 4.720 1.00 88.50 254 ALA A C 1
ATOM 1999 O O . ALA A 1 254 ? -23.749 -0.896 5.322 1.00 88.50 254 ALA A O 1
ATOM 2000 N N . ASN A 1 255 ? -22.820 0.416 3.758 1.00 89.81 255 ASN A N 1
ATOM 2001 C CA . ASN A 1 255 ? -21.889 -0.582 3.230 1.00 89.81 255 ASN A CA 1
ATOM 2002 C C . ASN A 1 255 ? -20.413 -0.216 3.456 1.00 89.81 255 ASN A C 1
ATOM 2004 O O . ASN A 1 255 ? -19.535 -0.916 2.958 1.00 89.81 255 ASN A O 1
ATOM 2008 N N . HIS A 1 256 ? -20.117 0.864 4.187 1.00 90.94 256 HIS A N 1
ATOM 2009 C CA . HIS A 1 256 ? -18.744 1.286 4.465 1.00 90.94 256 HIS A CA 1
ATOM 2010 C C . HIS A 1 256 ? -18.036 0.337 5.433 1.00 90.94 256 HIS A C 1
ATOM 2012 O O . HIS A 1 256 ? -18.636 -0.155 6.392 1.00 90.94 256 HIS A O 1
ATOM 2018 N N . LEU A 1 257 ? -16.738 0.115 5.206 1.00 91.12 257 LEU A N 1
ATOM 2019 C CA . LEU A 1 257 ? -15.931 -0.773 6.050 1.00 91.12 257 LEU A CA 1
ATOM 2020 C C . LEU A 1 257 ? -15.389 -0.082 7.308 1.00 91.12 257 LEU A C 1
ATOM 2022 O O . LEU A 1 257 ? -15.281 -0.697 8.368 1.00 91.12 257 LEU A O 1
ATOM 2026 N N . TRP A 1 258 ? -15.027 1.196 7.225 1.00 92.94 258 TRP A N 1
ATOM 2027 C CA . TRP A 1 258 ? -14.317 1.880 8.311 1.00 92.94 258 TRP A CA 1
ATOM 2028 C C . TRP A 1 258 ? -15.287 2.642 9.212 1.00 92.94 258 TRP A C 1
ATOM 2030 O O . TRP A 1 258 ? -15.791 3.709 8.856 1.00 92.94 258 TRP A O 1
ATOM 2040 N N . VAL A 1 259 ? -15.541 2.082 10.395 1.00 93.19 259 VAL A N 1
ATOM 2041 C CA . VAL A 1 259 ? -16.581 2.542 11.329 1.00 93.19 259 VAL A CA 1
ATOM 2042 C C . VAL A 1 259 ? -16.014 3.130 12.615 1.00 93.19 259 VAL A C 1
ATOM 2044 O O . VAL A 1 259 ? -15.015 2.641 13.137 1.00 93.19 259 VAL A O 1
ATOM 2047 N N . THR A 1 260 ? -16.682 4.135 13.181 1.00 90.94 260 THR A N 1
ATOM 2048 C CA . THR A 1 260 ? -16.401 4.634 14.534 1.00 90.94 260 THR A CA 1
ATOM 2049 C C . THR A 1 260 ? -16.869 3.632 15.599 1.00 90.94 260 THR A C 1
ATOM 2051 O O . THR A 1 260 ? -18.047 3.291 15.682 1.00 90.94 260 THR A O 1
ATOM 2054 N N . THR A 1 261 ? -15.967 3.170 16.471 1.00 85.06 261 THR A N 1
ATOM 2055 C CA . THR A 1 261 ? -16.304 2.229 17.567 1.00 85.06 261 THR A CA 1
ATOM 2056 C C . THR A 1 261 ? -16.944 2.894 18.774 1.00 85.06 261 THR A C 1
ATOM 2058 O O . THR A 1 261 ? -17.697 2.257 19.515 1.00 85.06 261 THR A O 1
ATOM 2061 N N . LYS A 1 262 ? -16.631 4.173 18.993 1.00 80.38 262 LYS A N 1
ATOM 2062 C CA . LYS A 1 262 ? -17.166 4.989 20.082 1.00 80.38 262 LYS A CA 1
ATOM 2063 C C . LYS A 1 262 ? -18.090 6.046 19.498 1.00 80.38 262 LYS A C 1
ATOM 2065 O O . LYS A 1 262 ? -17.675 6.833 18.651 1.00 80.38 262 LYS A O 1
ATOM 2070 N N . GLY A 1 263 ? -19.334 6.043 19.964 1.00 72.31 263 GLY A N 1
ATOM 2071 C CA . GLY A 1 263 ? -20.300 7.076 19.626 1.00 72.31 263 GLY A CA 1
ATOM 2072 C C . GLY A 1 263 ? -20.039 8.359 20.410 1.00 72.31 263 GLY A C 1
ATOM 2073 O O . GLY A 1 263 ? -19.605 8.317 21.560 1.00 72.31 263 GLY A O 1
ATOM 2074 N N . SER A 1 264 ? -20.330 9.488 19.781 1.00 74.81 264 SER A N 1
ATOM 2075 C CA . SER A 1 264 ? -20.559 10.778 20.429 1.00 74.81 264 SER A CA 1
ATOM 2076 C C . SER A 1 264 ? -21.930 11.302 20.002 1.00 74.81 264 SER A C 1
ATOM 2078 O O . SER A 1 264 ? -22.478 10.816 19.010 1.00 74.81 264 SER A O 1
ATOM 2080 N N . ASP A 1 265 ? -22.447 12.330 20.676 1.00 69.06 265 ASP A N 1
ATOM 2081 C CA . ASP A 1 265 ? -23.723 12.969 20.308 1.00 69.06 265 ASP A CA 1
ATOM 2082 C C . ASP A 1 265 ? -23.753 13.447 18.846 1.00 69.06 265 ASP A C 1
ATOM 2084 O O . ASP A 1 265 ? -24.812 13.518 18.230 1.00 69.06 265 ASP A O 1
ATOM 2088 N N . LYS A 1 266 ? -22.583 13.762 18.269 1.00 74.19 266 LYS A N 1
ATOM 2089 C CA . LYS A 1 266 ? -22.442 14.241 16.884 1.00 74.19 266 LYS A CA 1
ATOM 2090 C C . LYS A 1 266 ? -22.125 13.136 15.879 1.00 74.19 266 LYS A C 1
ATOM 2092 O O . LYS A 1 266 ? -22.345 13.320 14.687 1.00 74.19 266 LYS A O 1
ATOM 2097 N N . THR A 1 267 ? -21.561 12.023 16.335 1.00 81.25 267 THR A N 1
ATOM 2098 C CA . THR A 1 267 ? -21.104 10.917 15.483 1.00 81.25 267 THR A CA 1
ATOM 2099 C C . THR A 1 267 ? -21.420 9.597 16.181 1.00 81.25 267 THR A C 1
ATOM 2101 O O . THR A 1 267 ? -20.595 9.125 16.974 1.00 81.25 267 THR A O 1
ATOM 2104 N N . PRO A 1 268 ? -22.599 8.998 15.945 1.00 85.62 268 PRO A N 1
ATOM 2105 C CA . PRO A 1 268 ? -22.961 7.739 16.584 1.00 85.62 268 PRO A CA 1
ATOM 2106 C C . PRO A 1 268 ? -21.965 6.630 16.219 1.00 85.62 268 PRO A C 1
ATOM 2108 O O . PRO A 1 268 ? -21.287 6.697 15.188 1.00 85.62 268 PRO A O 1
ATOM 2111 N N . ALA A 1 269 ? -21.858 5.612 17.075 1.00 86.38 269 ALA A N 1
ATOM 2112 C CA . ALA A 1 269 ? -21.063 4.428 16.757 1.00 86.38 269 ALA A CA 1
ATOM 2113 C C . ALA A 1 269 ? -21.592 3.792 15.459 1.00 86.38 269 ALA A C 1
ATOM 2115 O O . ALA A 1 269 ? -22.799 3.801 15.227 1.00 86.38 269 ALA A O 1
ATOM 2116 N N . GLY A 1 270 ? -20.696 3.293 14.608 1.00 87.75 270 GLY A N 1
ATOM 2117 C CA . GLY A 1 270 ? -21.050 2.781 13.280 1.00 87.75 270 GLY A CA 1
ATOM 2118 C C . GLY A 1 270 ? -21.042 3.820 12.160 1.00 87.75 270 GLY A C 1
ATOM 2119 O O . GLY A 1 270 ? -21.155 3.446 10.993 1.00 87.75 270 GLY A O 1
ATOM 2120 N N . SER A 1 271 ? -20.863 5.105 12.478 1.00 89.88 271 SER A N 1
ATOM 2121 C CA . SER A 1 271 ? -20.668 6.156 11.469 1.00 89.88 271 SER A CA 1
ATOM 2122 C C . SER A 1 271 ? -19.334 5.987 10.735 1.00 89.88 271 SER A C 1
ATOM 2124 O O . SER A 1 271 ? -18.424 5.324 11.233 1.00 89.88 271 SER A O 1
ATOM 2126 N N . LEU A 1 272 ? -19.194 6.639 9.578 1.00 88.06 272 LEU A N 1
ATOM 2127 C CA . LEU A 1 272 ? -17.937 6.699 8.828 1.00 88.06 272 LEU A CA 1
ATOM 2128 C C . LEU A 1 272 ? -16.787 7.239 9.691 1.00 88.06 272 LEU A C 1
ATOM 2130 O O . LEU A 1 272 ? -16.894 8.311 10.296 1.00 88.06 272 LEU A O 1
ATOM 2134 N N . MET A 1 273 ? -15.661 6.526 9.711 1.00 87.88 273 MET A N 1
ATOM 2135 C CA . MET A 1 273 ? -14.442 7.009 10.358 1.00 87.88 273 MET A CA 1
ATOM 2136 C C . MET A 1 273 ? -13.677 7.958 9.425 1.00 87.88 273 MET A C 1
ATOM 2138 O O . MET A 1 273 ? -13.036 7.524 8.474 1.00 87.88 273 MET A O 1
ATOM 2142 N N . LEU A 1 274 ? -13.713 9.261 9.726 1.00 80.81 274 LEU A N 1
ATOM 2143 C CA . LEU A 1 274 ? -13.058 10.293 8.908 1.00 80.81 274 LEU A CA 1
ATOM 2144 C C . LEU A 1 274 ? -11.598 10.576 9.310 1.00 80.81 274 LEU A C 1
ATOM 2146 O O . LEU A 1 274 ? -10.772 10.873 8.448 1.00 80.81 274 LEU A O 1
ATOM 2150 N N . ASP A 1 275 ? -11.265 10.491 10.604 1.00 84.56 275 ASP A N 1
ATOM 2151 C CA . ASP A 1 275 ? -9.898 10.703 11.104 1.00 84.56 275 ASP A CA 1
ATOM 2152 C C . ASP A 1 275 ? -9.231 9.383 11.489 1.00 84.56 275 ASP A C 1
ATOM 2154 O O . ASP A 1 275 ? -9.189 8.977 12.652 1.00 84.56 275 ASP A O 1
ATOM 2158 N N . PHE A 1 276 ? -8.669 8.723 10.483 1.00 88.38 276 PHE A N 1
ATOM 2159 C CA . PHE A 1 276 ? -7.930 7.490 10.703 1.00 88.38 276 PHE A CA 1
ATOM 2160 C C . PHE A 1 276 ? -6.509 7.736 11.240 1.00 88.38 276 PHE A C 1
ATOM 2162 O O . PHE A 1 276 ? -5.942 6.901 11.941 1.00 88.38 276 PHE A O 1
ATOM 2169 N N . SER A 1 277 ? -5.925 8.912 10.979 1.00 89.69 277 SER A N 1
ATOM 2170 C CA . SER A 1 277 ? -4.598 9.248 11.514 1.00 89.69 277 SER A CA 1
ATOM 2171 C C . SER A 1 277 ? -4.611 9.334 13.040 1.00 89.69 277 SER A C 1
ATOM 2173 O O . SER A 1 277 ? -3.668 8.873 13.680 1.00 89.69 277 SER A O 1
ATOM 2175 N N . GLY A 1 278 ? -5.680 9.880 13.628 1.00 90.50 278 GLY A N 1
ATOM 2176 C CA . GLY A 1 278 ? -5.891 9.859 15.074 1.00 90.50 278 GLY A CA 1
ATOM 2177 C C . GLY A 1 278 ? -5.973 8.437 15.640 1.00 90.50 278 GLY A C 1
ATOM 2178 O O . GLY A 1 278 ? -5.325 8.145 16.646 1.00 90.50 278 GLY A O 1
ATOM 2179 N N . ALA A 1 279 ? -6.696 7.539 14.961 1.00 91.81 279 ALA A N 1
ATOM 2180 C CA . ALA A 1 279 ? -6.821 6.137 15.363 1.00 91.81 279 ALA A CA 1
ATOM 2181 C C . ALA A 1 279 ? -5.470 5.401 15.347 1.00 91.81 279 ALA A C 1
ATOM 2183 O O . ALA A 1 279 ? -5.123 4.753 16.332 1.00 91.81 279 ALA A O 1
ATOM 2184 N N . ILE A 1 280 ? -4.665 5.574 14.289 1.00 94.38 280 ILE A N 1
ATOM 2185 C CA . ILE A 1 280 ? -3.317 4.984 14.199 1.00 94.38 280 ILE A CA 1
ATOM 2186 C C . ILE A 1 280 ? -2.423 5.503 15.322 1.00 94.38 280 ILE A C 1
ATOM 2188 O O . ILE A 1 280 ? -1.776 4.716 16.003 1.00 94.38 280 ILE A O 1
ATOM 2192 N N . VAL A 1 281 ? -2.387 6.821 15.545 1.00 94.44 281 VAL A N 1
ATOM 2193 C CA . VAL A 1 281 ? -1.552 7.412 16.603 1.00 94.44 281 VAL A CA 1
ATOM 2194 C C . VAL A 1 281 ? -1.959 6.881 17.979 1.00 94.44 281 VAL A C 1
ATOM 2196 O O . VAL A 1 281 ? -1.086 6.560 18.781 1.00 94.44 281 VAL A O 1
ATOM 2199 N N . SER A 1 282 ? -3.262 6.744 18.239 1.00 93.00 282 SER A N 1
ATOM 2200 C CA . SER A 1 282 ? -3.756 6.157 19.487 1.00 93.00 282 SER A CA 1
ATOM 2201 C C . SER A 1 282 ? -3.357 4.689 19.630 1.00 93.00 282 SER A C 1
ATOM 2203 O O . SER A 1 282 ? -2.969 4.284 20.720 1.00 93.00 282 SER A O 1
ATOM 2205 N N . ALA A 1 283 ? -3.453 3.889 18.566 1.00 94.88 283 ALA A N 1
ATOM 2206 C CA . ALA A 1 283 ? -3.068 2.480 18.604 1.00 94.88 283 ALA A CA 1
ATOM 2207 C C . ALA A 1 283 ? -1.557 2.318 18.829 1.00 94.88 283 ALA A C 1
ATOM 2209 O O . ALA A 1 283 ? -1.142 1.553 19.691 1.00 94.88 283 ALA A O 1
ATOM 2210 N N . VAL A 1 284 ? -0.735 3.102 18.128 1.00 94.94 284 VAL A N 1
ATOM 2211 C CA . VAL A 1 284 ? 0.729 3.109 18.281 1.00 94.94 284 VAL A CA 1
ATOM 2212 C C . VAL A 1 284 ? 1.151 3.476 19.704 1.00 94.94 284 VAL A C 1
ATOM 2214 O O . VAL A 1 284 ? 2.057 2.848 20.250 1.00 94.94 284 VAL A O 1
ATOM 2217 N N . ASP A 1 285 ? 0.486 4.450 20.329 1.00 93.94 285 ASP A N 1
ATOM 2218 C CA . ASP A 1 285 ? 0.750 4.794 21.728 1.00 93.94 285 ASP A CA 1
ATOM 2219 C C . ASP A 1 285 ? 0.365 3.661 22.687 1.00 93.94 285 ASP A C 1
ATOM 2221 O O . ASP A 1 285 ? 1.123 3.331 23.599 1.00 93.94 285 ASP A O 1
ATOM 2225 N N . GLN A 1 286 ? -0.776 3.014 22.445 1.00 94.25 286 GLN A N 1
ATOM 2226 C CA . GLN A 1 286 ? -1.246 1.890 23.258 1.00 94.25 286 GLN A CA 1
ATOM 2227 C C . GLN A 1 286 ? -0.341 0.660 23.141 1.00 94.25 286 GLN A C 1
ATOM 2229 O O . GLN A 1 286 ? -0.166 -0.056 24.122 1.00 94.25 286 GLN A O 1
ATOM 2234 N N . LEU A 1 287 ? 0.283 0.456 21.982 1.00 94.75 287 LEU A N 1
ATOM 2235 C CA . LEU A 1 287 ? 1.295 -0.578 21.757 1.00 94.75 287 LEU A CA 1
ATOM 2236 C C . LEU A 1 287 ? 2.690 -0.182 22.271 1.00 94.75 287 LEU A C 1
ATOM 2238 O O . LEU A 1 287 ? 3.629 -0.961 22.160 1.00 94.75 287 LEU A O 1
ATOM 2242 N N . GLY A 1 288 ? 2.865 1.034 22.803 1.00 92.94 288 GLY A N 1
ATOM 2243 C CA . GLY A 1 288 ? 4.163 1.513 23.287 1.00 92.94 288 GLY A CA 1
ATOM 2244 C C . GLY A 1 288 ? 5.188 1.792 22.181 1.00 92.94 288 GLY A C 1
ATOM 2245 O O . GLY A 1 288 ? 6.371 1.929 22.472 1.00 92.94 288 GLY A O 1
ATOM 2246 N N . MET A 1 289 ? 4.755 1.923 20.924 1.00 94.56 289 MET A N 1
ATOM 2247 C CA . MET A 1 289 ? 5.632 2.047 19.750 1.00 94.56 289 MET A CA 1
ATOM 2248 C C . MET A 1 289 ? 5.864 3.504 19.301 1.00 94.56 289 MET A C 1
ATOM 2250 O O . MET A 1 289 ? 6.441 3.744 18.240 1.00 94.56 289 MET A O 1
ATOM 2254 N N . THR A 1 290 ? 5.423 4.499 20.081 1.00 92.81 290 THR A N 1
ATOM 2255 C CA . THR A 1 290 ? 5.517 5.930 19.726 1.00 92.81 290 THR A CA 1
ATOM 2256 C C . THR A 1 290 ? 6.945 6.373 19.404 1.00 92.81 290 THR A C 1
ATOM 2258 O O . THR A 1 290 ? 7.159 7.056 18.403 1.00 92.81 290 THR A O 1
ATOM 2261 N N . GLU A 1 291 ? 7.927 5.951 20.203 1.00 90.69 291 GLU A N 1
ATOM 2262 C CA . GLU A 1 291 ? 9.334 6.325 20.005 1.00 90.69 291 GLU A CA 1
ATOM 2263 C C . GLU A 1 291 ? 9.923 5.708 18.727 1.00 90.69 291 GLU A C 1
ATOM 2265 O O . GLU A 1 291 ? 10.696 6.351 18.013 1.00 90.69 291 GLU A O 1
ATOM 2270 N N . LEU A 1 292 ? 9.478 4.500 18.364 1.00 91.56 292 LEU A N 1
ATOM 2271 C CA . LEU A 1 292 ? 9.910 3.824 17.139 1.00 91.56 292 LEU A CA 1
ATOM 2272 C C . LEU A 1 292 ? 9.452 4.572 15.879 1.00 91.56 292 LEU A C 1
ATOM 2274 O O . LEU A 1 292 ? 10.133 4.520 14.856 1.00 91.56 292 LEU A O 1
ATOM 2278 N N . ALA A 1 293 ? 8.360 5.346 15.940 1.00 88.69 293 ALA A N 1
ATOM 2279 C CA . ALA A 1 293 ? 7.829 6.102 14.799 1.00 88.69 293 ALA A CA 1
ATOM 2280 C C . ALA A 1 293 ? 8.743 7.257 14.309 1.00 88.69 293 ALA A C 1
ATOM 2282 O O . ALA A 1 293 ? 8.394 7.969 13.351 1.00 88.69 293 ALA A O 1
ATOM 2283 N N . GLY A 1 294 ? 9.922 7.427 14.922 1.00 81.81 294 GLY A N 1
ATOM 2284 C CA . GLY A 1 294 ? 11.000 8.305 14.463 1.00 81.81 294 GLY A CA 1
ATOM 2285 C C . GLY A 1 294 ? 10.806 9.763 14.865 1.00 81.81 294 GLY A C 1
ATOM 2286 O O . GLY A 1 294 ? 10.998 10.653 14.038 1.00 81.81 294 GLY A O 1
ATOM 2287 N N . GLY A 1 295 ? 10.336 10.011 16.093 1.00 77.38 295 GLY A N 1
ATOM 2288 C CA . GLY A 1 295 ? 10.105 11.361 16.633 1.00 77.38 295 GLY A CA 1
ATOM 2289 C C . GLY A 1 295 ? 8.959 12.139 15.969 1.00 77.38 295 GLY A C 1
ATOM 2290 O O . GLY A 1 295 ? 8.744 13.315 16.262 1.00 77.38 295 GLY A O 1
ATOM 2291 N N . ALA A 1 296 ? 8.206 11.500 15.069 1.00 81.00 296 ALA A N 1
ATOM 2292 C CA . ALA A 1 296 ? 7.073 12.084 14.363 1.00 81.00 296 ALA A CA 1
ATOM 2293 C C . ALA A 1 296 ? 5.842 11.177 14.455 1.00 81.00 296 ALA A C 1
ATOM 2295 O O . ALA A 1 296 ? 5.945 9.956 14.540 1.00 81.00 296 ALA A O 1
ATOM 2296 N N . ARG A 1 297 ? 4.649 11.781 14.370 1.00 87.62 297 ARG A N 1
ATOM 2297 C CA . ARG A 1 297 ? 3.370 11.054 14.416 1.00 87.62 297 ARG A CA 1
ATOM 2298 C C . ARG A 1 297 ? 3.298 9.966 13.336 1.00 87.62 297 ARG A C 1
ATOM 2300 O O . ARG A 1 297 ? 3.695 10.203 12.190 1.00 87.62 297 ARG A O 1
ATOM 2307 N N . ALA A 1 298 ? 2.721 8.813 13.676 1.00 89.44 298 ALA A N 1
ATOM 2308 C CA . ALA A 1 298 ? 2.385 7.728 12.747 1.00 89.44 298 ALA A CA 1
ATOM 2309 C C . ALA A 1 298 ? 1.170 8.102 11.870 1.00 89.44 298 ALA A C 1
ATOM 2311 O O . ALA A 1 298 ? 0.084 7.547 11.969 1.00 89.44 298 ALA A O 1
ATOM 2312 N N . HIS A 1 299 ? 1.332 9.142 11.054 1.00 90.88 299 HIS A N 1
ATOM 2313 C CA . HIS A 1 299 ? 0.273 9.689 10.212 1.00 90.88 299 HIS A CA 1
ATOM 2314 C C . HIS A 1 299 ? 0.003 8.791 8.997 1.00 90.88 299 HIS A C 1
ATOM 2316 O O . HIS A 1 299 ? 0.953 8.312 8.376 1.00 90.88 299 HIS A O 1
ATOM 2322 N N . ALA A 1 300 ? -1.263 8.659 8.583 1.00 90.19 300 ALA A N 1
ATOM 2323 C CA . ALA A 1 300 ? -1.665 7.754 7.501 1.00 90.19 300 ALA A CA 1
ATOM 2324 C C . ALA A 1 300 ? -0.881 7.984 6.193 1.00 90.19 300 ALA A C 1
ATOM 2326 O O . ALA A 1 300 ? -0.455 7.043 5.535 1.00 90.19 300 ALA A O 1
ATOM 2327 N N . HIS A 1 301 ? -0.605 9.247 5.842 1.00 88.75 301 HIS A N 1
ATOM 2328 C CA . HIS A 1 301 ? 0.153 9.576 4.626 1.00 88.75 301 HIS A CA 1
ATOM 2329 C C . HIS A 1 301 ? 1.601 9.053 4.628 1.00 88.75 301 HIS A C 1
ATOM 2331 O O . HIS A 1 301 ? 2.173 8.849 3.561 1.00 88.75 301 HIS A O 1
ATOM 2337 N N . ARG A 1 302 ? 2.203 8.811 5.802 1.00 91.25 302 ARG A N 1
ATOM 2338 C CA . ARG A 1 302 ? 3.573 8.283 5.887 1.00 91.25 302 ARG A CA 1
ATOM 2339 C C . ARG A 1 302 ? 3.660 6.840 5.393 1.00 91.25 302 ARG A C 1
ATOM 2341 O O . ARG A 1 302 ? 4.714 6.468 4.887 1.00 91.25 302 ARG A O 1
ATOM 2348 N N . TRP A 1 303 ? 2.576 6.062 5.462 1.00 92.88 303 TRP A N 1
ATOM 2349 C CA . TRP A 1 303 ? 2.518 4.721 4.867 1.00 92.88 303 TRP A CA 1
ATOM 2350 C C . TRP A 1 303 ? 2.760 4.775 3.362 1.00 92.88 303 TRP A C 1
ATOM 2352 O O . TRP A 1 303 ? 3.648 4.093 2.868 1.00 92.88 303 TRP A O 1
ATOM 2362 N N . ARG A 1 304 ? 2.098 5.697 2.654 1.00 90.69 304 ARG A N 1
ATOM 2363 C CA . ARG A 1 304 ? 2.329 5.914 1.218 1.00 90.69 304 ARG A CA 1
ATOM 2364 C C . ARG A 1 304 ? 3.781 6.282 0.900 1.00 90.69 304 ARG A C 1
ATOM 2366 O O . ARG A 1 304 ? 4.362 5.709 -0.012 1.00 90.69 304 ARG A O 1
ATOM 2373 N N . HIS A 1 305 ? 4.398 7.181 1.674 1.00 88.81 305 HIS A N 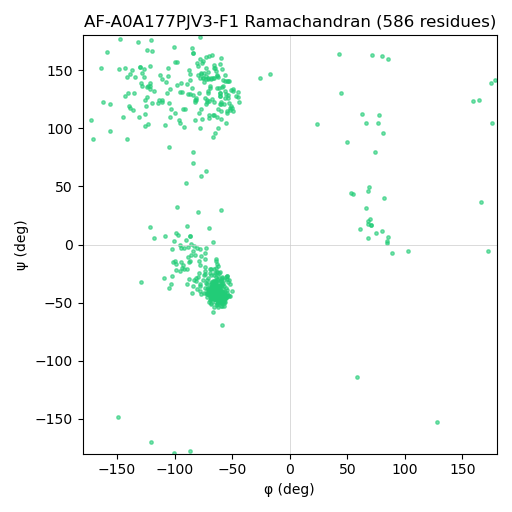1
ATOM 2374 C CA . HIS A 1 305 ? 5.833 7.477 1.523 1.00 88.81 305 HIS A CA 1
ATOM 2375 C C . HIS A 1 305 ? 6.719 6.254 1.793 1.00 88.81 305 HIS A C 1
ATOM 2377 O O . HIS A 1 305 ? 7.739 6.076 1.138 1.00 88.81 305 HIS A O 1
ATOM 2383 N N . THR A 1 306 ? 6.333 5.413 2.751 1.00 91.69 306 THR A N 1
ATOM 2384 C CA . THR A 1 306 ? 7.065 4.188 3.099 1.00 91.69 306 THR A CA 1
ATOM 2385 C C . THR A 1 306 ? 7.033 3.191 1.949 1.00 91.69 306 THR A C 1
ATOM 2387 O O . THR A 1 306 ? 8.087 2.714 1.552 1.00 91.69 306 THR A O 1
ATOM 2390 N N . VAL A 1 307 ? 5.864 2.958 1.347 1.00 92.06 307 VAL A N 1
ATOM 2391 C CA . VAL A 1 307 ? 5.722 2.112 0.149 1.00 92.06 307 VAL A CA 1
ATOM 2392 C C . VAL A 1 307 ? 6.541 2.665 -1.014 1.00 92.06 307 VAL A C 1
ATOM 2394 O O . VAL A 1 307 ? 7.283 1.921 -1.645 1.00 92.06 307 VAL A O 1
ATOM 2397 N N . GLY A 1 308 ? 6.478 3.983 -1.237 1.00 88.12 308 GLY A N 1
ATOM 2398 C CA . GLY A 1 308 ? 7.287 4.663 -2.251 1.00 88.12 308 GLY A CA 1
ATOM 2399 C C . GLY A 1 308 ? 8.782 4.391 -2.085 1.00 88.12 308 GLY A C 1
ATOM 2400 O O . GLY A 1 308 ? 9.455 4.062 -3.056 1.00 88.12 308 GLY A O 1
ATOM 2401 N N . ARG A 1 309 ? 9.286 4.459 -0.844 1.00 86.75 309 ARG A N 1
ATOM 2402 C CA . ARG A 1 309 ? 10.678 4.118 -0.522 1.00 86.75 309 ARG A CA 1
ATOM 2403 C C . ARG A 1 309 ? 10.982 2.646 -0.802 1.00 86.75 309 ARG A C 1
ATOM 2405 O O . ARG A 1 309 ? 11.973 2.360 -1.458 1.00 86.75 309 ARG A O 1
ATOM 2412 N N . LEU A 1 310 ? 10.164 1.728 -0.288 1.00 87.44 310 LEU A N 1
ATOM 2413 C CA . LEU A 1 310 ? 10.425 0.287 -0.381 1.00 87.44 310 LEU A CA 1
ATOM 2414 C C . LEU A 1 310 ? 10.456 -0.192 -1.835 1.00 87.44 310 LEU A C 1
ATOM 2416 O O . LEU A 1 310 ? 11.387 -0.886 -2.225 1.00 87.44 310 LEU A O 1
ATOM 2420 N N . VAL A 1 311 ? 9.488 0.233 -2.651 1.00 85.75 311 VAL A N 1
ATOM 2421 C CA . VAL A 1 311 ? 9.443 -0.104 -4.082 1.00 85.75 311 VAL A CA 1
ATOM 2422 C C . VAL A 1 311 ? 10.651 0.465 -4.815 1.00 85.75 311 VAL A C 1
ATOM 2424 O O . VAL A 1 311 ? 11.267 -0.239 -5.603 1.00 85.75 311 VAL A O 1
ATOM 2427 N N . ALA A 1 312 ? 11.025 1.709 -4.525 1.00 79.31 312 ALA A N 1
ATOM 2428 C CA . ALA A 1 312 ? 12.182 2.344 -5.144 1.00 79.31 312 ALA A CA 1
ATOM 2429 C C . ALA A 1 312 ? 13.525 1.685 -4.812 1.00 79.31 312 ALA A C 1
ATOM 2431 O O . ALA A 1 312 ? 14.435 1.760 -5.627 1.00 79.31 312 ALA A O 1
ATOM 2432 N N . LEU A 1 313 ? 13.641 1.034 -3.652 1.00 77.25 313 LEU A N 1
ATOM 2433 C CA . LEU A 1 313 ? 14.828 0.253 -3.293 1.00 77.25 313 LEU A CA 1
ATOM 2434 C C . LEU A 1 313 ? 14.801 -1.164 -3.874 1.00 77.25 313 LEU A C 1
ATOM 2436 O O . LEU A 1 313 ? 15.854 -1.744 -4.112 1.00 77.25 313 LEU A O 1
ATOM 2440 N N . ALA A 1 314 ? 13.612 -1.741 -4.057 1.00 78.19 314 ALA A N 1
ATOM 2441 C CA . ALA A 1 314 ? 13.461 -3.154 -4.394 1.00 78.19 314 ALA A CA 1
ATOM 2442 C C . ALA A 1 314 ? 13.246 -3.429 -5.890 1.00 78.19 314 ALA A C 1
ATOM 2444 O O . ALA A 1 314 ? 13.453 -4.560 -6.326 1.00 78.19 314 ALA A O 1
ATOM 2445 N N . ILE A 1 315 ? 12.782 -2.447 -6.671 1.00 75.00 315 ILE A N 1
ATOM 2446 C CA . ILE A 1 315 ? 12.301 -2.663 -8.040 1.00 75.00 315 ILE A CA 1
ATOM 2447 C C . ILE A 1 315 ? 13.052 -1.772 -9.035 1.00 75.00 315 ILE A C 1
ATOM 2449 O O . ILE A 1 315 ? 13.075 -0.551 -8.914 1.00 75.00 315 ILE A O 1
ATOM 2453 N N . VAL A 1 316 ? 13.594 -2.404 -10.078 1.00 56.75 316 VAL A N 1
ATOM 2454 C CA . VAL A 1 316 ? 14.336 -1.777 -11.187 1.00 56.75 316 VAL A CA 1
ATOM 2455 C C . VAL A 1 316 ? 13.503 -0.713 -11.918 1.00 56.75 316 VAL A C 1
ATOM 2457 O O . VAL A 1 316 ? 13.979 0.384 -12.189 1.00 56.75 316 VAL A O 1
ATOM 2460 N N . GLU A 1 317 ? 12.226 -0.997 -12.178 1.00 67.12 317 GLU A N 1
ATOM 2461 C CA . GLU A 1 317 ? 11.283 -0.086 -12.847 1.00 67.12 317 GLU A CA 1
ATOM 2462 C C . GLU A 1 317 ? 10.396 0.683 -11.851 1.00 67.12 317 GLU A C 1
ATOM 2464 O O . GLU A 1 317 ? 9.236 1.003 -12.130 1.00 67.12 317 GLU A O 1
ATOM 2469 N N . ALA A 1 318 ? 10.927 0.986 -10.662 1.00 73.06 318 ALA A N 1
ATOM 2470 C CA . ALA A 1 318 ? 10.166 1.611 -9.586 1.00 73.06 318 ALA A CA 1
ATOM 2471 C C . ALA A 1 318 ? 9.380 2.870 -9.987 1.00 73.06 318 ALA A C 1
ATOM 2473 O O . ALA A 1 318 ? 8.242 2.985 -9.538 1.00 73.06 318 ALA A O 1
ATOM 2474 N N . PRO A 1 319 ? 9.885 3.804 -10.823 1.00 70.88 319 PRO A N 1
ATOM 2475 C CA . PRO A 1 319 ? 9.092 4.961 -11.233 1.00 70.88 319 PRO A CA 1
ATOM 2476 C C . PRO A 1 319 ? 7.798 4.579 -11.962 1.00 70.88 319 PRO A C 1
ATOM 2478 O O . PRO A 1 319 ? 6.748 5.127 -11.634 1.00 70.88 319 PRO A O 1
ATOM 2481 N N . ALA A 1 320 ? 7.845 3.621 -12.894 1.00 69.56 320 ALA A N 1
ATOM 2482 C CA . ALA A 1 320 ? 6.671 3.173 -13.643 1.00 69.56 320 ALA A CA 1
ATOM 2483 C C . ALA A 1 320 ? 5.689 2.423 -12.734 1.00 69.56 320 ALA A C 1
ATOM 2485 O O . ALA A 1 320 ? 4.504 2.757 -12.694 1.00 69.56 320 ALA A O 1
ATOM 2486 N N . VAL A 1 321 ? 6.201 1.491 -11.921 1.00 78.81 321 VAL A N 1
ATOM 2487 C CA . VAL A 1 321 ? 5.398 0.741 -10.942 1.00 78.81 321 VAL A CA 1
ATOM 2488 C C . VAL A 1 321 ? 4.737 1.682 -9.937 1.00 78.81 321 VAL A C 1
ATOM 2490 O O . VAL A 1 321 ? 3.556 1.542 -9.638 1.00 78.81 321 VAL A O 1
ATOM 2493 N N . LEU A 1 322 ? 5.465 2.677 -9.428 1.00 81.38 322 LEU A N 1
ATOM 2494 C CA . LEU A 1 322 ? 4.917 3.653 -8.492 1.00 81.38 322 LEU A CA 1
ATOM 2495 C C . LEU A 1 322 ? 3.945 4.613 -9.160 1.00 81.38 322 LEU A C 1
ATOM 2497 O O . LEU A 1 322 ? 2.960 4.970 -8.526 1.00 81.38 322 LEU A O 1
ATOM 2501 N N . MET A 1 323 ? 4.180 5.044 -10.402 1.00 77.00 323 MET A N 1
ATOM 2502 C CA . MET A 1 323 ? 3.211 5.859 -11.139 1.00 77.00 323 MET A CA 1
ATOM 2503 C C . MET A 1 323 ? 1.880 5.130 -11.277 1.00 77.00 323 MET A C 1
ATOM 2505 O O . MET A 1 323 ? 0.844 5.742 -11.004 1.00 77.00 323 MET A O 1
ATOM 2509 N N . ASP A 1 324 ? 1.918 3.839 -11.608 1.00 79.88 324 ASP A N 1
ATOM 2510 C CA . ASP A 1 324 ? 0.728 3.001 -11.687 1.00 79.88 324 ASP A CA 1
ATOM 2511 C C . ASP A 1 324 ? 0.099 2.805 -10.300 1.00 79.88 324 ASP A C 1
ATOM 2513 O O . ASP A 1 324 ? -1.001 3.296 -10.046 1.00 79.88 324 ASP A O 1
ATOM 2517 N N . LEU A 1 325 ? 0.845 2.271 -9.326 1.00 84.94 325 LEU A N 1
ATOM 2518 C CA . LEU A 1 325 ? 0.380 2.008 -7.955 1.00 84.94 325 LEU A CA 1
ATOM 2519 C C . LEU A 1 325 ? -0.217 3.250 -7.270 1.00 84.94 325 LEU A C 1
ATOM 2521 O O . LEU A 1 325 ? -1.252 3.196 -6.600 1.00 84.94 325 LEU A O 1
ATOM 2525 N N . PHE A 1 326 ? 0.416 4.409 -7.450 1.00 85.06 326 PHE A N 1
ATOM 2526 C CA . PHE A 1 326 ? -0.028 5.678 -6.886 1.00 85.06 326 PHE A CA 1
ATOM 2527 C C . PHE A 1 326 ? -1.033 6.421 -7.764 1.00 85.06 326 PHE A C 1
ATOM 2529 O O . PHE A 1 326 ? -1.725 7.312 -7.254 1.00 85.06 326 PHE A O 1
ATOM 2536 N N . GLY A 1 327 ? -1.183 6.041 -9.037 1.00 76.69 327 GLY A N 1
ATOM 2537 C CA . GLY A 1 327 ? -1.982 6.717 -10.071 1.00 76.69 327 GLY A CA 1
ATOM 2538 C C . GLY A 1 327 ? -1.592 8.174 -10.233 1.00 76.69 327 GLY A C 1
ATOM 2539 O O . GLY A 1 327 ? -2.449 9.065 -10.256 1.00 76.69 327 GLY A O 1
ATOM 2540 N N . HIS A 1 328 ? -0.287 8.425 -10.250 1.00 75.06 328 HIS A N 1
ATOM 2541 C CA . HIS A 1 328 ? 0.249 9.727 -10.602 1.00 75.06 328 HIS A CA 1
ATOM 2542 C C . HIS A 1 328 ? 0.230 9.869 -12.119 1.00 75.06 328 HIS A C 1
ATOM 2544 O O . HIS A 1 328 ? 0.702 8.999 -12.838 1.00 75.06 328 HIS A O 1
ATOM 2550 N N . ARG A 1 329 ? -0.308 10.992 -12.602 1.00 62.59 329 ARG A N 1
ATOM 2551 C CA . ARG A 1 329 ? -0.236 11.348 -14.027 1.00 62.59 329 ARG A CA 1
ATOM 2552 C C . ARG A 1 329 ? 1.130 11.913 -14.420 1.00 62.59 329 ARG A C 1
ATOM 2554 O O . ARG A 1 329 ? 1.432 11.985 -15.600 1.00 62.59 329 ARG A O 1
ATOM 2561 N N . ASP A 1 330 ? 1.907 12.340 -13.429 1.00 56.91 330 ASP A N 1
ATOM 2562 C CA . ASP A 1 330 ? 3.160 13.063 -13.601 1.00 56.91 330 ASP A CA 1
ATOM 2563 C C . ASP A 1 330 ? 4.288 12.335 -12.846 1.00 56.91 330 ASP A C 1
ATOM 2565 O O . ASP A 1 330 ? 4.139 12.097 -11.635 1.00 56.91 330 ASP A O 1
ATOM 2569 N N . PRO A 1 331 ? 5.393 11.970 -13.522 1.00 55.16 331 PRO A N 1
ATOM 2570 C CA . PRO A 1 331 ? 6.556 11.361 -12.885 1.00 55.16 331 PRO A CA 1
ATOM 2571 C C . PRO A 1 331 ? 7.176 12.234 -11.784 1.00 55.16 331 PRO A C 1
ATOM 2573 O O . PRO A 1 331 ? 7.679 11.676 -10.808 1.00 55.16 331 PRO A O 1
ATOM 2576 N N . GLU A 1 332 ? 7.088 13.571 -11.843 1.00 57.88 332 GLU A N 1
ATOM 2577 C CA . GLU A 1 332 ? 7.645 14.452 -10.799 1.00 57.88 332 GLU A CA 1
ATOM 2578 C C . GLU A 1 332 ? 7.003 14.205 -9.424 1.00 57.88 332 GLU A C 1
ATOM 2580 O O . GLU A 1 332 ? 7.674 14.209 -8.381 1.00 57.88 332 GLU A O 1
ATOM 2585 N N . MET A 1 333 ? 5.695 13.919 -9.406 1.00 59.97 333 MET A N 1
ATOM 2586 C CA . MET A 1 333 ? 4.996 13.552 -8.175 1.00 59.97 333 MET A CA 1
ATOM 2587 C C . MET A 1 333 ? 5.562 12.257 -7.597 1.00 59.97 333 MET A C 1
ATOM 2589 O O . MET A 1 333 ? 5.789 12.183 -6.392 1.00 59.97 333 MET A O 1
ATOM 2593 N N . THR A 1 334 ? 5.826 11.252 -8.435 1.00 68.44 334 THR A N 1
ATOM 2594 C CA . THR A 1 334 ? 6.422 9.972 -8.022 1.00 68.44 334 THR A CA 1
ATOM 2595 C C . THR A 1 334 ? 7.848 10.153 -7.514 1.00 68.44 334 THR A C 1
ATOM 2597 O O . THR A 1 334 ? 8.171 9.669 -6.427 1.00 68.44 334 THR A O 1
ATOM 2600 N N . LEU A 1 335 ? 8.664 10.936 -8.223 1.00 67.06 335 LEU A N 1
ATOM 2601 C CA . LEU A 1 335 ? 10.022 11.272 -7.804 1.00 67.06 335 LEU A CA 1
ATOM 2602 C C . LEU A 1 335 ? 10.036 12.002 -6.460 1.00 67.06 335 LEU A C 1
ATOM 2604 O O . LEU A 1 335 ? 10.909 11.742 -5.646 1.00 67.06 335 LEU A O 1
ATOM 2608 N N . THR A 1 336 ? 9.042 12.838 -6.153 1.00 68.69 336 THR A N 1
ATOM 2609 C CA . THR A 1 336 ? 8.939 13.484 -4.833 1.00 68.69 336 THR A CA 1
ATOM 2610 C C . THR A 1 336 ? 8.765 12.468 -3.696 1.00 68.69 336 THR A C 1
ATOM 2612 O O . THR A 1 336 ? 9.287 12.674 -2.598 1.00 68.69 336 THR A O 1
ATOM 2615 N N . TYR A 1 337 ? 8.035 11.370 -3.928 1.00 69.81 337 TYR A N 1
ATOM 2616 C CA . TYR A 1 337 ? 7.892 10.300 -2.933 1.00 69.81 337 TYR A CA 1
ATOM 2617 C C . TYR A 1 337 ? 9.183 9.510 -2.771 1.00 69.81 337 TYR A C 1
ATOM 2619 O O . TYR A 1 337 ? 9.574 9.250 -1.631 1.00 69.81 337 TYR A O 1
ATOM 2627 N N . MET A 1 338 ? 9.844 9.195 -3.888 1.00 70.25 338 MET A N 1
ATOM 2628 C CA . MET A 1 338 ? 11.160 8.566 -3.902 1.00 70.25 338 MET A CA 1
ATOM 2629 C C . MET A 1 338 ? 12.144 9.479 -3.150 1.00 70.25 338 MET A C 1
ATOM 2631 O O . MET A 1 338 ? 12.494 9.216 -2.007 1.00 70.25 338 MET A O 1
ATOM 2635 N N . LEU A 1 339 ? 12.479 10.641 -3.698 1.00 67.62 339 LEU A N 1
ATOM 2636 C CA . LEU A 1 339 ? 13.516 11.570 -3.233 1.00 67.62 339 LEU A CA 1
ATOM 2637 C C . LEU A 1 339 ? 13.193 12.310 -1.914 1.00 67.62 339 LEU A C 1
ATOM 2639 O O . LEU A 1 339 ? 13.852 13.288 -1.563 1.00 67.62 339 LEU A O 1
ATOM 2643 N N . SER A 1 340 ? 12.188 11.865 -1.156 1.00 65.50 340 SER A N 1
ATOM 2644 C CA . SER A 1 340 ? 11.755 12.494 0.098 1.00 65.50 340 SER A CA 1
ATOM 2645 C C . SER A 1 340 ? 12.809 12.461 1.220 1.00 65.50 340 SER A C 1
ATOM 2647 O O . SER A 1 340 ? 12.673 13.200 2.198 1.00 65.50 340 SER A O 1
ATOM 2649 N N . LYS A 1 341 ? 13.884 11.671 1.074 1.00 63.47 341 LYS A N 1
ATOM 2650 C CA . LYS A 1 341 ? 15.105 11.751 1.891 1.00 63.47 341 LYS A CA 1
ATOM 2651 C C . LYS A 1 341 ? 16.338 12.022 1.004 1.00 63.47 341 LYS A C 1
ATOM 2653 O O . LYS A 1 341 ? 16.507 11.335 0.002 1.00 63.47 341 LYS A O 1
ATOM 2658 N N . PRO A 1 342 ? 17.223 12.967 1.372 1.00 59.84 342 PRO A N 1
ATOM 2659 C CA . PRO A 1 342 ? 18.404 13.304 0.571 1.00 59.84 342 PRO A CA 1
ATOM 2660 C C . PRO A 1 342 ? 19.434 12.167 0.488 1.00 59.84 342 PRO A C 1
ATOM 2662 O O . PRO A 1 342 ? 19.997 11.960 -0.580 1.00 59.84 342 PRO A O 1
ATOM 2665 N N . ASP A 1 343 ? 19.623 11.384 1.555 1.00 58.81 343 ASP A N 1
ATOM 2666 C CA . ASP A 1 343 ? 20.528 10.220 1.525 1.00 58.81 343 ASP A CA 1
ATOM 2667 C C . ASP A 1 343 ? 20.008 9.130 0.569 1.00 58.81 343 ASP A C 1
ATOM 2669 O O . ASP A 1 343 ? 20.764 8.514 -0.172 1.00 58.81 343 ASP A O 1
ATOM 2673 N N . PHE A 1 344 ? 18.684 8.988 0.497 1.00 57.47 344 PHE A N 1
ATOM 2674 C CA . PHE A 1 344 ? 17.993 8.070 -0.405 1.00 57.47 344 PHE A CA 1
ATOM 2675 C C . PHE A 1 344 ? 18.040 8.530 -1.867 1.00 57.47 344 PHE A C 1
ATOM 2677 O O . PHE A 1 344 ? 18.099 7.706 -2.770 1.00 57.47 344 PHE A O 1
ATOM 2684 N N . ALA A 1 345 ? 18.012 9.842 -2.124 1.00 58.41 345 ALA A N 1
ATOM 2685 C CA . ALA A 1 345 ? 18.179 10.355 -3.480 1.00 58.41 345 ALA A CA 1
ATOM 2686 C C . ALA A 1 345 ? 19.516 9.897 -4.069 1.00 58.41 345 ALA A C 1
ATOM 2688 O O . ALA A 1 345 ? 19.586 9.608 -5.254 1.00 58.41 345 ALA A O 1
ATOM 2689 N N . LYS A 1 346 ? 20.555 9.782 -3.236 1.00 61.12 346 LYS A N 1
ATOM 2690 C CA . LYS A 1 346 ? 21.845 9.247 -3.659 1.00 61.12 346 LYS A CA 1
ATOM 2691 C C . LYS A 1 346 ? 21.758 7.754 -3.985 1.00 61.12 346 LYS A C 1
ATOM 2693 O O . LYS A 1 346 ? 22.136 7.381 -5.084 1.00 61.12 346 LYS A O 1
ATOM 2698 N N . GLU A 1 347 ? 21.197 6.941 -3.090 1.00 57.94 347 GLU A N 1
ATOM 2699 C CA . GLU A 1 347 ? 21.042 5.490 -3.302 1.00 57.94 347 GLU A CA 1
ATOM 2700 C C . GLU A 1 347 ? 20.164 5.165 -4.520 1.00 57.94 347 GLU A C 1
ATOM 2702 O O . GLU A 1 347 ? 20.517 4.314 -5.325 1.00 57.94 347 GLU A O 1
ATOM 2707 N N . VAL A 1 348 ? 19.048 5.873 -4.718 1.00 56.16 348 VAL A N 1
ATOM 2708 C CA . VAL A 1 348 ? 18.192 5.685 -5.902 1.00 56.16 348 VAL A CA 1
ATOM 2709 C C . VAL A 1 348 ? 18.880 6.121 -7.182 1.00 56.16 348 VAL A C 1
ATOM 2711 O O . VAL A 1 348 ? 18.677 5.485 -8.209 1.00 56.16 348 VAL A O 1
ATOM 2714 N N . MET A 1 349 ? 19.676 7.188 -7.144 1.00 61.34 349 MET A N 1
ATOM 2715 C CA . MET A 1 349 ? 20.452 7.597 -8.311 1.00 61.34 349 MET A CA 1
ATOM 2716 C C . MET A 1 349 ? 21.564 6.589 -8.616 1.00 61.34 349 MET A C 1
ATOM 2718 O O . MET A 1 349 ? 21.753 6.284 -9.784 1.00 61.34 349 MET A O 1
ATOM 2722 N N . GLU A 1 350 ? 22.227 6.027 -7.600 1.00 65.25 350 GLU A N 1
ATOM 2723 C CA . GLU A 1 350 ? 23.205 4.939 -7.761 1.00 65.25 350 GLU A CA 1
ATOM 2724 C C . GLU A 1 350 ? 22.542 3.682 -8.358 1.00 65.25 350 GLU A C 1
ATOM 2726 O O . GLU A 1 350 ? 23.044 3.116 -9.324 1.00 65.25 350 GLU A O 1
ATOM 2731 N N . VAL A 1 351 ? 21.365 3.278 -7.866 1.00 60.94 351 VAL A N 1
ATOM 2732 C CA . VAL A 1 351 ? 20.616 2.137 -8.427 1.00 60.94 351 VAL A CA 1
ATOM 2733 C C . VAL A 1 351 ? 20.136 2.423 -9.853 1.00 60.94 351 VAL A C 1
ATOM 2735 O O . VAL A 1 351 ? 20.260 1.565 -10.722 1.00 60.94 351 VAL A O 1
ATOM 2738 N N . ALA A 1 352 ? 19.599 3.615 -10.123 1.00 60.62 352 ALA A N 1
ATOM 2739 C CA . ALA A 1 352 ? 19.161 3.999 -11.463 1.00 60.62 352 ALA A CA 1
ATOM 2740 C C . ALA A 1 352 ? 20.333 4.051 -12.455 1.00 60.62 352 ALA A C 1
ATOM 2742 O O . ALA A 1 352 ? 20.169 3.655 -13.605 1.00 60.62 352 ALA A O 1
ATOM 2743 N N . GLU A 1 353 ? 21.511 4.493 -12.008 1.00 64.56 353 GLU A N 1
ATOM 2744 C CA . GLU A 1 353 ? 22.746 4.468 -12.789 1.00 64.56 353 GLU A CA 1
ATOM 2745 C C . GLU A 1 353 ? 23.140 3.032 -13.149 1.00 64.56 353 GLU A C 1
ATOM 2747 O O . GLU A 1 353 ? 23.324 2.742 -14.328 1.00 64.56 353 GLU A O 1
ATOM 2752 N N . GLU A 1 354 ? 23.165 2.113 -12.181 1.00 69.44 354 GLU A N 1
ATOM 2753 C CA . GLU A 1 354 ? 23.488 0.697 -12.415 1.00 69.44 354 GLU A CA 1
ATOM 2754 C C . GLU A 1 354 ? 22.447 -0.015 -13.305 1.00 69.44 354 GLU A C 1
ATOM 2756 O O . GLU A 1 354 ? 22.782 -0.873 -14.122 1.00 69.44 354 GLU A O 1
ATOM 2761 N N . VAL A 1 355 ? 21.172 0.372 -13.221 1.00 65.44 355 VAL A N 1
ATOM 2762 C CA . VAL A 1 355 ? 20.114 -0.137 -14.110 1.00 65.44 355 VAL A CA 1
ATOM 2763 C C . VAL A 1 355 ? 20.286 0.383 -15.534 1.00 65.44 355 VAL A C 1
ATOM 2765 O O . VAL A 1 355 ? 20.262 -0.404 -16.482 1.00 65.44 355 VAL A O 1
ATOM 2768 N N . SER A 1 356 ? 20.470 1.694 -15.699 1.00 68.50 356 SER A N 1
ATOM 2769 C CA . SER A 1 356 ? 20.777 2.297 -16.999 1.00 68.50 356 SER A CA 1
ATOM 2770 C C . SER A 1 356 ? 22.035 1.673 -17.594 1.00 68.50 356 SER A C 1
ATOM 2772 O O . SER A 1 356 ? 22.092 1.438 -18.800 1.00 68.50 356 SER A O 1
ATOM 2774 N N . TYR A 1 357 ? 23.003 1.335 -16.743 1.00 76.06 357 TYR A N 1
ATOM 2775 C CA . TYR A 1 357 ? 24.223 0.652 -17.123 1.00 76.06 357 TYR A CA 1
ATOM 2776 C C . TYR A 1 357 ? 23.961 -0.748 -17.680 1.00 76.06 357 TYR A C 1
ATOM 2778 O O . TYR A 1 357 ? 24.379 -1.054 -18.796 1.00 76.06 357 TYR A O 1
ATOM 2786 N N . ALA A 1 358 ? 23.210 -1.578 -16.952 1.00 79.50 358 ALA A N 1
ATOM 2787 C CA . ALA A 1 358 ? 22.842 -2.918 -17.402 1.00 79.50 358 ALA A CA 1
ATOM 2788 C C . ALA A 1 358 ? 22.054 -2.886 -18.724 1.00 79.50 358 ALA A C 1
ATOM 2790 O O . ALA A 1 358 ? 22.362 -3.637 -19.650 1.00 79.50 358 ALA A O 1
ATOM 2791 N N . LEU A 1 359 ? 21.081 -1.974 -18.839 1.00 80.69 359 LEU A N 1
ATOM 2792 C CA . LEU A 1 359 ? 20.259 -1.818 -20.043 1.00 80.69 359 LEU A CA 1
ATOM 2793 C C . LEU A 1 359 ? 21.068 -1.338 -21.249 1.00 80.69 359 LEU A C 1
ATOM 2795 O O . LEU A 1 359 ? 20.896 -1.852 -22.354 1.00 80.69 359 LEU A O 1
ATOM 2799 N N . ALA A 1 360 ? 21.943 -0.352 -21.057 1.00 85.88 360 ALA A N 1
ATOM 2800 C CA . ALA A 1 360 ? 22.799 0.147 -22.123 1.00 85.88 360 ALA A CA 1
ATOM 2801 C C . ALA A 1 360 ? 23.854 -0.888 -22.532 1.00 85.88 360 ALA A C 1
ATOM 2803 O O . ALA A 1 360 ? 24.135 -1.016 -23.720 1.00 85.88 360 ALA A O 1
ATOM 2804 N N . GLY A 1 361 ? 24.394 -1.660 -21.584 1.00 88.44 361 GLY A N 1
ATOM 2805 C CA . GLY A 1 361 ? 25.324 -2.753 -21.863 1.00 88.44 361 GLY A CA 1
ATOM 2806 C C . GLY A 1 361 ? 24.698 -3.860 -22.711 1.00 88.44 361 GLY A C 1
ATOM 2807 O O . GLY A 1 361 ? 25.287 -4.257 -23.716 1.00 88.44 361 GLY A O 1
ATOM 2808 N N . GLU A 1 362 ? 23.482 -4.301 -22.368 1.00 88.81 362 GLU A N 1
ATOM 2809 C CA . GLU A 1 362 ? 22.705 -5.248 -23.187 1.00 88.81 362 GLU A CA 1
ATOM 2810 C C . GLU A 1 362 ? 22.493 -4.690 -24.602 1.00 88.81 362 GLU A C 1
ATOM 2812 O O . GLU A 1 362 ? 22.800 -5.347 -25.595 1.00 88.81 362 GLU A O 1
ATOM 2817 N N . ALA A 1 363 ? 22.053 -3.436 -24.700 1.00 90.25 363 ALA A N 1
ATOM 2818 C CA . ALA A 1 363 ? 21.788 -2.785 -25.973 1.00 90.25 363 ALA A CA 1
ATOM 2819 C C . ALA A 1 363 ? 23.039 -2.623 -26.856 1.00 90.25 363 ALA A C 1
ATOM 2821 O O . ALA A 1 363 ? 22.960 -2.818 -28.068 1.00 90.25 363 ALA A O 1
ATOM 2822 N N . ILE A 1 364 ? 24.192 -2.275 -26.276 1.00 91.00 364 ILE A N 1
ATOM 2823 C CA . ILE A 1 364 ? 25.468 -2.169 -27.001 1.00 91.00 364 ILE A CA 1
ATOM 2824 C C . ILE A 1 364 ? 25.901 -3.546 -27.504 1.00 91.00 364 ILE A C 1
ATOM 2826 O O . ILE A 1 364 ? 26.245 -3.670 -28.678 1.00 91.00 364 ILE A O 1
ATOM 2830 N N . SER A 1 365 ? 25.815 -4.576 -26.659 1.00 90.69 365 SER A N 1
ATOM 2831 C CA . SER A 1 365 ? 26.109 -5.959 -27.049 1.00 90.69 365 SER A CA 1
ATOM 2832 C C . SER A 1 365 ? 25.229 -6.412 -28.219 1.00 90.69 365 SER A C 1
ATOM 2834 O O . SER A 1 365 ? 25.724 -6.963 -29.203 1.00 90.69 365 SER A O 1
ATOM 2836 N N . ASP A 1 366 ? 23.928 -6.119 -28.178 1.00 92.00 366 ASP A N 1
ATOM 2837 C CA . ASP A 1 366 ? 23.002 -6.450 -29.265 1.00 92.00 366 ASP A CA 1
ATOM 2838 C C . ASP A 1 366 ? 23.348 -5.730 -30.576 1.00 92.00 366 ASP A C 1
ATOM 2840 O O . ASP A 1 366 ? 23.208 -6.299 -31.665 1.00 92.00 366 ASP A O 1
ATOM 2844 N N . VAL A 1 367 ? 23.813 -4.482 -30.494 1.00 91.69 367 VAL A N 1
ATOM 2845 C CA . VAL A 1 367 ? 24.276 -3.717 -31.658 1.00 91.69 367 VAL A CA 1
ATOM 2846 C C . VAL A 1 367 ? 25.581 -4.285 -32.213 1.00 91.69 367 VAL A C 1
ATOM 2848 O O . VAL A 1 367 ? 25.694 -4.438 -33.428 1.00 91.69 367 VAL A O 1
ATOM 2851 N N . GLU A 1 368 ? 26.545 -4.641 -31.361 1.00 89.31 368 GLU A N 1
ATOM 2852 C CA . GLU A 1 368 ? 27.805 -5.265 -31.790 1.00 89.31 368 GLU A CA 1
ATOM 2853 C C . GLU A 1 368 ? 27.587 -6.624 -32.456 1.00 89.31 368 GLU A C 1
ATOM 2855 O O . GLU A 1 368 ? 28.234 -6.936 -33.455 1.00 89.31 368 GLU A O 1
ATOM 2860 N N . ASN A 1 369 ? 26.640 -7.405 -31.939 1.00 88.88 369 ASN A N 1
ATOM 2861 C CA . ASN A 1 369 ? 26.264 -8.699 -32.502 1.00 88.88 369 ASN A CA 1
ATOM 2862 C C . ASN A 1 369 ? 25.361 -8.577 -33.743 1.00 88.88 369 ASN A C 1
ATOM 2864 O O . ASN A 1 369 ? 25.015 -9.591 -34.350 1.00 88.88 369 ASN A O 1
ATOM 2868 N N . GLY A 1 370 ? 24.959 -7.360 -34.128 1.00 88.06 370 GLY A N 1
ATOM 2869 C CA . GLY A 1 370 ? 24.105 -7.113 -35.292 1.00 88.06 370 GLY A CA 1
ATOM 2870 C C . GLY A 1 370 ? 22.673 -7.635 -35.138 1.00 88.06 370 GLY A C 1
ATOM 2871 O O . GLY A 1 370 ? 21.990 -7.851 -36.137 1.00 88.06 370 GLY A O 1
ATOM 2872 N N . VAL A 1 371 ? 22.217 -7.863 -33.903 1.00 88.56 371 VAL A N 1
ATOM 2873 C CA . VAL A 1 371 ? 20.861 -8.352 -33.599 1.00 88.56 371 VAL A CA 1
ATOM 2874 C C . VAL A 1 371 ? 19.907 -7.235 -33.169 1.00 88.56 371 VAL A C 1
ATOM 2876 O O . VAL A 1 371 ? 18.690 -7.442 -33.174 1.00 88.56 371 VAL A O 1
ATOM 2879 N N . ALA A 1 372 ? 20.433 -6.050 -32.841 1.00 89.75 372 ALA A N 1
ATOM 2880 C CA . ALA A 1 372 ? 19.634 -4.861 -32.574 1.00 89.75 372 ALA A CA 1
ATOM 2881 C C . ALA A 1 372 ? 18.939 -4.331 -33.841 1.00 89.75 372 ALA A C 1
ATOM 2883 O O . ALA A 1 372 ? 19.506 -4.308 -34.933 1.00 89.75 372 ALA A O 1
ATOM 2884 N N . GLY A 1 373 ? 17.708 -3.852 -33.678 1.00 87.50 373 GLY A N 1
ATOM 2885 C CA . GLY A 1 373 ? 16.892 -3.217 -34.707 1.00 87.50 373 GLY A CA 1
ATOM 2886 C C . GLY A 1 373 ? 16.487 -1.783 -34.357 1.00 87.50 373 GLY A C 1
ATOM 2887 O O . GLY A 1 373 ? 16.942 -1.185 -33.380 1.00 87.50 373 GLY A O 1
ATOM 2888 N N . GLY A 1 374 ? 15.578 -1.228 -35.157 1.00 87.75 374 GLY A N 1
ATOM 2889 C CA . GLY A 1 374 ? 15.153 0.167 -35.045 1.00 87.75 374 GLY A CA 1
ATOM 2890 C C . GLY A 1 374 ? 16.132 1.150 -35.693 1.00 87.75 374 GLY A C 1
ATOM 2891 O O . GLY A 1 374 ? 17.292 0.846 -35.965 1.00 87.75 374 GLY A O 1
ATOM 2892 N N . SER A 1 375 ? 15.651 2.360 -35.961 1.00 88.25 375 SER A N 1
ATOM 2893 C CA . SER A 1 375 ? 16.403 3.400 -36.674 1.00 88.25 375 SER A CA 1
ATOM 2894 C C . SER A 1 375 ? 17.643 3.890 -35.924 1.00 88.25 375 SER A C 1
ATOM 2896 O O . SER A 1 375 ? 18.598 4.332 -36.563 1.00 88.25 375 SER A O 1
ATOM 2898 N N . ALA A 1 376 ? 17.676 3.759 -34.594 1.00 90.56 376 ALA A N 1
ATOM 2899 C CA . ALA A 1 376 ? 18.843 4.144 -33.807 1.00 90.56 376 ALA A CA 1
ATOM 2900 C C . ALA A 1 376 ? 20.011 3.150 -33.938 1.00 90.56 376 ALA A C 1
ATOM 2902 O O . ALA A 1 376 ? 21.161 3.560 -33.781 1.00 90.56 376 ALA A O 1
ATOM 2903 N N . ALA A 1 377 ? 19.752 1.871 -34.252 1.00 91.19 377 ALA A N 1
ATOM 2904 C CA . ALA A 1 377 ? 20.771 0.815 -34.231 1.00 91.19 377 ALA A CA 1
ATOM 2905 C C . ALA A 1 377 ? 21.936 1.097 -35.187 1.00 91.19 377 ALA A C 1
ATOM 2907 O O . ALA A 1 377 ? 23.094 1.028 -34.786 1.00 91.19 377 ALA A O 1
ATOM 2908 N N . ALA A 1 378 ? 21.648 1.491 -36.431 1.00 87.94 378 ALA A N 1
ATOM 2909 C CA . ALA A 1 378 ? 22.685 1.774 -37.426 1.00 87.94 378 ALA A CA 1
ATOM 2910 C C . ALA A 1 378 ? 23.549 2.991 -37.053 1.00 87.94 378 ALA A C 1
ATOM 2912 O O . ALA A 1 378 ? 24.759 3.004 -37.289 1.00 87.94 378 ALA A O 1
ATOM 2913 N N . THR A 1 379 ? 22.936 4.022 -36.470 1.00 89.12 379 THR A N 1
ATOM 2914 C CA . THR A 1 379 ? 23.647 5.222 -36.008 1.00 89.12 379 THR A CA 1
ATOM 2915 C C . THR A 1 379 ? 24.516 4.902 -34.796 1.00 89.12 379 THR A C 1
ATOM 2917 O O . THR A 1 379 ? 25.681 5.297 -34.757 1.00 89.12 379 THR A O 1
ATOM 2920 N N . LEU A 1 380 ? 23.983 4.129 -33.849 1.00 90.94 380 LEU A N 1
ATOM 2921 C CA . LEU A 1 380 ? 24.711 3.669 -32.673 1.00 90.94 380 LEU A CA 1
ATOM 2922 C C . LEU A 1 380 ? 25.884 2.756 -33.055 1.00 90.94 380 LEU A C 1
ATOM 2924 O O . LEU A 1 380 ? 26.987 2.980 -32.573 1.00 90.94 380 LEU A O 1
ATOM 2928 N N . ALA A 1 381 ? 25.700 1.819 -33.991 1.00 90.81 381 ALA A N 1
ATOM 2929 C CA . ALA A 1 381 ? 26.769 0.955 -34.499 1.00 90.81 381 ALA A CA 1
ATOM 2930 C C . ALA A 1 381 ? 27.939 1.762 -35.082 1.00 90.81 381 ALA A C 1
ATOM 2932 O O . ALA A 1 381 ? 29.099 1.499 -34.774 1.00 90.81 381 ALA A O 1
ATOM 2933 N N . LYS A 1 382 ? 27.641 2.799 -35.880 1.00 88.31 382 LYS A N 1
ATOM 2934 C CA . LYS A 1 382 ? 28.661 3.718 -36.413 1.00 88.31 382 LYS A CA 1
ATOM 2935 C C . LYS A 1 382 ? 29.370 4.500 -35.307 1.00 88.31 382 LYS A C 1
ATOM 2937 O O . LYS A 1 382 ? 30.577 4.705 -35.391 1.00 88.31 382 LYS A O 1
ATOM 2942 N N . GLY A 1 383 ? 28.628 4.944 -34.292 1.00 87.75 383 GLY A N 1
ATOM 2943 C CA . GLY A 1 383 ? 29.185 5.646 -33.136 1.00 87.75 383 GLY A CA 1
ATOM 2944 C C . GLY A 1 383 ? 30.129 4.765 -32.318 1.00 87.75 383 GLY A C 1
ATOM 2945 O O . GLY A 1 383 ? 31.234 5.194 -31.996 1.00 87.75 383 GLY A O 1
ATOM 2946 N N . LEU A 1 384 ? 29.725 3.521 -32.049 1.00 89.62 384 LEU A N 1
ATOM 2947 C CA . LEU A 1 384 ? 30.542 2.525 -31.354 1.00 89.62 384 LEU A CA 1
ATOM 2948 C C . LEU A 1 384 ? 31.800 2.178 -32.154 1.00 89.62 384 LEU A C 1
ATOM 2950 O O . LEU A 1 384 ? 32.883 2.125 -31.582 1.00 89.62 384 LEU A O 1
ATOM 2954 N N . GLU A 1 385 ? 31.695 2.028 -33.475 1.00 88.31 385 GLU A N 1
ATOM 2955 C CA . GLU A 1 385 ? 32.858 1.796 -34.337 1.00 88.31 385 GLU A CA 1
ATOM 2956 C C . GLU A 1 385 ? 33.847 2.967 -34.306 1.00 88.31 385 GLU A C 1
ATOM 2958 O O . GLU A 1 385 ? 35.046 2.770 -34.121 1.00 88.31 385 GLU A O 1
ATOM 2963 N N . ALA A 1 386 ? 33.353 4.203 -34.413 1.00 84.62 386 ALA A N 1
ATOM 2964 C CA . ALA A 1 386 ? 34.196 5.389 -34.296 1.00 84.62 386 ALA A CA 1
ATOM 2965 C C . ALA A 1 386 ? 34.876 5.474 -32.919 1.00 84.62 386 ALA A C 1
ATOM 2967 O O . ALA A 1 386 ? 36.046 5.850 -32.831 1.00 84.62 386 ALA A O 1
ATOM 2968 N N . PHE A 1 387 ? 34.168 5.091 -31.853 1.00 84.38 387 PHE A N 1
ATOM 2969 C CA . PHE A 1 387 ? 34.719 5.023 -30.503 1.00 84.38 387 PHE A CA 1
ATOM 2970 C C . PHE A 1 387 ? 35.826 3.961 -30.390 1.00 84.38 387 PHE A C 1
ATOM 2972 O O . PHE A 1 387 ? 36.907 4.258 -29.877 1.00 84.38 387 PHE A O 1
ATOM 2979 N N . ARG A 1 388 ? 35.610 2.760 -30.950 1.00 87.75 388 ARG A N 1
ATOM 2980 C CA . ARG A 1 388 ? 36.621 1.691 -31.035 1.00 87.75 388 ARG A CA 1
ATOM 2981 C C . ARG A 1 388 ? 37.879 2.156 -31.767 1.00 87.75 388 ARG A C 1
ATOM 2983 O O . ARG A 1 388 ? 38.983 2.013 -31.241 1.00 87.75 388 ARG A O 1
ATOM 2990 N N . MET A 1 389 ? 37.712 2.805 -32.922 1.00 85.75 389 MET A N 1
ATOM 2991 C CA . MET A 1 389 ? 38.824 3.362 -33.701 1.00 85.75 389 MET A CA 1
ATOM 2992 C C . MET A 1 389 ? 39.614 4.422 -32.923 1.00 85.75 389 MET A C 1
ATOM 2994 O O . MET A 1 389 ? 40.842 4.409 -32.950 1.00 85.75 389 MET A O 1
ATOM 2998 N N . GLN A 1 390 ? 38.938 5.327 -32.208 1.00 83.19 390 GLN A N 1
ATOM 2999 C CA . GLN A 1 390 ? 39.601 6.358 -31.396 1.00 83.19 390 GLN A CA 1
ATOM 3000 C C . GLN A 1 390 ? 40.397 5.771 -30.227 1.00 83.19 390 GLN A C 1
ATOM 3002 O O . GLN A 1 390 ? 41.434 6.318 -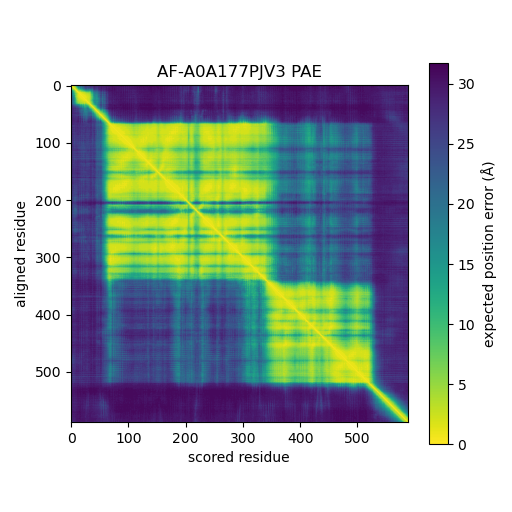29.853 1.00 83.19 390 GLN A O 1
ATOM 3007 N N . ARG A 1 391 ? 39.913 4.667 -29.651 1.00 83.06 391 ARG A N 1
ATOM 3008 C CA . ARG A 1 391 ? 40.552 3.973 -28.527 1.00 83.06 391 ARG A CA 1
ATOM 3009 C C . ARG A 1 391 ? 41.573 2.918 -28.956 1.00 83.06 391 ARG A C 1
ATOM 3011 O O . ARG A 1 391 ? 42.326 2.452 -28.109 1.00 83.06 391 ARG A O 1
ATOM 3018 N N . GLY A 1 392 ? 41.635 2.578 -30.244 1.00 84.94 392 GLY A N 1
ATOM 3019 C CA . GLY A 1 392 ? 42.529 1.544 -30.764 1.00 84.94 392 GLY A CA 1
ATOM 3020 C C . GLY A 1 392 ? 42.183 0.142 -30.256 1.00 84.94 392 GLY A C 1
ATOM 3021 O O . GLY A 1 392 ? 43.084 -0.671 -30.072 1.00 84.94 392 GLY A O 1
ATOM 3022 N N . ILE A 1 393 ? 40.898 -0.124 -29.997 1.00 85.31 393 ILE A N 1
ATOM 3023 C CA . ILE A 1 393 ? 40.403 -1.402 -29.467 1.00 85.31 393 ILE A CA 1
ATOM 3024 C C . ILE A 1 393 ? 39.589 -2.147 -30.528 1.00 85.31 393 ILE A C 1
ATOM 3026 O O . ILE A 1 393 ? 38.838 -1.536 -31.283 1.00 85.31 393 ILE A O 1
ATOM 3030 N N . GLU A 1 394 ? 39.717 -3.474 -30.575 1.00 79.06 394 GLU A N 1
ATOM 3031 C CA . GLU A 1 394 ? 38.939 -4.317 -31.498 1.00 79.06 394 GLU A CA 1
ATOM 3032 C C . GLU A 1 394 ? 37.583 -4.737 -30.912 1.00 79.06 394 GLU A C 1
ATOM 3034 O O . GLU A 1 394 ? 36.621 -4.942 -31.651 1.00 79.06 394 GLU A O 1
ATOM 3039 N N . ARG A 1 395 ? 37.496 -4.866 -29.583 1.00 80.06 395 ARG A N 1
ATOM 3040 C CA . ARG A 1 395 ? 36.284 -5.235 -28.838 1.00 80.06 395 ARG A CA 1
ATOM 3041 C C . ARG A 1 395 ? 36.231 -4.476 -27.523 1.00 80.06 395 ARG A C 1
ATOM 3043 O O . ARG A 1 395 ? 37.281 -4.158 -26.967 1.00 80.06 395 ARG A O 1
ATOM 3050 N N . PHE A 1 396 ? 35.024 -4.231 -27.027 1.00 82.31 396 PHE A N 1
ATOM 3051 C CA . PHE A 1 396 ? 34.857 -3.685 -25.689 1.00 82.31 396 PHE A CA 1
ATOM 3052 C C . PHE A 1 396 ? 35.190 -4.747 -24.638 1.00 82.31 396 PHE A C 1
ATOM 3054 O O . PHE A 1 396 ? 34.625 -5.841 -24.625 1.00 82.31 396 PHE A O 1
ATOM 3061 N N . ASP A 1 397 ? 36.124 -4.413 -23.759 1.00 84.06 397 ASP A N 1
ATOM 3062 C CA . ASP A 1 397 ? 36.275 -5.065 -22.464 1.00 84.06 397 ASP A CA 1
ATOM 3063 C C . ASP A 1 397 ? 35.363 -4.388 -21.424 1.00 84.06 397 ASP A C 1
ATOM 3065 O O . ASP A 1 397 ? 34.598 -3.475 -21.737 1.00 84.06 397 ASP A O 1
ATOM 3069 N N . VAL A 1 398 ? 35.417 -4.838 -20.170 1.00 78.25 398 VAL A N 1
ATOM 3070 C CA . VAL A 1 398 ? 34.534 -4.330 -19.106 1.00 78.25 398 VAL A CA 1
ATOM 3071 C C . VAL A 1 398 ? 34.732 -2.827 -18.858 1.00 78.25 398 VAL A C 1
ATOM 3073 O O . VAL A 1 398 ? 33.758 -2.105 -18.647 1.00 78.25 398 VAL A O 1
ATOM 3076 N N . GLU A 1 399 ? 35.972 -2.334 -18.905 1.00 80.31 399 GLU A N 1
ATOM 3077 C CA . GLU A 1 399 ? 36.293 -0.933 -18.598 1.00 80.31 399 GLU A CA 1
ATOM 3078 C C . GLU A 1 399 ? 35.924 0.000 -19.757 1.00 80.31 399 GLU A C 1
ATOM 3080 O O . GLU A 1 399 ? 35.316 1.052 -19.555 1.00 80.31 399 GLU A O 1
ATOM 3085 N N . THR A 1 400 ? 36.219 -0.405 -20.990 1.00 84.06 400 THR A N 1
ATOM 3086 C CA . THR A 1 400 ? 35.890 0.366 -22.196 1.00 84.06 400 THR A CA 1
ATOM 3087 C C . THR A 1 400 ? 34.397 0.340 -22.512 1.00 84.06 400 THR A C 1
ATOM 3089 O O . THR A 1 400 ? 33.859 1.352 -22.966 1.00 84.06 400 THR A O 1
ATOM 3092 N N . LEU A 1 401 ? 33.699 -0.766 -22.221 1.00 84.44 401 LEU A N 1
ATOM 3093 C CA . LEU A 1 401 ? 32.236 -0.818 -22.265 1.00 84.44 401 LEU A CA 1
ATOM 3094 C C . LEU A 1 401 ? 31.643 0.156 -21.249 1.00 84.44 401 LEU A C 1
ATOM 3096 O O . LEU A 1 401 ? 30.696 0.876 -21.566 1.00 84.44 401 LEU A O 1
ATOM 3100 N N . ARG A 1 402 ? 32.224 0.218 -20.040 1.00 82.94 402 ARG A N 1
ATOM 3101 C CA . ARG A 1 402 ? 31.769 1.148 -19.006 1.00 82.94 402 ARG A CA 1
ATOM 3102 C C . ARG A 1 402 ? 31.862 2.592 -19.452 1.00 82.94 402 ARG A C 1
ATOM 3104 O O . ARG A 1 402 ? 30.877 3.321 -19.366 1.00 82.94 402 ARG A O 1
ATOM 3111 N N . GLU A 1 403 ? 33.007 2.963 -19.997 1.00 84.06 403 GLU A N 1
ATOM 3112 C CA . GLU A 1 403 ? 33.221 4.301 -20.528 1.00 84.06 403 GLU A CA 1
ATOM 3113 C C . GLU A 1 403 ? 32.256 4.629 -21.682 1.00 84.06 403 GLU A C 1
ATOM 3115 O O . GLU A 1 403 ? 31.666 5.711 -21.716 1.00 84.06 403 GLU A O 1
ATOM 3120 N N . ALA A 1 404 ? 32.046 3.691 -22.611 1.00 83.81 404 ALA A N 1
ATOM 3121 C CA . ALA A 1 404 ? 31.115 3.881 -23.721 1.00 83.81 404 ALA A CA 1
ATOM 3122 C C . ALA A 1 404 ? 29.682 4.119 -23.224 1.00 83.81 404 ALA A C 1
ATOM 3124 O O . ALA A 1 404 ? 29.007 5.036 -23.696 1.00 83.81 404 ALA A O 1
ATOM 3125 N N . ILE A 1 405 ? 29.231 3.341 -22.238 1.00 83.62 405 ILE A N 1
ATOM 3126 C CA . ILE A 1 405 ? 27.918 3.509 -21.613 1.00 83.62 405 ILE A CA 1
ATOM 3127 C C . ILE A 1 405 ? 27.812 4.872 -20.930 1.00 83.62 405 ILE A C 1
ATOM 3129 O O . ILE A 1 405 ? 26.829 5.580 -21.151 1.00 83.62 405 ILE A O 1
ATOM 3133 N N . GLU A 1 406 ? 28.806 5.275 -20.137 1.00 81.50 406 GLU A N 1
ATOM 3134 C CA . GLU A 1 406 ? 28.803 6.566 -19.438 1.00 81.50 406 GLU A CA 1
ATOM 3135 C C . GLU A 1 406 ? 28.673 7.740 -20.419 1.00 81.50 406 GLU A C 1
ATOM 3137 O O . GLU A 1 406 ? 27.893 8.667 -20.185 1.00 81.50 406 GLU A O 1
ATOM 3142 N N . ILE A 1 407 ? 29.366 7.676 -21.559 1.00 82.06 407 ILE A N 1
ATOM 3143 C CA . ILE A 1 407 ? 29.294 8.699 -22.608 1.00 82.06 407 ILE A CA 1
ATOM 3144 C C . ILE A 1 407 ? 27.927 8.687 -23.300 1.00 82.06 407 ILE A C 1
ATOM 3146 O O . ILE A 1 407 ? 27.310 9.740 -23.473 1.00 82.06 407 ILE A O 1
ATOM 3150 N N . LEU A 1 408 ? 27.439 7.508 -23.690 1.00 82.06 408 LEU A N 1
ATOM 3151 C CA . LEU A 1 408 ? 26.205 7.361 -24.464 1.00 82.06 408 LEU A CA 1
ATOM 3152 C C . LEU A 1 408 ? 24.943 7.647 -23.646 1.00 82.06 408 LEU A C 1
ATOM 3154 O O . LEU A 1 408 ? 23.960 8.130 -24.204 1.00 82.06 408 LEU A O 1
ATOM 3158 N N . THR A 1 409 ? 24.971 7.377 -22.344 1.00 76.94 409 THR A N 1
ATOM 3159 C CA . THR A 1 409 ? 23.843 7.587 -21.420 1.00 76.94 409 THR A CA 1
ATOM 3160 C C . THR A 1 409 ? 23.978 8.865 -20.592 1.00 76.94 409 THR A C 1
ATOM 3162 O O . THR A 1 409 ? 23.149 9.140 -19.725 1.00 76.94 409 THR A O 1
ATOM 3165 N N . PHE A 1 410 ? 25.031 9.659 -20.817 1.00 74.62 410 PHE A N 1
ATOM 3166 C CA . PHE A 1 410 ? 25.331 10.863 -20.038 1.00 74.62 410 PHE A CA 1
ATOM 3167 C C . PHE A 1 410 ? 25.388 10.585 -18.518 1.00 74.62 410 PHE A C 1
ATOM 3169 O O . PHE A 1 410 ? 24.802 11.314 -17.709 1.00 74.62 410 PHE A O 1
ATOM 3176 N N . GLY A 1 411 ? 26.055 9.488 -18.143 1.00 65.12 411 GLY A N 1
ATOM 3177 C CA . GLY A 1 411 ? 26.111 8.968 -16.774 1.00 65.12 411 GLY A CA 1
ATOM 3178 C C . GLY A 1 411 ? 24.764 8.427 -16.286 1.00 65.12 411 GLY A C 1
ATOM 3179 O O . GLY A 1 411 ? 24.300 8.819 -15.217 1.00 65.12 411 GLY A O 1
ATOM 3180 N N . GLY A 1 412 ? 24.082 7.623 -17.109 1.00 64.62 412 GLY A N 1
ATOM 3181 C CA . GLY A 1 412 ? 22.804 6.982 -16.774 1.00 64.62 412 GLY A CA 1
ATOM 3182 C C . GLY A 1 412 ? 21.575 7.902 -16.775 1.00 64.62 412 GLY A C 1
ATOM 3183 O O . GLY A 1 412 ? 20.507 7.493 -16.322 1.00 64.62 412 GLY A O 1
ATOM 3184 N N . ARG A 1 413 ? 21.707 9.143 -17.263 1.00 65.06 413 ARG A N 1
ATOM 3185 C CA . ARG A 1 413 ? 20.647 10.174 -17.283 1.00 65.06 413 ARG A CA 1
ATOM 3186 C C . ARG A 1 413 ? 19.835 10.204 -18.573 1.00 65.06 413 ARG A C 1
ATOM 3188 O O . ARG A 1 413 ? 18.774 10.825 -18.612 1.00 65.06 413 ARG A O 1
ATOM 3195 N N . SER A 1 414 ? 20.352 9.603 -19.633 1.00 69.38 414 SER A N 1
ATOM 3196 C CA . SER A 1 414 ? 19.666 9.401 -20.900 1.00 69.38 414 SER A CA 1
ATOM 3197 C C . SER A 1 414 ? 19.571 7.909 -21.202 1.00 69.38 414 SER A C 1
ATOM 3199 O O . SER A 1 414 ? 20.221 7.091 -20.560 1.00 69.38 414 SER A O 1
ATOM 3201 N N . TRP A 1 415 ? 18.732 7.583 -22.182 1.00 82.75 415 TRP A N 1
ATOM 3202 C CA . TRP A 1 415 ? 18.243 6.241 -22.488 1.00 82.75 415 TRP A CA 1
ATOM 3203 C C . TRP A 1 415 ? 17.142 5.785 -21.540 1.00 82.75 415 TRP A C 1
ATOM 3205 O O . TRP A 1 415 ? 17.342 5.558 -20.355 1.00 82.75 415 TRP A O 1
ATOM 3215 N N . GLN A 1 416 ? 15.936 5.676 -22.087 1.00 79.81 416 GLN A N 1
ATOM 3216 C CA . GLN A 1 416 ? 14.756 5.253 -21.341 1.00 79.81 416 GLN A CA 1
ATOM 3217 C C . GLN A 1 416 ? 14.135 4.041 -22.012 1.00 79.81 416 GLN A C 1
ATOM 3219 O O . GLN A 1 416 ? 13.988 4.011 -23.237 1.00 79.81 416 GLN A O 1
ATOM 3224 N N . MET A 1 417 ? 13.737 3.052 -21.216 1.00 82.19 417 MET A N 1
ATOM 3225 C CA . MET A 1 417 ? 12.946 1.946 -21.731 1.00 82.19 417 MET A CA 1
ATOM 3226 C C . MET A 1 417 ? 11.528 2.429 -22.021 1.00 82.19 417 MET A C 1
ATOM 3228 O O . MET A 1 417 ? 10.833 2.927 -21.144 1.00 82.19 417 MET A O 1
ATOM 3232 N N . ILE A 1 418 ? 11.112 2.295 -23.277 1.00 84.56 418 ILE A N 1
ATOM 3233 C CA . ILE A 1 418 ? 9.765 2.663 -23.723 1.00 84.56 418 ILE A CA 1
ATOM 3234 C C . ILE A 1 418 ? 8.794 1.511 -23.476 1.00 84.56 418 ILE A C 1
ATOM 3236 O O . ILE A 1 418 ? 7.652 1.714 -23.080 1.00 84.56 418 ILE A O 1
ATOM 3240 N N . ARG A 1 419 ? 9.255 0.294 -23.761 1.00 80.50 419 ARG A N 1
ATOM 3241 C CA . ARG A 1 419 ? 8.557 -0.975 -23.537 1.00 80.50 419 ARG A CA 1
ATOM 3242 C C . ARG A 1 419 ? 9.592 -2.101 -23.490 1.00 80.50 419 ARG A C 1
ATOM 3244 O O . ARG A 1 419 ? 10.715 -1.868 -23.950 1.00 80.50 419 ARG A O 1
ATOM 3251 N N . PRO A 1 420 ? 9.249 -3.311 -23.012 1.00 79.81 420 PRO A N 1
ATOM 3252 C CA . PRO A 1 420 ? 10.193 -4.421 -22.949 1.00 79.81 420 PRO A CA 1
ATOM 3253 C C . PRO A 1 420 ? 10.914 -4.635 -24.286 1.00 79.81 420 PRO A C 1
ATOM 3255 O O . PRO A 1 420 ? 10.290 -4.886 -25.319 1.00 79.81 420 PRO A O 1
ATOM 3258 N N . GLY A 1 421 ? 12.238 -4.466 -24.272 1.00 85.38 421 GLY A N 1
ATOM 3259 C CA . GLY A 1 421 ? 13.083 -4.590 -25.464 1.00 85.38 421 GLY A CA 1
ATOM 3260 C C . GLY A 1 421 ? 13.210 -3.361 -26.354 1.00 85.38 421 GLY A C 1
ATOM 3261 O O . GLY A 1 421 ? 13.902 -3.443 -27.357 1.00 85.38 421 GLY A O 1
ATOM 3262 N N . VAL A 1 422 ? 12.597 -2.226 -26.031 1.00 89.44 422 VAL A N 1
ATOM 3263 C CA . VAL A 1 422 ? 12.702 -1.007 -26.843 1.00 89.44 422 VAL A CA 1
ATOM 3264 C C . VAL A 1 422 ? 13.200 0.146 -25.988 1.00 89.44 422 VAL A C 1
ATOM 3266 O O . VAL A 1 422 ? 12.528 0.557 -25.041 1.00 89.44 422 VAL A O 1
ATOM 3269 N N . LEU A 1 423 ? 14.352 0.694 -26.361 1.00 90.94 423 LEU A N 1
ATOM 3270 C CA . LEU A 1 423 ? 14.977 1.843 -25.720 1.00 90.94 423 LEU A CA 1
ATOM 3271 C C . LEU A 1 423 ? 14.822 3.093 -26.591 1.00 90.94 423 LEU A C 1
ATOM 3273 O O . LEU A 1 423 ? 14.850 3.037 -27.821 1.00 90.94 423 LEU A O 1
ATOM 3277 N N . CYS A 1 424 ? 14.666 4.239 -25.945 1.00 90.62 424 CYS A N 1
ATOM 3278 C CA . CYS A 1 424 ? 14.757 5.545 -26.575 1.00 90.62 424 CYS A CA 1
ATOM 3279 C C . CYS A 1 424 ? 16.137 6.134 -26.302 1.00 90.62 424 CYS A C 1
ATOM 3281 O O . CYS A 1 424 ? 16.412 6.504 -25.169 1.00 90.62 424 CYS A O 1
ATOM 3283 N N . THR A 1 425 ? 16.966 6.285 -27.331 1.00 90.31 425 THR A N 1
ATOM 3284 C CA . THR A 1 425 ? 18.347 6.796 -27.248 1.00 90.31 425 THR A CA 1
ATOM 3285 C C . THR A 1 425 ? 18.447 8.323 -27.322 1.00 90.31 425 THR A C 1
ATOM 3287 O O . THR A 1 425 ? 19.542 8.866 -27.438 1.00 90.31 425 THR A O 1
ATOM 3290 N N . LYS A 1 426 ? 17.306 9.022 -27.292 1.00 88.00 426 LYS A N 1
ATOM 3291 C CA . LYS A 1 426 ? 17.217 10.484 -27.391 1.00 88.00 426 LYS A CA 1
ATOM 3292 C C . LYS A 1 426 ? 17.976 11.151 -26.240 1.00 88.00 426 LYS A C 1
ATOM 3294 O O . LYS A 1 426 ? 17.702 10.866 -25.073 1.00 88.00 426 LYS A O 1
ATOM 3299 N N . GLN A 1 427 ? 18.870 12.080 -26.564 1.00 81.75 427 GLN A N 1
ATOM 3300 C CA . GLN A 1 427 ? 19.626 12.853 -25.578 1.00 81.75 427 GLN A CA 1
ATOM 3301 C C . GLN A 1 427 ? 18.846 14.070 -25.065 1.00 81.75 427 GLN A C 1
ATOM 3303 O O . GLN A 1 427 ? 17.855 14.527 -25.651 1.00 81.75 427 GLN A O 1
ATOM 3308 N N . LEU A 1 428 ? 19.325 14.639 -23.957 1.00 74.81 428 LEU A N 1
ATOM 3309 C CA . LEU A 1 428 ? 18.761 15.852 -23.366 1.00 74.81 428 LEU A CA 1
ATOM 3310 C C . LEU A 1 428 ? 18.819 17.022 -24.362 1.00 74.81 428 LEU A C 1
ATOM 3312 O O . LEU A 1 428 ? 19.885 17.435 -24.812 1.00 74.81 428 LEU A O 1
ATOM 3316 N N . GLY A 1 429 ? 17.652 17.585 -24.684 1.00 74.38 429 GLY A N 1
ATOM 3317 C CA . GLY A 1 429 ? 17.525 18.722 -25.599 1.00 74.38 429 GLY A CA 1
ATOM 3318 C C . GLY A 1 429 ? 17.471 18.361 -27.088 1.00 74.38 429 GLY A C 1
ATOM 3319 O O . GLY A 1 429 ? 17.372 19.268 -27.919 1.00 74.38 429 GLY A O 1
ATOM 3320 N N . GLU A 1 430 ? 17.485 17.075 -27.442 1.00 80.81 430 GLU A N 1
ATOM 3321 C CA . GLU A 1 430 ? 17.249 16.635 -28.817 1.00 80.81 430 GLU A CA 1
ATOM 3322 C C . GLU A 1 430 ? 15.766 16.715 -29.193 1.00 80.81 430 GLU A C 1
ATOM 3324 O O . GLU A 1 430 ? 14.868 16.730 -28.347 1.00 80.81 430 GLU A O 1
ATOM 3329 N N . PHE A 1 431 ? 15.490 16.792 -30.494 1.00 84.38 431 PHE A N 1
ATOM 3330 C CA . PHE A 1 431 ? 14.129 16.728 -31.012 1.00 84.38 431 PHE A CA 1
ATOM 3331 C C . PHE A 1 431 ? 13.749 15.274 -31.293 1.00 84.38 431 PHE A C 1
ATOM 3333 O O . PHE A 1 431 ? 14.543 14.517 -31.845 1.00 84.38 431 PHE A O 1
ATOM 3340 N N . GLY A 1 432 ? 12.521 14.901 -30.939 1.00 82.75 432 GLY A N 1
ATOM 3341 C CA . GLY A 1 432 ? 11.922 13.631 -31.334 1.00 82.75 432 GLY A CA 1
ATOM 3342 C C . GLY A 1 432 ? 10.470 13.837 -31.765 1.00 82.75 432 GLY A C 1
ATOM 3343 O O . GLY A 1 432 ? 9.805 14.725 -31.224 1.00 82.75 432 GLY A O 1
ATOM 3344 N N . PRO A 1 433 ? 9.942 13.018 -32.691 1.00 81.81 433 PRO A N 1
ATOM 3345 C CA . PRO A 1 433 ? 8.557 13.116 -33.160 1.00 8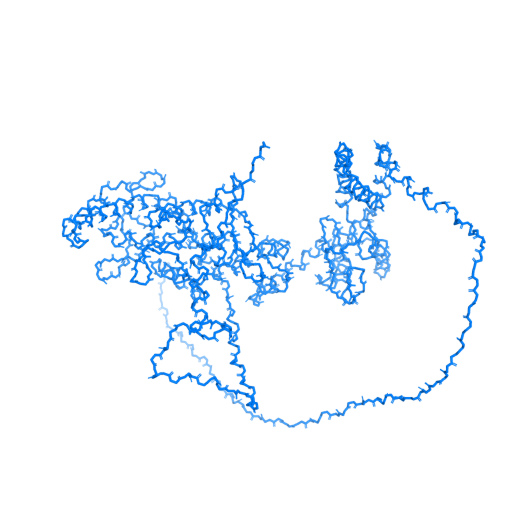1.81 433 PRO A CA 1
ATOM 3346 C C . PRO A 1 433 ? 7.521 12.878 -32.049 1.00 81.81 433 PRO A C 1
ATOM 3348 O O . PRO A 1 433 ? 6.370 13.282 -32.190 1.00 81.81 433 PRO A O 1
ATOM 3351 N N . CYS A 1 434 ? 7.930 12.254 -30.940 1.00 80.00 434 CYS A N 1
ATOM 3352 C CA . CYS A 1 434 ? 7.123 12.071 -29.735 1.00 80.00 434 CYS A CA 1
ATOM 3353 C C . CYS A 1 434 ? 6.947 13.365 -28.915 1.00 80.00 434 CYS A C 1
ATOM 3355 O O . CYS A 1 434 ? 6.110 13.415 -28.027 1.00 80.00 434 CYS A O 1
ATOM 3357 N N . THR A 1 435 ? 7.713 14.425 -29.195 1.00 80.00 435 THR A N 1
ATOM 3358 C CA . THR A 1 435 ? 7.703 15.672 -28.415 1.00 80.00 435 THR A CA 1
ATOM 3359 C C . THR A 1 435 ? 7.351 16.888 -29.256 1.00 80.00 435 THR A C 1
ATOM 3361 O O . THR A 1 435 ? 7.894 17.083 -30.342 1.00 80.00 435 THR A O 1
ATOM 3364 N N . LYS A 1 436 ? 6.529 17.794 -28.712 1.00 71.12 436 LYS A N 1
ATOM 3365 C CA . LYS A 1 436 ? 6.303 19.137 -29.278 1.00 71.12 436 LYS A CA 1
ATOM 3366 C C . LYS A 1 436 ? 7.489 20.072 -28.967 1.00 71.12 436 LYS A C 1
ATOM 3368 O O . LYS A 1 436 ? 7.321 21.088 -28.302 1.00 71.12 436 LYS A O 1
ATOM 3373 N N . GLY A 1 437 ? 8.702 19.710 -29.399 1.00 74.00 437 GLY A N 1
ATOM 3374 C CA . GLY A 1 437 ? 9.927 20.503 -29.213 1.00 74.00 437 GLY A CA 1
ATOM 3375 C C . GLY A 1 437 ? 11.096 19.729 -28.591 1.00 74.00 437 GLY A C 1
ATOM 3376 O O . GLY A 1 437 ? 11.205 18.518 -28.751 1.00 74.00 437 GLY A O 1
ATOM 3377 N N . ARG A 1 438 ? 11.989 20.441 -27.890 1.00 71.69 438 ARG A N 1
ATOM 3378 C CA . ARG A 1 438 ? 13.180 19.895 -27.201 1.00 71.69 438 ARG A CA 1
ATOM 3379 C C . ARG A 1 438 ? 12.862 19.499 -25.751 1.00 71.69 438 ARG A C 1
ATOM 3381 O O . ARG A 1 438 ? 13.478 20.009 -24.820 1.00 71.69 438 ARG A O 1
ATOM 3388 N N . GLY A 1 439 ? 11.828 18.678 -25.574 1.00 71.00 439 GLY A N 1
ATOM 3389 C CA . GLY A 1 439 ? 11.380 18.176 -24.267 1.00 71.00 439 GLY A CA 1
ATOM 3390 C C . GLY A 1 439 ? 11.855 16.751 -23.979 1.00 71.00 439 GLY A C 1
ATOM 3391 O O . GLY A 1 439 ? 12.520 16.138 -24.818 1.00 71.00 439 GLY A O 1
ATOM 3392 N N . GLU A 1 440 ? 11.476 16.220 -22.820 1.00 71.38 440 GLU A N 1
ATOM 3393 C CA . GLU A 1 440 ? 11.726 14.824 -22.433 1.00 71.38 440 GLU A CA 1
ATOM 3394 C C . GLU A 1 440 ? 10.988 13.833 -23.349 1.00 71.38 440 GLU A C 1
ATOM 3396 O O . GLU A 1 440 ? 9.942 14.189 -23.894 1.00 71.38 440 GLU A O 1
ATOM 3401 N N . PRO A 1 441 ? 11.522 12.621 -23.589 1.00 76.31 441 PRO A N 1
ATOM 3402 C CA . PRO A 1 441 ? 10.832 11.596 -24.372 1.00 76.31 441 PRO A CA 1
ATOM 3403 C C . PRO A 1 441 ? 9.414 11.327 -23.845 1.00 76.31 441 PRO A C 1
ATOM 3405 O O . PRO A 1 441 ? 9.200 11.283 -22.640 1.00 76.31 441 PRO A O 1
ATOM 3408 N N . ASP A 1 442 ? 8.457 11.114 -24.751 1.00 78.56 442 ASP A N 1
ATOM 3409 C CA . ASP A 1 442 ? 7.104 10.659 -24.408 1.00 78.56 442 ASP A CA 1
ATOM 3410 C C . ASP A 1 442 ? 6.960 9.198 -24.869 1.00 78.56 442 ASP A C 1
ATOM 3412 O O . ASP A 1 442 ? 6.811 8.956 -26.077 1.00 78.56 442 ASP A O 1
ATOM 3416 N N . PRO A 1 443 ? 7.038 8.216 -23.948 1.00 76.94 443 PRO A N 1
ATOM 3417 C CA . PRO A 1 443 ? 6.910 6.804 -24.286 1.00 76.94 443 PRO A CA 1
ATOM 3418 C C . PRO A 1 443 ? 5.579 6.449 -24.951 1.00 76.94 443 PRO A C 1
ATOM 3420 O O . PRO A 1 443 ? 5.562 5.620 -25.862 1.00 76.94 443 PRO A O 1
ATOM 3423 N N . GLY A 1 444 ? 4.483 7.107 -24.556 1.00 75.50 444 GLY A N 1
ATOM 3424 C CA . GLY A 1 444 ? 3.145 6.848 -25.093 1.00 75.50 444 GLY A CA 1
ATOM 3425 C C . GLY A 1 444 ? 2.983 7.299 -26.545 1.00 75.50 444 GLY A C 1
ATOM 3426 O O . GLY A 1 444 ? 2.175 6.743 -27.286 1.00 75.50 444 GLY A O 1
ATOM 3427 N N . ALA A 1 445 ? 3.796 8.262 -26.982 1.00 80.38 445 ALA A N 1
ATOM 3428 C CA . ALA A 1 445 ? 3.829 8.754 -28.356 1.00 80.38 445 ALA A CA 1
ATOM 3429 C C . ALA A 1 445 ? 4.970 8.148 -29.199 1.00 80.38 445 ALA A C 1
ATOM 3431 O O . ALA A 1 445 ? 5.237 8.622 -30.312 1.00 80.38 445 ALA A O 1
ATOM 3432 N N . CYS A 1 446 ? 5.668 7.124 -28.696 1.00 85.12 446 CYS A N 1
ATOM 3433 C CA . CYS A 1 446 ? 6.795 6.518 -29.397 1.00 85.12 446 CYS A CA 1
ATOM 3434 C C . CYS A 1 446 ? 6.336 5.781 -30.666 1.00 85.12 446 CYS A C 1
ATOM 3436 O O . CYS A 1 446 ? 5.483 4.895 -30.633 1.00 85.12 446 CYS A O 1
ATOM 3438 N N . ARG A 1 447 ? 6.926 6.143 -31.812 1.00 83.62 447 ARG A N 1
ATOM 3439 C CA . ARG A 1 447 ? 6.591 5.577 -33.128 1.00 83.62 447 ARG A CA 1
ATOM 3440 C C . ARG A 1 447 ? 7.664 4.617 -33.600 1.00 83.62 447 ARG A C 1
ATOM 3442 O O . ARG A 1 447 ? 8.843 4.806 -33.308 1.00 83.62 447 ARG A O 1
ATOM 3449 N N . THR A 1 448 ? 7.270 3.635 -34.410 1.00 82.56 448 THR A N 1
ATOM 3450 C CA . THR A 1 448 ? 8.225 2.666 -34.954 1.00 82.56 448 THR A CA 1
ATOM 3451 C C . THR A 1 448 ? 9.282 3.300 -35.853 1.00 82.56 448 THR A C 1
ATOM 3453 O O . THR A 1 448 ? 10.411 2.830 -35.864 1.00 82.56 448 THR A O 1
ATOM 3456 N N . SER A 1 449 ? 8.932 4.402 -36.517 1.00 82.50 449 SER A N 1
ATOM 3457 C CA . SER A 1 449 ? 9.787 5.187 -37.411 1.00 82.50 449 SER A CA 1
ATOM 3458 C C . SER A 1 449 ? 10.583 6.303 -36.714 1.00 82.50 449 SER A C 1
ATOM 3460 O O . SER A 1 449 ? 10.969 7.266 -37.368 1.00 82.50 449 SER A O 1
ATOM 3462 N N . CYS A 1 450 ? 10.713 6.285 -35.385 1.00 87.81 450 CYS A N 1
ATOM 3463 C CA . CYS A 1 450 ? 11.415 7.337 -34.648 1.00 87.81 450 CYS A CA 1
ATOM 3464 C C . CYS A 1 450 ? 12.929 7.108 -34.676 1.00 87.81 450 CYS A C 1
ATOM 3466 O O . CYS A 1 450 ? 13.388 6.082 -34.188 1.00 87.81 450 CYS A O 1
ATOM 3468 N N . ASP A 1 451 ? 13.713 8.087 -35.129 1.00 89.88 451 ASP A N 1
ATOM 3469 C CA . ASP A 1 451 ? 15.179 7.977 -35.261 1.00 89.88 451 ASP A CA 1
ATOM 3470 C C . ASP A 1 451 ? 15.901 7.558 -33.972 1.00 89.88 451 ASP A C 1
ATOM 3472 O O . ASP A 1 451 ? 16.901 6.853 -34.022 1.00 89.88 451 ASP A O 1
ATOM 3476 N N . HIS A 1 452 ? 15.341 7.916 -32.816 1.00 91.75 452 HIS A N 1
ATOM 3477 C CA . HIS A 1 452 ? 15.874 7.588 -31.487 1.00 91.75 452 HIS A CA 1
ATOM 3478 C C . HIS A 1 452 ? 15.433 6.230 -30.935 1.00 91.75 452 HIS A C 1
ATOM 3480 O O . HIS A 1 452 ? 15.629 5.948 -29.758 1.00 91.75 452 HIS A O 1
ATOM 3486 N N . ARG A 1 453 ? 14.748 5.407 -31.727 1.00 91.75 453 ARG A N 1
ATOM 3487 C CA . ARG A 1 453 ? 14.210 4.126 -31.269 1.00 91.75 453 ARG A CA 1
ATOM 3488 C C . ARG A 1 453 ? 15.206 3.005 -31.538 1.00 91.75 453 ARG A C 1
ATOM 3490 O O . ARG A 1 453 ? 15.490 2.694 -32.694 1.00 91.75 453 ARG A O 1
ATOM 3497 N N . LEU A 1 454 ? 15.679 2.385 -30.463 1.00 92.88 454 LEU A N 1
ATOM 3498 C CA . LEU A 1 454 ? 16.531 1.202 -30.472 1.00 92.88 454 LEU A CA 1
ATOM 3499 C C . LEU A 1 454 ? 15.711 -0.011 -30.031 1.00 92.88 454 LEU A C 1
ATOM 3501 O O . LEU A 1 454 ? 15.014 0.036 -29.018 1.00 92.88 454 LEU A O 1
ATOM 3505 N N . GLU A 1 455 ? 15.766 -1.093 -30.794 1.00 92.62 455 GLU A N 1
ATOM 3506 C CA . GLU A 1 455 ? 15.071 -2.341 -30.488 1.00 92.62 455 GLU A CA 1
ATOM 3507 C C . GLU A 1 455 ? 16.093 -3.442 -30.208 1.00 92.62 455 GLU A C 1
ATOM 3509 O O . GLU A 1 455 ? 16.930 -3.736 -31.048 1.00 92.62 455 GLU A O 1
ATOM 3514 N N . MET A 1 456 ? 16.028 -4.048 -29.032 1.00 92.12 456 MET A N 1
ATOM 3515 C CA . MET A 1 456 ? 16.930 -5.112 -28.582 1.00 92.12 456 MET A CA 1
ATOM 3516 C C . MET A 1 456 ? 16.446 -6.483 -29.070 1.00 92.12 456 MET A C 1
ATOM 3518 O O . MET A 1 456 ? 15.303 -6.618 -29.521 1.00 92.12 456 MET A O 1
ATOM 3522 N N . ALA A 1 457 ? 17.278 -7.515 -28.938 1.00 89.19 457 ALA A N 1
ATOM 3523 C CA . ALA A 1 457 ? 16.991 -8.875 -29.393 1.00 89.19 457 ALA A CA 1
ATOM 3524 C C . ALA A 1 457 ? 15.657 -9.399 -28.835 1.00 89.19 457 ALA A C 1
ATOM 3526 O O . ALA A 1 457 ? 14.810 -9.878 -29.582 1.00 89.19 457 ALA A O 1
ATOM 3527 N N . ARG A 1 458 ? 15.380 -9.169 -27.547 1.00 85.12 458 ARG A N 1
ATOM 3528 C CA . ARG A 1 458 ? 14.100 -9.549 -26.920 1.00 85.12 458 ARG A CA 1
ATOM 3529 C C . ARG A 1 458 ? 12.862 -8.897 -27.561 1.00 85.12 458 ARG A C 1
ATOM 3531 O O . ARG A 1 458 ? 11.782 -9.482 -27.569 1.00 85.12 458 ARG A O 1
ATOM 3538 N N . ALA A 1 459 ? 12.984 -7.692 -28.134 1.00 87.25 459 ALA A N 1
ATOM 3539 C CA . ALA A 1 459 ? 11.869 -7.059 -28.848 1.00 87.25 459 ALA A CA 1
ATOM 3540 C C . ALA A 1 459 ? 11.584 -7.706 -30.209 1.00 87.25 459 ALA A C 1
ATOM 3542 O O . ALA A 1 459 ? 10.458 -7.571 -30.700 1.00 87.25 459 ALA A O 1
ATOM 3543 N N . ARG A 1 460 ? 12.575 -8.381 -30.805 1.00 86.06 460 ARG A N 1
ATOM 3544 C CA . ARG A 1 460 ? 12.425 -9.174 -32.031 1.00 86.06 460 ARG A CA 1
ATOM 3545 C C . ARG A 1 460 ? 11.566 -10.405 -31.756 1.00 86.06 460 ARG A C 1
ATOM 3547 O O . ARG A 1 460 ? 10.588 -10.615 -32.469 1.00 86.06 460 ARG A O 1
ATOM 3554 N N . ASP A 1 461 ? 11.836 -11.119 -30.664 1.00 83.25 461 ASP A N 1
ATOM 3555 C CA . ASP A 1 461 ? 11.040 -12.282 -30.241 1.00 83.25 461 ASP A CA 1
ATOM 3556 C C . ASP A 1 461 ? 9.591 -11.886 -29.922 1.00 83.25 461 ASP A C 1
ATOM 3558 O O . ASP A 1 461 ? 8.637 -12.495 -30.411 1.00 83.25 461 ASP A O 1
ATOM 3562 N N . HIS A 1 462 ? 9.407 -10.786 -29.182 1.00 85.88 462 HIS A N 1
ATOM 3563 C CA . HIS A 1 462 ? 8.076 -10.233 -28.923 1.00 85.88 462 HIS A CA 1
ATOM 3564 C C . HIS A 1 462 ? 7.355 -9.786 -30.199 1.00 85.88 462 HIS A C 1
ATOM 3566 O O . HIS A 1 462 ? 6.126 -9.822 -30.250 1.00 85.88 462 HIS A O 1
ATOM 3572 N N . CYS A 1 463 ? 8.079 -9.341 -31.229 1.00 88.38 463 CYS A N 1
ATOM 3573 C CA . CYS A 1 463 ? 7.475 -8.943 -32.497 1.00 88.38 463 CYS A CA 1
ATOM 3574 C C . CYS A 1 463 ? 6.815 -10.124 -33.199 1.00 88.38 463 CYS A C 1
ATOM 3576 O O . CYS A 1 463 ? 5.691 -9.990 -33.677 1.00 88.38 463 CYS A O 1
ATOM 3578 N N . GLU A 1 464 ? 7.495 -11.269 -33.237 1.00 88.44 464 GLU A N 1
ATOM 3579 C CA . GLU A 1 464 ? 6.974 -12.480 -33.868 1.00 88.44 464 GLU A CA 1
ATOM 3580 C C . GLU A 1 464 ? 5.695 -12.948 -33.156 1.00 88.44 464 GLU A C 1
ATOM 3582 O O . GLU A 1 464 ? 4.653 -13.108 -33.792 1.00 88.44 464 GLU A O 1
ATOM 3587 N N . GLN A 1 465 ? 5.729 -13.013 -31.821 1.00 88.94 465 GLN A N 1
ATOM 3588 C CA . GLN A 1 465 ? 4.562 -13.362 -31.001 1.00 88.94 465 GLN A CA 1
ATOM 3589 C C . GLN A 1 465 ? 3.403 -12.369 -31.166 1.00 88.94 465 GLN A C 1
ATOM 3591 O O . GLN A 1 465 ? 2.244 -12.773 -31.258 1.00 88.94 465 GLN A O 1
ATOM 3596 N N . SER A 1 466 ? 3.704 -11.067 -31.233 1.00 89.62 466 SER A N 1
ATOM 3597 C CA . SER A 1 466 ? 2.689 -10.023 -31.425 1.00 89.62 466 SER A CA 1
ATOM 3598 C C . SER A 1 466 ? 1.978 -10.181 -32.767 1.00 89.62 466 SER A C 1
ATOM 3600 O O . SER A 1 466 ? 0.762 -10.029 -32.831 1.00 89.62 466 SER A O 1
ATOM 3602 N N . ILE A 1 467 ? 2.707 -10.510 -33.839 1.00 92.75 467 ILE A N 1
ATOM 3603 C CA . ILE A 1 467 ? 2.102 -10.748 -35.155 1.00 92.75 467 ILE A CA 1
ATOM 3604 C C . ILE A 1 467 ? 1.173 -11.968 -35.104 1.00 92.75 467 ILE A C 1
ATOM 3606 O O . ILE A 1 467 ? 0.062 -11.896 -35.620 1.00 92.75 467 ILE A O 1
ATOM 3610 N N . ASP A 1 468 ? 1.572 -13.054 -34.440 1.00 92.25 468 ASP A N 1
ATOM 3611 C CA . ASP A 1 468 ? 0.737 -14.258 -34.318 1.00 92.25 468 ASP A CA 1
ATOM 3612 C C . ASP A 1 468 ? -0.554 -14.019 -33.511 1.00 92.25 468 ASP A C 1
ATOM 3614 O O . ASP A 1 468 ? -1.589 -14.631 -33.783 1.00 92.25 468 ASP A O 1
ATOM 3618 N N . VAL A 1 469 ? -0.519 -13.135 -32.508 1.00 93.56 469 VAL A N 1
ATOM 3619 C CA . VAL A 1 469 ? -1.723 -12.687 -31.785 1.00 93.56 469 VAL A CA 1
ATOM 3620 C C . VAL A 1 469 ? -2.608 -11.841 -32.698 1.00 93.56 469 VAL A C 1
ATOM 3622 O O . VAL A 1 469 ? -3.780 -12.167 -32.869 1.00 93.56 469 VAL A O 1
ATOM 3625 N N . LEU A 1 470 ? -2.042 -10.821 -33.349 1.00 94.94 470 LEU A N 1
ATOM 3626 C CA . LEU A 1 470 ? -2.786 -9.922 -34.236 1.00 94.94 470 LEU A CA 1
ATOM 3627 C C . LEU A 1 470 ? -3.438 -10.667 -35.407 1.00 94.94 470 LEU A C 1
ATOM 3629 O O . LEU A 1 470 ? -4.544 -10.328 -35.806 1.00 94.94 470 LEU A O 1
ATOM 3633 N N . LEU A 1 471 ? -2.793 -11.705 -35.947 1.00 95.12 471 LEU A N 1
ATOM 3634 C CA . LEU A 1 471 ? -3.378 -12.541 -37.000 1.00 95.12 471 LEU A CA 1
ATOM 3635 C C . LEU A 1 471 ? -4.607 -13.324 -36.510 1.00 95.12 471 LEU A C 1
ATOM 3637 O O . LEU A 1 471 ? -5.561 -13.492 -37.267 1.00 95.12 471 LEU A O 1
ATOM 3641 N N . ARG A 1 472 ? -4.611 -13.782 -35.250 1.00 94.62 472 ARG A N 1
ATOM 3642 C CA . ARG A 1 472 ? -5.782 -14.436 -34.641 1.00 94.62 472 ARG A CA 1
ATOM 3643 C C . ARG A 1 472 ? -6.907 -13.442 -34.374 1.00 94.62 472 ARG A C 1
ATOM 3645 O O . ARG A 1 472 ? -8.061 -13.751 -34.653 1.00 94.62 472 ARG A O 1
ATOM 3652 N N . GLU A 1 473 ? -6.572 -12.256 -33.875 1.00 93.94 473 GLU A N 1
ATOM 3653 C CA . GLU A 1 473 ? -7.545 -11.184 -33.643 1.00 93.94 473 GLU A CA 1
ATOM 3654 C C . GLU A 1 473 ? -8.144 -10.661 -34.950 1.00 93.94 473 GLU A C 1
ATOM 3656 O O . GLU A 1 473 ? -9.342 -10.403 -35.008 1.00 93.94 473 GLU A O 1
ATOM 3661 N N . LEU A 1 474 ? -7.346 -10.572 -36.020 1.00 94.81 474 LEU A N 1
ATOM 3662 C CA . LEU A 1 474 ? -7.836 -10.209 -37.348 1.00 94.81 474 LEU A CA 1
ATOM 3663 C C . LEU A 1 474 ? -8.873 -11.218 -37.844 1.00 94.81 474 LEU A C 1
ATOM 3665 O O . LEU A 1 474 ? -9.941 -10.816 -38.288 1.00 94.81 474 LEU A O 1
ATOM 3669 N N . ALA A 1 475 ? -8.586 -12.517 -37.719 1.00 93.31 475 ALA A N 1
ATOM 3670 C CA . ALA A 1 475 ? -9.522 -13.564 -38.120 1.00 93.31 475 ALA A CA 1
ATOM 3671 C C . ALA A 1 475 ? -10.840 -13.502 -37.324 1.00 93.31 475 ALA A C 1
ATOM 3673 O O . ALA A 1 475 ? -11.912 -13.705 -37.892 1.00 93.31 475 ALA A O 1
ATOM 3674 N N . ALA A 1 476 ? -10.775 -13.189 -36.024 1.00 93.31 476 ALA A N 1
ATOM 3675 C CA . ALA A 1 476 ? -11.964 -12.986 -35.197 1.00 93.31 476 ALA A CA 1
ATOM 3676 C C . ALA A 1 476 ? -12.757 -11.737 -35.627 1.00 93.31 476 ALA A C 1
ATOM 3678 O O . ALA A 1 476 ? -13.965 -11.819 -35.835 1.00 93.31 476 ALA A O 1
ATOM 3679 N N . ALA A 1 477 ? -12.079 -10.607 -35.846 1.00 93.19 477 ALA A N 1
ATOM 3680 C CA . ALA A 1 477 ? -12.710 -9.365 -36.288 1.00 93.19 477 ALA A CA 1
ATOM 3681 C C . ALA A 1 477 ? -13.360 -9.495 -37.679 1.00 93.19 477 ALA A C 1
ATOM 3683 O O . ALA A 1 477 ? -14.451 -8.968 -37.896 1.00 93.19 477 ALA A O 1
ATOM 3684 N N . GLU A 1 478 ? -12.724 -10.219 -38.609 1.00 92.69 478 GLU A N 1
ATOM 3685 C CA . GLU A 1 478 ? -13.298 -10.546 -39.921 1.00 92.69 478 GLU A CA 1
ATOM 3686 C C . GLU A 1 478 ? -14.551 -11.431 -39.774 1.00 92.69 478 GLU A C 1
ATOM 3688 O O . GLU A 1 478 ? -15.559 -11.174 -40.432 1.00 92.69 478 GLU A O 1
ATOM 3693 N N . ALA A 1 479 ? -14.533 -12.429 -38.879 1.00 93.69 479 ALA A N 1
ATOM 3694 C CA . ALA A 1 479 ? -15.683 -13.304 -38.626 1.00 93.69 479 ALA A CA 1
ATOM 3695 C C . ALA A 1 479 ? -16.880 -12.568 -37.994 1.00 93.69 479 ALA A C 1
ATOM 3697 O O . ALA A 1 479 ? -18.031 -12.907 -38.268 1.00 93.69 479 ALA A O 1
ATOM 3698 N N . GLU A 1 480 ? -16.615 -11.549 -37.177 1.00 94.06 480 GLU A N 1
ATOM 3699 C CA . GLU A 1 480 ? -17.628 -10.698 -36.542 1.00 94.06 480 GLU A CA 1
ATOM 3700 C C . GLU A 1 480 ? -18.110 -9.545 -37.445 1.00 94.06 480 GLU A C 1
ATOM 3702 O O . GLU A 1 480 ? -19.038 -8.822 -37.080 1.00 94.06 480 GLU A O 1
ATOM 3707 N N . GLY A 1 481 ? -17.505 -9.354 -38.625 1.00 92.56 481 GLY A N 1
ATOM 3708 C CA . GLY A 1 481 ? -17.830 -8.250 -39.535 1.00 92.56 481 GLY A CA 1
ATOM 3709 C C . GLY A 1 481 ? -17.388 -6.870 -39.026 1.00 92.56 481 GLY A C 1
ATOM 3710 O O . GLY A 1 481 ? -17.931 -5.846 -39.442 1.00 92.56 481 GLY A O 1
ATOM 3711 N N . ALA A 1 482 ? -16.412 -6.813 -38.118 1.00 92.56 482 ALA A N 1
ATOM 3712 C CA . ALA A 1 482 ? -15.923 -5.580 -37.507 1.00 92.56 482 ALA A CA 1
ATOM 3713 C C . ALA A 1 482 ? -14.867 -4.878 -38.388 1.00 92.56 482 ALA A C 1
ATOM 3715 O O . ALA A 1 482 ? -13.686 -4.805 -38.041 1.00 92.56 482 ALA A O 1
ATOM 3716 N N . GLU A 1 483 ? -15.288 -4.322 -39.529 1.00 91.69 483 GLU A N 1
ATOM 3717 C CA . GLU A 1 483 ? -14.399 -3.776 -40.577 1.00 91.69 483 GLU A CA 1
ATOM 3718 C C . GLU A 1 483 ? -13.369 -2.748 -40.069 1.00 91.69 483 GLU A C 1
ATOM 3720 O O . GLU A 1 483 ? -12.186 -2.814 -40.408 1.00 91.69 483 GLU A O 1
ATOM 3725 N N . MET A 1 484 ? -13.791 -1.811 -39.213 1.00 92.00 484 MET A N 1
ATOM 3726 C CA . MET A 1 484 ? -12.901 -0.779 -38.657 1.00 92.00 484 MET A CA 1
ATOM 3727 C C . MET A 1 484 ? -11.814 -1.369 -37.750 1.00 92.00 484 MET A C 1
ATOM 3729 O O . MET A 1 484 ? -10.686 -0.871 -37.715 1.00 92.00 484 MET A O 1
ATOM 3733 N N . VAL A 1 485 ? -12.153 -2.428 -37.012 1.00 91.12 485 VAL A N 1
ATOM 3734 C CA . VAL A 1 485 ? -11.219 -3.133 -36.129 1.00 91.12 485 VAL A CA 1
ATOM 3735 C C . VAL A 1 485 ? -10.230 -3.929 -36.974 1.00 91.12 485 VAL A C 1
ATOM 3737 O O . VAL A 1 485 ? -9.025 -3.802 -36.763 1.00 91.12 485 VAL A O 1
ATOM 3740 N N . ALA A 1 486 ? -10.715 -4.645 -37.992 1.00 91.25 486 ALA A N 1
ATOM 3741 C CA . ALA A 1 486 ? -9.875 -5.377 -38.935 1.00 91.25 486 ALA A CA 1
ATOM 3742 C C . ALA A 1 486 ? -8.846 -4.456 -39.618 1.00 91.25 486 ALA A C 1
ATOM 3744 O O . ALA A 1 486 ? -7.648 -4.722 -39.548 1.00 91.25 486 ALA A O 1
ATOM 3745 N N . ALA A 1 487 ? -9.272 -3.310 -40.161 1.00 90.19 487 ALA A N 1
ATOM 3746 C CA . ALA A 1 487 ? -8.366 -2.344 -40.795 1.00 90.19 487 ALA A CA 1
ATOM 3747 C C . ALA A 1 487 ? -7.307 -1.778 -39.824 1.00 90.19 487 ALA A C 1
ATOM 3749 O O . ALA A 1 487 ? -6.146 -1.573 -40.195 1.00 90.19 487 ALA A O 1
ATOM 3750 N N . SER A 1 488 ? -7.683 -1.542 -38.561 1.00 91.25 488 SER A N 1
ATOM 3751 C CA . SER A 1 488 ? -6.742 -1.133 -37.510 1.00 91.25 488 SER A CA 1
ATOM 3752 C C . SER A 1 488 ? -5.696 -2.221 -37.237 1.00 91.25 488 SER A C 1
ATOM 3754 O O . SER A 1 488 ? -4.497 -1.928 -37.181 1.00 91.25 488 SER A O 1
ATOM 3756 N N . ILE A 1 489 ? -6.130 -3.480 -37.118 1.00 92.44 489 ILE A N 1
ATOM 3757 C CA . ILE A 1 489 ? -5.255 -4.635 -36.879 1.00 92.44 489 ILE A CA 1
ATOM 3758 C C . ILE A 1 489 ? -4.315 -4.869 -38.069 1.00 92.44 489 ILE A C 1
ATOM 3760 O O . ILE A 1 489 ? -3.115 -5.044 -37.861 1.00 92.44 489 ILE A O 1
ATOM 3764 N N . GLU A 1 490 ? -4.794 -4.784 -39.314 1.00 93.06 490 GLU A N 1
ATOM 3765 C CA . GLU A 1 490 ? -3.943 -4.873 -40.512 1.00 93.06 490 GLU A CA 1
ATOM 3766 C C . GLU A 1 490 ? -2.839 -3.804 -40.504 1.00 93.06 490 GLU A C 1
ATOM 3768 O O . GLU A 1 490 ? -1.669 -4.091 -40.787 1.00 93.06 490 GLU A O 1
ATOM 3773 N N . GLY A 1 491 ? -3.180 -2.576 -40.097 1.00 89.44 491 GLY A N 1
ATOM 3774 C CA . GLY A 1 491 ? -2.215 -1.499 -39.895 1.00 89.44 491 GLY A CA 1
ATOM 3775 C C . GLY A 1 491 ? -1.142 -1.842 -38.855 1.00 89.44 491 GLY A C 1
ATOM 3776 O O . GLY A 1 491 ? 0.040 -1.551 -39.070 1.00 89.44 491 GLY A O 1
ATOM 3777 N N . GLN A 1 492 ? -1.526 -2.496 -37.756 1.00 90.06 492 GLN A N 1
ATOM 3778 C CA . GLN A 1 492 ? -0.606 -2.950 -36.708 1.00 90.06 492 GLN A CA 1
ATOM 3779 C C . GLN A 1 492 ? 0.277 -4.118 -37.168 1.00 90.06 492 GLN A C 1
ATOM 3781 O O . GLN A 1 492 ? 1.481 -4.110 -36.898 1.00 90.06 492 GLN A O 1
ATOM 3786 N N . ILE A 1 493 ? -0.273 -5.090 -37.902 1.00 92.56 493 ILE A N 1
ATOM 3787 C CA . ILE A 1 493 ? 0.491 -6.195 -38.505 1.00 92.56 493 ILE A CA 1
ATOM 3788 C C . ILE A 1 493 ? 1.555 -5.622 -39.437 1.00 92.56 493 ILE A C 1
ATOM 3790 O O . ILE A 1 493 ? 2.740 -5.932 -39.300 1.00 92.56 493 ILE A O 1
ATOM 3794 N N . LEU A 1 494 ? 1.165 -4.712 -40.330 1.00 90.81 494 LEU A N 1
ATOM 3795 C CA . LEU A 1 494 ? 2.093 -4.077 -41.256 1.00 90.81 494 LEU A CA 1
ATOM 3796 C C . LEU A 1 494 ? 3.181 -3.279 -40.524 1.00 90.81 494 LEU A C 1
ATOM 3798 O O . LEU A 1 494 ? 4.351 -3.334 -40.903 1.00 90.81 494 LEU A O 1
ATOM 3802 N N . ALA A 1 495 ? 2.819 -2.541 -39.472 1.00 86.50 495 ALA A N 1
ATOM 3803 C CA . ALA A 1 495 ? 3.789 -1.813 -38.661 1.00 86.50 495 ALA A CA 1
ATOM 3804 C C . ALA A 1 495 ? 4.817 -2.753 -38.011 1.00 86.50 495 ALA A C 1
ATOM 3806 O O . ALA A 1 495 ? 5.983 -2.377 -37.915 1.00 86.50 495 ALA A O 1
ATOM 3807 N N . ASN A 1 496 ? 4.412 -3.963 -37.610 1.00 88.94 496 ASN A N 1
ATOM 3808 C CA . ASN A 1 496 ? 5.313 -4.973 -37.060 1.00 88.94 496 ASN A CA 1
ATOM 3809 C C . ASN A 1 496 ? 6.194 -5.638 -38.130 1.00 88.94 496 ASN A C 1
ATOM 3811 O O . ASN A 1 496 ? 7.399 -5.754 -37.924 1.00 88.94 496 ASN A O 1
ATOM 3815 N N . LEU A 1 497 ? 5.646 -5.976 -39.303 1.00 90.19 497 LEU A N 1
ATOM 3816 C CA . LEU A 1 497 ? 6.408 -6.547 -40.428 1.00 90.19 497 LEU A CA 1
ATOM 3817 C C . LEU A 1 497 ? 7.506 -5.606 -40.960 1.00 90.19 497 LEU A C 1
ATOM 3819 O O . LEU A 1 497 ? 8.498 -6.054 -41.530 1.00 90.19 497 LEU A O 1
ATOM 3823 N N . LYS A 1 498 ? 7.363 -4.290 -40.770 1.00 86.38 498 LYS A N 1
ATOM 3824 C CA . LYS A 1 498 ? 8.396 -3.308 -41.141 1.00 86.38 498 LYS A CA 1
ATOM 3825 C C . LYS A 1 498 ? 9.576 -3.235 -40.166 1.00 86.38 498 LYS A C 1
ATOM 3827 O O . LYS A 1 498 ? 10.537 -2.540 -40.473 1.00 86.38 498 LYS A O 1
ATOM 3832 N N . ARG A 1 499 ? 9.504 -3.880 -38.995 1.00 83.12 499 ARG A N 1
ATOM 3833 C CA . ARG A 1 499 ? 10.521 -3.729 -37.935 1.00 83.12 499 ARG A CA 1
ATOM 3834 C C . ARG A 1 499 ? 11.776 -4.571 -38.180 1.00 83.12 499 ARG A C 1
ATOM 3836 O O . ARG A 1 499 ? 12.865 -4.077 -37.914 1.00 83.12 499 ARG A O 1
ATOM 3843 N N . TRP A 1 500 ? 11.626 -5.798 -38.692 1.00 86.31 500 TRP A N 1
ATOM 3844 C CA . TRP A 1 500 ? 12.736 -6.718 -38.981 1.00 86.31 500 TRP A CA 1
ATOM 3845 C C . TRP A 1 500 ? 12.517 -7.482 -40.280 1.00 86.31 500 TRP A C 1
ATOM 3847 O O . TRP A 1 500 ? 11.464 -8.091 -40.480 1.00 86.31 500 TRP A O 1
ATOM 3857 N N . ASP A 1 501 ? 13.537 -7.483 -41.134 1.00 87.06 501 ASP A N 1
ATOM 3858 C CA . ASP A 1 501 ? 13.480 -8.118 -42.449 1.00 87.06 501 ASP A CA 1
ATOM 3859 C C . ASP A 1 501 ? 13.385 -9.641 -42.350 1.00 87.06 501 ASP A C 1
ATOM 3861 O O . ASP A 1 501 ? 12.537 -10.250 -42.994 1.00 87.06 501 ASP A O 1
ATOM 3865 N N . ASP A 1 502 ? 14.160 -10.248 -41.458 1.00 87.69 502 ASP A N 1
ATOM 3866 C CA . ASP A 1 502 ? 14.179 -11.695 -41.258 1.00 87.69 502 ASP A CA 1
ATOM 3867 C C . ASP A 1 502 ? 12.882 -12.221 -40.611 1.00 87.69 502 ASP A C 1
ATOM 3869 O O . ASP A 1 502 ? 12.380 -13.280 -40.989 1.00 87.69 502 ASP A O 1
ATOM 3873 N N . VAL A 1 503 ? 12.313 -11.483 -39.644 1.00 89.00 503 VAL A N 1
ATOM 3874 C CA . VAL A 1 503 ? 11.027 -11.833 -39.017 1.00 89.00 503 VAL A CA 1
ATOM 3875 C C . VAL A 1 503 ? 9.934 -11.743 -40.070 1.00 89.00 503 VAL A C 1
ATOM 3877 O O . VAL A 1 503 ? 9.111 -12.651 -40.185 1.00 89.00 503 VAL A O 1
ATOM 3880 N N . ARG A 1 504 ? 9.950 -10.677 -40.880 1.00 92.62 504 ARG A N 1
ATOM 3881 C CA . ARG A 1 504 ? 9.033 -10.521 -42.005 1.00 92.62 504 ARG A CA 1
ATOM 3882 C C . ARG A 1 504 ? 9.148 -11.702 -42.959 1.00 92.62 504 ARG A C 1
ATOM 3884 O O . ARG A 1 504 ? 8.132 -12.321 -43.237 1.00 92.62 504 ARG A O 1
ATOM 3891 N N . GLU A 1 505 ? 10.342 -12.050 -43.424 1.00 92.69 505 GLU A N 1
ATOM 3892 C CA . GLU A 1 505 ? 10.547 -13.170 -44.350 1.00 92.69 505 GLU A CA 1
ATOM 3893 C C . GLU A 1 505 ? 10.007 -14.496 -43.795 1.00 92.69 505 GLU A C 1
ATOM 3895 O O . GLU A 1 505 ? 9.256 -15.186 -44.489 1.00 92.69 505 GLU A O 1
ATOM 3900 N N . ARG A 1 506 ? 10.292 -14.821 -42.525 1.00 92.50 506 ARG A N 1
ATOM 3901 C CA . ARG A 1 506 ? 9.756 -16.029 -41.871 1.00 92.50 506 ARG A CA 1
ATOM 3902 C C . ARG A 1 506 ? 8.231 -16.020 -41.777 1.00 92.50 506 ARG A C 1
ATOM 3904 O O . ARG A 1 506 ? 7.591 -17.021 -42.100 1.00 92.50 506 ARG A O 1
ATOM 3911 N N . ILE A 1 507 ? 7.641 -14.900 -41.356 1.00 92.69 507 ILE A N 1
ATOM 3912 C CA . ILE A 1 507 ? 6.185 -14.750 -41.229 1.00 92.69 507 ILE A CA 1
ATOM 3913 C C . ILE A 1 507 ? 5.509 -14.862 -42.598 1.00 92.69 507 ILE A C 1
ATOM 3915 O O . ILE A 1 507 ? 4.532 -15.593 -42.753 1.00 92.69 507 ILE A O 1
ATOM 3919 N N . LEU A 1 508 ? 6.042 -14.163 -43.600 1.00 94.25 508 LEU A N 1
ATOM 3920 C CA . LEU A 1 508 ? 5.510 -14.160 -44.958 1.00 94.25 508 LEU A CA 1
ATOM 3921 C C . LEU A 1 508 ? 5.595 -15.541 -45.608 1.00 94.25 508 LEU A C 1
ATOM 3923 O O . LEU A 1 508 ? 4.720 -15.884 -46.403 1.00 94.25 508 LEU A O 1
ATOM 3927 N N . ALA A 1 509 ? 6.610 -16.341 -45.271 1.00 93.00 509 ALA A N 1
ATOM 3928 C CA . ALA A 1 509 ? 6.734 -17.718 -45.737 1.00 93.00 509 ALA A CA 1
ATOM 3929 C C . ALA A 1 509 ? 5.660 -18.646 -45.141 1.00 93.00 509 ALA A C 1
ATOM 3931 O O . ALA A 1 509 ? 5.203 -19.548 -45.840 1.00 93.00 509 ALA A O 1
ATOM 3932 N N . ARG A 1 510 ? 5.239 -18.417 -43.887 1.00 94.56 510 ARG A N 1
ATOM 3933 C CA . ARG A 1 510 ? 4.312 -19.303 -43.154 1.00 94.56 510 ARG A CA 1
ATOM 3934 C C . ARG A 1 510 ? 2.845 -18.860 -43.139 1.00 94.56 510 ARG A C 1
ATOM 3936 O O . ARG A 1 510 ? 1.994 -19.669 -42.783 1.00 94.56 510 ARG A O 1
ATOM 3943 N N . ASN A 1 511 ? 2.533 -17.600 -43.460 1.00 93.75 511 ASN A N 1
ATOM 3944 C CA . ASN A 1 511 ? 1.175 -17.058 -43.348 1.00 93.75 511 ASN A CA 1
ATOM 3945 C C . ASN A 1 511 ? 0.759 -16.216 -44.572 1.00 93.75 511 ASN A C 1
ATOM 3947 O O . ASN A 1 511 ? 1.296 -15.133 -44.821 1.00 93.75 511 ASN A O 1
ATOM 3951 N N . ASP A 1 512 ? -0.252 -16.693 -45.304 1.00 92.38 512 ASP A N 1
ATOM 3952 C CA . ASP A 1 512 ? -0.740 -16.052 -46.533 1.00 92.38 512 ASP A CA 1
ATOM 3953 C C . ASP A 1 512 ? -1.498 -14.738 -46.284 1.00 92.38 512 ASP A C 1
ATOM 3955 O O . ASP A 1 512 ? -1.447 -13.829 -47.114 1.00 92.38 512 ASP A O 1
ATOM 3959 N N . VAL A 1 513 ? -2.155 -14.585 -45.128 1.00 92.25 513 VAL A N 1
ATOM 3960 C CA . VAL A 1 513 ? -2.867 -13.347 -44.759 1.00 92.25 513 VAL A CA 1
ATOM 3961 C C . VAL A 1 513 ? -1.870 -12.217 -44.518 1.00 92.25 513 VAL A C 1
ATOM 3963 O O . VAL A 1 513 ? -2.017 -11.129 -45.073 1.00 92.25 513 VAL A O 1
ATOM 3966 N N . ALA A 1 514 ? -0.794 -12.487 -43.774 1.00 92.44 514 ALA A N 1
ATOM 3967 C CA . ALA A 1 514 ? 0.295 -11.530 -43.589 1.00 92.44 514 ALA A CA 1
ATOM 3968 C C . ALA A 1 514 ? 0.920 -11.113 -44.934 1.00 92.44 514 ALA A C 1
ATOM 3970 O O . ALA A 1 514 ? 1.222 -9.935 -45.141 1.00 92.44 514 ALA A O 1
ATOM 3971 N N . ARG A 1 515 ? 1.053 -12.058 -45.876 1.00 94.06 515 ARG A N 1
ATOM 3972 C CA . ARG A 1 515 ? 1.537 -11.800 -47.241 1.00 94.06 515 ARG A CA 1
ATOM 3973 C C . ARG A 1 515 ? 0.596 -10.920 -48.050 1.00 94.06 515 ARG A C 1
ATOM 3975 O O . ARG A 1 515 ? 1.059 -9.970 -48.680 1.00 94.06 515 ARG A O 1
ATOM 3982 N N . ARG A 1 516 ? -0.710 -11.174 -47.986 1.00 93.38 516 ARG A N 1
ATOM 3983 C CA . ARG A 1 516 ? -1.739 -10.321 -48.597 1.00 93.38 516 ARG A CA 1
ATOM 3984 C C . ARG A 1 516 ? -1.647 -8.888 -48.071 1.00 93.38 516 ARG A C 1
ATOM 3986 O O . ARG A 1 516 ? -1.568 -7.956 -48.867 1.00 93.38 516 ARG A O 1
ATOM 3993 N N . ILE A 1 517 ? -1.601 -8.717 -46.748 1.00 92.19 517 ILE A N 1
ATOM 3994 C CA . ILE A 1 517 ? -1.515 -7.398 -46.099 1.00 92.19 517 ILE A CA 1
ATOM 3995 C C . ILE A 1 517 ? -0.244 -6.664 -46.540 1.00 92.19 517 ILE A C 1
ATOM 3997 O O . ILE A 1 517 ? -0.310 -5.492 -46.909 1.00 92.19 517 ILE A O 1
ATOM 4001 N N . TRP A 1 518 ? 0.902 -7.350 -46.564 1.00 92.69 518 TRP A N 1
ATOM 4002 C CA . TRP A 1 518 ? 2.170 -6.765 -47.003 1.00 92.69 518 TRP A CA 1
ATOM 4003 C C . TRP A 1 518 ? 2.123 -6.274 -48.458 1.00 92.69 518 TRP A C 1
ATOM 4005 O O . TRP A 1 518 ? 2.495 -5.132 -48.734 1.00 92.69 518 TRP A O 1
ATOM 4015 N N . ASN A 1 519 ? 1.615 -7.105 -49.372 1.00 90.00 519 ASN A N 1
ATOM 4016 C CA . ASN A 1 519 ? 1.586 -6.802 -50.805 1.00 90.00 519 ASN A CA 1
ATOM 4017 C C . ASN A 1 519 ? 0.539 -5.740 -51.169 1.00 90.00 519 ASN A C 1
ATOM 4019 O O . ASN A 1 519 ? 0.829 -4.855 -51.970 1.00 90.00 519 ASN A O 1
ATOM 4023 N N . SER A 1 520 ? -0.630 -5.753 -50.516 1.00 82.56 520 SER A N 1
ATOM 4024 C CA . SER A 1 520 ? -1.745 -4.829 -50.797 1.00 82.56 520 SER A CA 1
ATOM 4025 C C . SER A 1 520 ? -1.361 -3.345 -50.735 1.00 82.56 520 SER A C 1
ATOM 4027 O O . SER A 1 520 ? -1.959 -2.504 -51.405 1.00 82.56 520 SER A O 1
ATOM 4029 N N . ARG A 1 521 ? -0.331 -3.006 -49.951 1.00 68.25 521 ARG A N 1
ATOM 4030 C CA . ARG A 1 521 ? 0.170 -1.636 -49.825 1.00 68.25 521 ARG A CA 1
ATOM 4031 C C . ARG A 1 521 ? 1.329 -1.317 -50.769 1.00 68.25 521 ARG A C 1
ATOM 4033 O O . ARG A 1 521 ? 1.571 -0.140 -51.024 1.00 68.25 521 ARG A O 1
ATOM 4040 N N . HIS A 1 522 ? 2.027 -2.335 -51.271 1.00 58.84 522 HIS A N 1
ATOM 4041 C CA . HIS A 1 522 ? 3.067 -2.167 -52.283 1.00 58.84 522 HIS A CA 1
ATOM 4042 C C . HIS A 1 522 ? 2.438 -1.834 -53.643 1.00 58.84 522 HIS A C 1
ATOM 4044 O O . HIS A 1 522 ? 2.861 -0.873 -54.285 1.00 58.84 522 HIS A O 1
ATOM 4050 N N . ASP A 1 523 ? 1.338 -2.512 -53.986 1.00 52.03 523 ASP A N 1
ATOM 4051 C CA . ASP A 1 523 ? 0.552 -2.259 -55.202 1.00 52.03 523 ASP A CA 1
ATOM 4052 C C . ASP A 1 523 ? -0.095 -0.858 -55.202 1.00 52.03 523 ASP A C 1
ATOM 4054 O O . ASP A 1 523 ? -0.220 -0.210 -56.240 1.00 52.03 523 ASP A O 1
ATOM 4058 N N . ALA A 1 524 ? -0.446 -0.330 -54.022 1.00 54.06 524 ALA A N 1
ATOM 4059 C CA . ALA A 1 524 ? -0.982 1.026 -53.872 1.00 54.06 524 ALA A CA 1
ATOM 4060 C C . ALA A 1 524 ? 0.075 2.141 -54.036 1.00 54.06 524 ALA A C 1
ATOM 4062 O O . ALA A 1 524 ? -0.293 3.291 -54.276 1.00 54.06 524 ALA A O 1
ATOM 4063 N N . MET A 1 525 ? 1.373 1.833 -53.896 1.00 46.97 525 MET A N 1
ATOM 4064 C CA . MET A 1 525 ? 2.471 2.796 -54.088 1.00 46.97 525 MET A CA 1
ATOM 4065 C C . MET A 1 525 ? 3.029 2.810 -55.520 1.00 46.97 525 MET A C 1
ATOM 4067 O O . MET A 1 525 ? 3.624 3.814 -55.906 1.00 46.97 525 MET A O 1
ATOM 4071 N N . GLU A 1 526 ? 2.833 1.748 -56.309 1.00 40.06 526 GLU A N 1
ATOM 4072 C CA . GLU A 1 526 ? 3.297 1.661 -57.707 1.00 40.06 526 GLU A CA 1
ATOM 4073 C C . GLU A 1 526 ? 2.265 2.135 -58.748 1.00 40.06 526 GLU A C 1
ATOM 4075 O O . GLU A 1 526 ? 2.573 2.215 -59.939 1.00 40.06 526 GLU A O 1
ATOM 4080 N N . ALA A 1 527 ? 1.054 2.517 -58.330 1.00 36.19 527 ALA A N 1
ATOM 4081 C CA . ALA A 1 527 ? 0.077 3.115 -59.235 1.00 36.19 527 ALA A CA 1
ATOM 4082 C C . ALA A 1 527 ? 0.570 4.496 -59.739 1.00 36.19 527 ALA A C 1
ATOM 4084 O O . ALA A 1 527 ? 0.826 5.389 -58.923 1.00 36.19 527 ALA A O 1
ATOM 4085 N N . PRO A 1 528 ? 0.697 4.722 -61.064 1.00 38.84 528 PRO A N 1
ATOM 4086 C CA . PRO A 1 528 ? 1.130 6.009 -61.599 1.00 38.84 528 PRO A CA 1
ATOM 4087 C C . PRO A 1 528 ? 0.112 7.103 -61.240 1.00 38.84 528 PRO A C 1
ATOM 4089 O O . PRO A 1 528 ? -1.095 6.835 -61.221 1.00 38.84 528 PRO A O 1
ATOM 4092 N N . PRO A 1 529 ? 0.555 8.347 -60.970 1.00 38.06 529 PRO A N 1
ATOM 4093 C CA . PRO A 1 529 ? -0.354 9.423 -60.612 1.00 38.06 529 PRO A CA 1
ATOM 4094 C C . PRO A 1 529 ? -1.335 9.654 -61.762 1.00 38.06 529 PRO A C 1
ATOM 4096 O O . PRO A 1 529 ? -0.944 9.920 -62.899 1.00 38.06 529 PRO A O 1
ATOM 4099 N N . CYS A 1 530 ? -2.618 9.511 -61.440 1.00 35.78 530 CYS A N 1
ATOM 4100 C CA . CYS A 1 530 ? -3.741 9.676 -62.348 1.00 35.78 530 CYS A CA 1
ATOM 4101 C C . CYS A 1 530 ? -3.609 11.004 -63.114 1.00 35.78 530 CYS A C 1
ATOM 4103 O O . CYS A 1 530 ? -3.643 12.086 -62.524 1.00 35.78 530 CYS A O 1
ATOM 4105 N N . THR A 1 531 ? -3.423 10.921 -64.432 1.00 40.50 531 THR A N 1
ATOM 4106 C CA . THR A 1 531 ? -3.379 12.075 -65.331 1.00 40.50 531 THR A CA 1
ATOM 4107 C C . THR A 1 531 ? -4.699 12.834 -65.244 1.00 40.50 531 THR A C 1
ATOM 4109 O O . THR A 1 531 ? -5.750 12.310 -65.621 1.00 40.50 531 THR A O 1
ATOM 4112 N N . ALA A 1 532 ? -4.636 14.067 -64.744 1.00 37.25 532 ALA A N 1
ATOM 4113 C CA . ALA A 1 532 ? -5.770 14.970 -64.646 1.00 37.25 532 ALA A CA 1
ATOM 4114 C C . ALA A 1 532 ? -6.398 15.205 -66.029 1.00 37.25 532 ALA A C 1
ATOM 4116 O O . ALA A 1 532 ? -5.743 15.685 -66.956 1.00 37.25 532 ALA A O 1
ATOM 4117 N N . ARG A 1 533 ? -7.687 14.872 -66.154 1.00 35.88 533 ARG A N 1
ATOM 4118 C CA . ARG A 1 533 ? -8.532 15.311 -67.265 1.00 35.88 533 ARG A CA 1
ATOM 4119 C C . ARG A 1 533 ? -8.816 16.806 -67.125 1.00 35.88 533 ARG A C 1
ATOM 4121 O O . ARG A 1 533 ? -9.204 17.283 -66.064 1.00 35.88 533 ARG A O 1
ATOM 4128 N N . SER A 1 534 ? -8.631 17.498 -68.239 1.00 37.34 534 SER A N 1
ATOM 4129 C CA . SER A 1 534 ? -9.089 18.848 -68.552 1.00 37.34 534 SER A CA 1
ATOM 4130 C C . SER A 1 534 ? -10.595 19.039 -68.345 1.00 37.34 534 SER A C 1
ATOM 4132 O O . SER A 1 534 ? -11.360 18.171 -68.766 1.00 37.34 534 SER A O 1
ATOM 4134 N N . ALA A 1 535 ? -10.998 20.196 -67.811 1.00 33.97 535 ALA A N 1
ATOM 4135 C CA . ALA A 1 535 ? -11.824 21.209 -68.495 1.00 33.97 535 ALA A CA 1
ATOM 4136 C C . ALA A 1 535 ? -12.535 22.135 -67.481 1.00 33.97 535 ALA A C 1
ATOM 4138 O O . ALA A 1 535 ? -13.283 21.673 -66.627 1.00 33.97 535 ALA A O 1
ATOM 4139 N N . ASP A 1 536 ? -12.274 23.434 -67.646 1.00 31.89 536 ASP A N 1
ATOM 4140 C CA . ASP A 1 536 ? -13.211 24.567 -67.599 1.00 31.89 536 ASP A CA 1
ATOM 4141 C C . ASP A 1 536 ? -13.999 24.914 -66.320 1.00 31.89 536 ASP A C 1
ATOM 4143 O O . ASP A 1 536 ? -14.969 24.255 -65.964 1.00 31.89 536 ASP A O 1
ATOM 4147 N N . ALA A 1 537 ? -13.663 26.075 -65.731 1.00 32.25 537 ALA A N 1
ATOM 4148 C CA . ALA A 1 537 ? -14.617 27.172 -65.480 1.00 32.25 537 ALA A CA 1
ATOM 4149 C C . ALA A 1 537 ? -13.914 28.449 -64.962 1.00 32.25 537 ALA A C 1
ATOM 4151 O O . ALA A 1 537 ? -13.447 28.526 -63.831 1.00 32.25 537 ALA A O 1
ATOM 4152 N N . GLU A 1 538 ? -13.851 29.424 -65.868 1.00 32.69 538 GLU A N 1
ATOM 4153 C CA . GLU A 1 538 ? -14.028 30.878 -65.732 1.00 32.69 538 GLU A CA 1
ATOM 4154 C C . GLU A 1 538 ? -13.412 31.721 -64.600 1.00 32.69 538 GLU A C 1
ATOM 4156 O O . GLU A 1 538 ? -13.569 31.538 -63.397 1.00 32.69 538 GLU A O 1
ATOM 4161 N N . ALA A 1 539 ? -12.790 32.793 -65.090 1.00 34.69 539 ALA A N 1
ATOM 4162 C CA . ALA A 1 539 ? -12.172 33.895 -64.389 1.00 34.69 539 ALA A CA 1
ATOM 4163 C C . ALA A 1 539 ? -13.175 34.880 -63.772 1.00 34.69 539 ALA A C 1
ATOM 4165 O O . ALA A 1 539 ? -14.160 35.268 -64.394 1.00 34.69 539 ALA A O 1
ATOM 4166 N N . THR A 1 540 ? -12.796 35.472 -62.640 1.00 33.00 540 THR A N 1
ATOM 4167 C CA . THR A 1 540 ? -13.105 36.882 -62.365 1.00 33.00 540 THR A CA 1
ATOM 4168 C C . THR A 1 540 ? -11.951 37.548 -61.618 1.00 33.00 540 THR A C 1
ATOM 4170 O O . THR A 1 540 ? -11.417 37.043 -60.636 1.00 33.00 540 THR A O 1
ATOM 4173 N N . LYS A 1 541 ? -11.524 38.681 -62.180 1.00 36.97 541 LYS A N 1
ATOM 4174 C CA . LYS A 1 541 ? -10.405 39.535 -61.775 1.00 36.97 541 LYS A CA 1
ATOM 4175 C C . LYS A 1 541 ? -10.747 40.356 -60.527 1.00 36.97 541 LYS A C 1
ATOM 4177 O O . LYS A 1 541 ? -11.820 40.946 -60.495 1.00 36.97 541 LYS A O 1
ATOM 4182 N N . ALA A 1 542 ? -9.772 40.558 -59.639 1.00 31.36 542 ALA A N 1
ATOM 4183 C CA . ALA A 1 542 ? -9.525 41.851 -58.985 1.00 31.36 542 ALA A CA 1
ATOM 4184 C C . ALA A 1 542 ? -8.110 41.885 -58.372 1.00 31.36 542 ALA A C 1
ATOM 4186 O O . ALA A 1 542 ? -7.750 41.038 -57.559 1.00 31.36 542 ALA A O 1
ATOM 4187 N N . SER A 1 543 ? -7.305 42.861 -58.797 1.00 33.94 543 SER A N 1
ATOM 4188 C CA . SER A 1 543 ? -5.969 43.183 -58.272 1.00 33.94 543 SER A CA 1
ATOM 4189 C C . SER A 1 543 ? -6.046 44.098 -57.028 1.00 33.94 543 SER A C 1
ATOM 4191 O O . SER A 1 543 ? -7.102 44.675 -56.773 1.00 33.94 543 SER A O 1
ATOM 4193 N N . PRO A 1 544 ? -4.951 44.231 -56.247 1.00 42.84 544 PRO A N 1
ATOM 4194 C CA . PRO A 1 544 ? -4.967 44.660 -54.844 1.00 42.84 544 PRO A CA 1
ATOM 4195 C C . PRO A 1 544 ? -4.599 46.143 -54.653 1.00 42.84 544 PRO A C 1
ATOM 4197 O O . PRO A 1 544 ? -4.026 46.746 -55.564 1.00 42.84 544 PRO A O 1
ATOM 4200 N N . PRO A 1 545 ? -4.777 46.716 -53.447 1.00 42.84 545 PRO A N 1
ATOM 4201 C CA . PRO A 1 545 ? -4.044 47.901 -53.043 1.00 42.84 545 PRO A CA 1
ATOM 4202 C C . PRO A 1 545 ? -2.823 47.558 -52.178 1.00 42.84 545 PRO A C 1
ATOM 4204 O O . PRO A 1 545 ? -2.856 46.728 -51.270 1.00 42.84 545 PRO A O 1
ATOM 4207 N N . GLN A 1 546 ? -1.739 48.254 -52.504 1.00 36.34 546 GLN A N 1
ATOM 4208 C CA . GLN A 1 546 ? -0.516 48.414 -51.728 1.00 36.34 546 GLN A CA 1
ATOM 4209 C C . GLN A 1 546 ? -0.789 49.196 -50.432 1.00 36.34 546 GLN A C 1
ATOM 4211 O O . GLN A 1 546 ? -1.649 50.075 -50.422 1.00 36.34 546 GLN A O 1
ATOM 4216 N N . GLY A 1 547 ? 0.002 48.960 -49.381 1.00 31.94 547 GLY A N 1
ATOM 4217 C CA . GLY A 1 547 ? 0.022 49.852 -48.220 1.00 31.94 547 GLY A CA 1
ATOM 4218 C C . GLY A 1 547 ? 0.895 49.384 -47.054 1.00 31.94 547 GLY A C 1
ATOM 4219 O O . GLY A 1 547 ? 0.497 48.510 -46.300 1.00 31.94 547 GLY A O 1
ATOM 4220 N N . GLU A 1 548 ? 2.055 50.034 -46.919 1.00 33.09 548 GLU A N 1
ATOM 4221 C CA . GLU A 1 548 ? 2.695 50.449 -45.652 1.00 33.09 548 GLU A CA 1
ATOM 4222 C C . GLU A 1 548 ? 3.437 49.420 -44.750 1.00 33.09 548 GLU A C 1
ATOM 4224 O O . GLU A 1 548 ? 2.875 48.685 -43.945 1.00 33.09 548 GLU A O 1
ATOM 4229 N N . LYS A 1 549 ? 4.783 49.486 -44.806 1.00 36.66 549 LYS A N 1
ATOM 4230 C CA . LYS A 1 549 ? 5.707 49.369 -43.640 1.00 36.66 549 LYS A CA 1
ATOM 4231 C C . LYS A 1 549 ? 5.560 50.642 -42.768 1.00 36.66 549 LYS A C 1
ATOM 4233 O O . LYS A 1 549 ? 5.166 51.636 -43.377 1.00 36.66 549 LYS A O 1
ATOM 4238 N N . PRO A 1 550 ? 5.973 50.750 -41.470 1.00 40.41 550 PRO A N 1
ATOM 4239 C CA . PRO A 1 550 ? 7.108 50.103 -40.753 1.00 40.41 550 PRO A CA 1
ATOM 4240 C C . PRO A 1 550 ? 6.784 49.879 -39.223 1.00 40.41 550 PRO A C 1
ATOM 4242 O O . PRO A 1 550 ? 5.602 49.730 -38.928 1.00 40.41 550 PRO A O 1
ATOM 4245 N N . PRO A 1 551 ? 7.686 49.903 -38.195 1.00 48.06 551 PRO A N 1
ATOM 4246 C CA . PRO A 1 551 ? 9.152 49.794 -38.120 1.00 48.06 551 PRO A CA 1
ATOM 4247 C C . PRO A 1 551 ? 9.719 48.762 -37.094 1.00 48.06 551 PRO A C 1
ATOM 4249 O O . PRO A 1 551 ? 9.152 48.453 -36.049 1.00 48.06 551 PRO A O 1
ATOM 4252 N N . GLU A 1 552 ? 10.917 48.274 -37.418 1.00 35.50 552 GLU A N 1
ATOM 4253 C CA . GLU A 1 552 ? 12.140 48.196 -36.593 1.00 35.50 552 GLU A CA 1
ATOM 4254 C C . GLU A 1 552 ? 12.018 48.200 -35.044 1.00 35.50 552 GLU A C 1
ATOM 4256 O O . GLU A 1 552 ? 11.885 49.242 -34.399 1.00 35.50 552 GLU A O 1
ATOM 4261 N N . LYS A 1 553 ? 12.182 47.024 -34.411 1.00 38.59 553 LYS A N 1
ATOM 4262 C CA . LYS A 1 553 ? 12.382 46.896 -32.955 1.00 38.59 553 LYS A CA 1
ATOM 4263 C C . LYS A 1 553 ? 13.871 46.916 -32.597 1.00 38.59 553 LYS A C 1
ATOM 4265 O O . LYS A 1 553 ? 14.631 46.017 -32.952 1.00 38.59 553 LYS A O 1
ATOM 4270 N N . LYS A 1 554 ? 14.252 47.947 -31.838 1.00 38.38 554 LYS A N 1
ATOM 4271 C CA . LYS A 1 554 ? 15.575 48.166 -31.239 1.00 38.38 554 LYS A CA 1
ATOM 4272 C C . LYS A 1 554 ? 15.959 47.053 -30.252 1.00 38.38 554 LYS A C 1
ATOM 4274 O O . LYS A 1 554 ? 15.185 46.691 -29.368 1.00 38.38 554 LYS A O 1
ATOM 4279 N N . ARG A 1 555 ? 17.208 46.588 -30.378 1.00 35.62 555 ARG A N 1
ATOM 4280 C CA . ARG A 1 555 ? 17.975 45.831 -29.374 1.00 35.62 555 ARG A CA 1
ATOM 4281 C C . ARG A 1 555 ? 18.010 46.591 -28.044 1.00 35.62 555 ARG A C 1
ATOM 4283 O O . ARG A 1 555 ? 18.440 47.741 -28.016 1.00 35.62 555 ARG A O 1
ATOM 4290 N N . ILE A 1 556 ? 17.651 45.918 -26.953 1.00 40.12 556 ILE A N 1
ATOM 4291 C CA . ILE A 1 556 ? 17.937 46.360 -25.584 1.00 40.12 556 ILE A CA 1
ATOM 4292 C C . ILE A 1 556 ? 19.111 45.523 -25.068 1.00 40.12 556 ILE A C 1
ATOM 4294 O O . ILE A 1 556 ? 19.023 44.301 -24.966 1.00 40.12 556 ILE A O 1
ATOM 4298 N N . THR A 1 557 ? 20.222 46.193 -24.784 1.00 41.34 557 THR A N 1
ATOM 4299 C CA . THR A 1 557 ? 21.380 45.679 -24.045 1.00 41.34 557 THR A CA 1
ATOM 4300 C C . THR A 1 557 ? 21.112 45.717 -22.533 1.00 41.34 557 THR A C 1
ATOM 4302 O O . THR A 1 557 ? 20.462 46.650 -22.057 1.00 41.34 557 THR A O 1
ATOM 4305 N N . PRO A 1 558 ? 21.618 44.755 -21.740 1.00 43.34 558 PRO A N 1
ATOM 4306 C CA . PRO A 1 558 ? 21.523 44.814 -20.286 1.00 43.34 558 PRO A CA 1
ATOM 4307 C C . PRO A 1 558 ? 22.663 45.648 -19.677 1.00 43.34 558 PRO A C 1
ATOM 4309 O O . PRO A 1 558 ? 23.832 45.495 -20.033 1.00 43.34 558 PRO A O 1
ATOM 4312 N N . ALA A 1 559 ? 22.309 46.520 -18.730 1.00 37.16 559 ALA A N 1
ATOM 4313 C CA . ALA A 1 559 ? 23.234 47.306 -17.914 1.00 37.16 559 ALA A CA 1
ATOM 4314 C C . ALA A 1 559 ? 23.807 46.485 -16.728 1.00 37.16 559 ALA A C 1
ATOM 4316 O O . ALA A 1 559 ? 23.178 45.521 -16.282 1.00 37.16 559 ALA A O 1
ATOM 4317 N N . PRO A 1 560 ? 24.991 46.853 -16.194 1.00 45.22 560 PRO A N 1
ATOM 4318 C CA . PRO A 1 560 ? 25.768 46.025 -15.274 1.00 45.22 560 PRO A CA 1
ATOM 4319 C C . PRO A 1 560 ? 25.354 46.210 -13.804 1.00 45.22 560 PRO A C 1
ATOM 4321 O O . PRO A 1 560 ? 25.115 47.325 -13.343 1.00 45.22 560 PRO A O 1
ATOM 4324 N N . ARG A 1 561 ? 25.340 45.117 -13.026 1.00 40.62 561 ARG A N 1
ATOM 4325 C CA . ARG A 1 561 ? 25.179 45.169 -11.562 1.00 40.62 561 ARG A CA 1
ATOM 4326 C C . ARG A 1 561 ? 26.512 45.460 -10.870 1.00 40.62 561 ARG A C 1
ATOM 4328 O O . ARG A 1 561 ? 27.488 44.726 -11.013 1.00 40.62 561 ARG A O 1
ATOM 4335 N N . SER A 1 562 ? 26.510 46.541 -10.098 1.00 41.25 562 SER A N 1
ATOM 4336 C CA . SER A 1 562 ? 27.604 47.045 -9.275 1.00 41.25 562 SER A CA 1
ATOM 4337 C C . SER A 1 562 ? 27.897 46.172 -8.051 1.00 41.25 562 SER A C 1
ATOM 4339 O O . SER A 1 562 ? 27.015 45.564 -7.447 1.00 41.25 562 SER A O 1
ATOM 4341 N N . LYS A 1 563 ? 29.178 46.166 -7.682 1.00 38.59 563 LYS A N 1
ATOM 4342 C CA . LYS A 1 563 ? 29.797 45.481 -6.543 1.00 38.59 563 LYS A CA 1
ATOM 4343 C C . LYS A 1 563 ? 29.569 46.209 -5.201 1.00 38.59 563 LYS A C 1
ATOM 4345 O O . LYS A 1 563 ? 29.523 47.434 -5.180 1.00 38.59 563 LYS A O 1
ATOM 4350 N N . ARG A 1 564 ? 29.726 45.411 -4.124 1.00 35.28 564 ARG A N 1
ATOM 4351 C CA . ARG A 1 564 ? 30.237 45.702 -2.750 1.00 35.28 564 ARG A CA 1
ATOM 4352 C C . ARG A 1 564 ? 29.263 46.247 -1.676 1.00 35.28 564 ARG A C 1
ATOM 4354 O O . ARG A 1 564 ? 28.285 46.875 -2.046 1.00 35.28 564 ARG A O 1
ATOM 4361 N N . PRO A 1 565 ? 29.591 46.117 -0.358 1.00 49.19 565 PRO A N 1
ATOM 4362 C CA . PRO A 1 565 ? 30.702 45.385 0.283 1.00 49.19 565 PRO A CA 1
ATOM 4363 C C . PRO A 1 565 ? 30.333 44.478 1.486 1.00 49.19 565 PRO A C 1
ATOM 4365 O O . PRO A 1 565 ? 29.219 44.437 1.991 1.00 49.19 565 PRO A O 1
ATOM 4368 N N . LYS A 1 566 ? 31.383 43.770 1.922 1.00 38.59 566 LYS A N 1
ATOM 4369 C CA . LYS A 1 566 ? 31.564 42.925 3.109 1.00 38.59 566 LYS A CA 1
ATOM 4370 C C . LYS A 1 566 ? 31.282 43.650 4.436 1.00 38.59 566 LYS A C 1
ATOM 4372 O O . LYS A 1 566 ? 31.730 44.778 4.616 1.00 38.59 566 LYS A O 1
ATOM 4377 N N . GLY A 1 567 ? 30.737 42.913 5.405 1.00 32.09 567 GLY A N 1
ATOM 4378 C CA . GLY A 1 567 ? 30.771 43.223 6.837 1.00 32.09 567 GLY A CA 1
ATOM 4379 C C . GLY A 1 567 ? 31.008 41.942 7.642 1.00 32.09 567 GLY A C 1
ATOM 4380 O O . GLY A 1 567 ? 30.261 40.981 7.509 1.00 32.09 567 GLY A O 1
ATOM 4381 N N . LYS A 1 568 ? 32.109 41.916 8.396 1.00 35.59 568 LYS A N 1
ATOM 4382 C CA . LYS A 1 568 ? 32.611 40.810 9.227 1.00 35.59 568 LYS A CA 1
ATOM 4383 C C . LYS A 1 568 ? 31.817 40.701 10.537 1.00 35.59 568 LYS A C 1
ATOM 4385 O O . LYS A 1 568 ? 31.506 41.730 11.122 1.00 35.59 568 LYS A O 1
ATOM 4390 N N . SER A 1 569 ? 31.643 39.491 11.066 1.00 32.47 569 SER A N 1
ATOM 4391 C CA . SER A 1 569 ? 32.119 39.084 12.406 1.00 32.47 569 SER A CA 1
ATOM 4392 C C . SER A 1 569 ? 31.434 37.789 12.857 1.00 32.47 569 SER A C 1
ATOM 4394 O O . SER A 1 569 ? 30.217 37.716 12.944 1.00 32.47 569 SER A O 1
ATOM 4396 N N . SER A 1 570 ? 32.221 36.774 13.199 1.00 33.53 570 SER A N 1
ATOM 4397 C CA . SER A 1 570 ? 31.860 35.856 14.279 1.00 33.53 570 SER A CA 1
ATOM 4398 C C . SER A 1 570 ? 33.133 35.226 14.816 1.00 33.53 570 SER A C 1
ATOM 4400 O O . SER A 1 570 ? 33.924 34.635 14.080 1.00 33.53 570 SER A O 1
ATOM 4402 N N . ALA A 1 571 ? 33.335 35.463 16.103 1.00 34.47 571 ALA A N 1
ATOM 4403 C CA . ALA A 1 571 ? 34.493 35.097 16.879 1.00 34.47 571 ALA A CA 1
ATOM 4404 C C . ALA A 1 571 ? 34.615 33.581 17.065 1.00 34.47 571 ALA A C 1
ATOM 4406 O O . ALA A 1 571 ? 33.645 32.859 17.280 1.00 34.47 571 ALA A O 1
ATOM 4407 N N . THR A 1 572 ? 35.867 33.150 17.041 1.00 33.97 572 THR A N 1
ATOM 4408 C CA . THR A 1 572 ? 36.404 31.934 17.640 1.00 33.97 572 THR A CA 1
ATOM 4409 C C . THR A 1 572 ? 36.007 31.794 19.109 1.00 33.97 572 THR A C 1
ATOM 4411 O O . THR A 1 572 ? 36.259 32.706 19.895 1.00 33.97 572 THR A O 1
ATOM 4414 N N . SER A 1 573 ? 35.544 30.610 19.513 1.00 34.03 573 SER A N 1
ATOM 4415 C CA . SER A 1 573 ? 35.803 30.119 20.865 1.00 34.03 573 SER A CA 1
ATOM 4416 C C . SER A 1 573 ? 36.136 28.633 20.837 1.00 34.03 573 SER A C 1
ATOM 4418 O O . SER A 1 573 ? 35.358 27.792 20.392 1.00 34.03 573 SER A O 1
ATOM 4420 N N . LYS A 1 574 ? 37.362 28.366 21.281 1.00 34.47 574 LYS A N 1
ATOM 4421 C CA . LYS A 1 574 ? 37.946 27.065 21.583 1.00 34.47 574 LYS A CA 1
ATOM 4422 C C . LYS A 1 574 ? 37.203 26.451 22.772 1.00 34.47 574 LYS A C 1
ATOM 4424 O O . LYS A 1 574 ? 36.968 27.147 23.757 1.00 34.47 574 LYS A O 1
ATOM 4429 N N . LYS A 1 575 ? 36.995 25.135 22.770 1.00 33.19 575 LYS A N 1
ATOM 4430 C CA . LYS A 1 575 ? 37.064 24.376 24.023 1.00 33.19 575 LYS A CA 1
ATOM 4431 C C . LYS A 1 575 ? 37.651 22.994 23.784 1.00 33.19 575 LYS A C 1
ATOM 4433 O O . LYS A 1 575 ? 37.077 22.145 23.115 1.00 33.19 575 LYS A O 1
ATOM 4438 N N . THR A 1 576 ? 38.859 22.866 24.305 1.00 32.41 576 THR A N 1
ATOM 4439 C CA . THR A 1 576 ? 39.710 21.690 24.349 1.00 32.41 576 THR A CA 1
ATOM 4440 C C . THR A 1 576 ? 39.266 20.752 25.471 1.00 32.41 576 THR A C 1
ATOM 4442 O O . THR A 1 576 ? 38.693 21.183 26.471 1.00 32.41 576 THR A O 1
ATOM 4445 N N . MET A 1 577 ? 39.588 19.481 25.248 1.00 33.09 577 MET A N 1
ATOM 4446 C CA . MET A 1 577 ? 39.570 18.303 26.114 1.00 33.09 577 MET A CA 1
ATOM 4447 C C . MET A 1 577 ? 39.700 18.520 27.631 1.00 33.09 577 MET A C 1
ATOM 4449 O O . MET A 1 577 ? 40.562 19.262 28.095 1.00 33.09 577 MET A O 1
ATOM 4453 N N . ALA A 1 578 ? 38.971 17.693 28.383 1.00 30.19 578 ALA A N 1
ATOM 4454 C CA . ALA A 1 578 ? 39.432 17.163 29.661 1.00 30.19 578 ALA A CA 1
ATOM 4455 C C . ALA A 1 578 ? 39.328 15.632 29.612 1.00 30.19 578 ALA A C 1
ATOM 4457 O O . ALA A 1 578 ? 38.247 15.059 29.506 1.00 30.19 578 ALA A O 1
ATOM 4458 N N . CYS A 1 579 ? 40.502 15.011 29.623 1.00 29.73 579 CYS A N 1
ATOM 4459 C CA . CYS A 1 579 ? 40.748 13.591 29.777 1.00 29.73 579 CYS A CA 1
ATOM 4460 C C . CYS A 1 579 ? 40.992 13.343 31.272 1.00 29.73 579 CYS A C 1
ATOM 4462 O O . CYS A 1 579 ? 41.795 14.055 31.875 1.00 29.73 579 CYS A O 1
ATOM 4464 N N . THR A 1 580 ? 40.340 12.349 31.870 1.00 32.66 580 THR A N 1
ATOM 4465 C CA . THR A 1 580 ? 40.711 11.827 33.192 1.00 32.66 580 THR A CA 1
ATOM 4466 C C . THR A 1 580 ? 40.791 10.312 33.125 1.00 32.66 580 THR A C 1
ATOM 4468 O O . THR A 1 580 ? 39.777 9.630 33.001 1.00 32.66 580 THR A O 1
ATOM 4471 N N . HIS A 1 581 ? 42.022 9.813 33.223 1.00 33.44 581 HIS A N 1
ATOM 4472 C CA . HIS A 1 581 ? 42.388 8.421 33.448 1.00 33.44 581 HIS A CA 1
ATOM 4473 C C . HIS A 1 581 ? 42.991 8.279 34.856 1.00 33.44 581 HIS A C 1
ATOM 4475 O O . HIS A 1 581 ? 43.976 8.940 35.183 1.00 33.44 581 HIS A O 1
ATOM 4481 N N . SER A 1 582 ? 42.422 7.388 35.666 1.00 30.64 582 SER A N 1
ATOM 4482 C CA . SER A 1 582 ? 43.047 6.580 36.737 1.00 30.64 582 SER A CA 1
ATOM 4483 C C . SER A 1 582 ? 41.904 5.825 37.432 1.00 30.64 582 SER A C 1
ATOM 4485 O O . SER A 1 582 ? 40.858 6.418 37.639 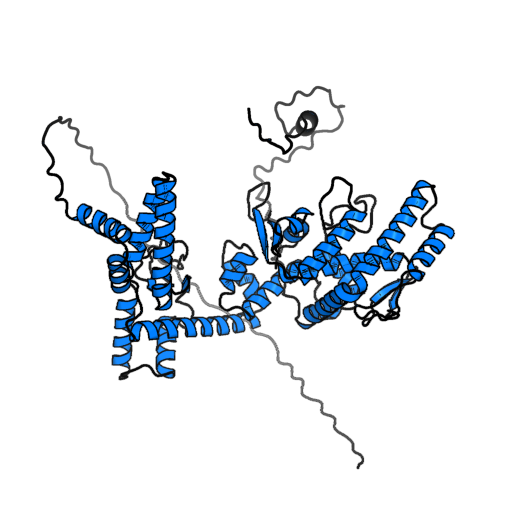1.00 30.64 582 SER A O 1
ATOM 4487 N N . ARG A 1 583 ? 41.984 4.551 37.823 1.00 30.41 583 ARG A N 1
ATOM 4488 C CA . ARG A 1 583 ? 43.132 3.692 38.129 1.00 30.41 583 ARG A CA 1
ATOM 4489 C C . ARG A 1 583 ? 42.670 2.215 38.140 1.00 30.41 583 ARG A C 1
ATOM 4491 O O . ARG A 1 583 ? 41.518 1.940 38.441 1.00 30.41 583 ARG A O 1
ATOM 4498 N N . LYS A 1 584 ? 43.629 1.343 37.815 1.00 36.56 584 LYS A N 1
ATOM 4499 C CA . LYS A 1 584 ? 43.810 -0.111 38.039 1.00 36.56 584 LYS A CA 1
ATOM 4500 C C . LYS A 1 584 ? 42.941 -0.803 39.119 1.00 36.56 584 LYS A C 1
ATOM 4502 O O . LYS A 1 584 ? 42.794 -0.229 40.188 1.00 36.56 584 LYS A O 1
ATOM 4507 N N . GLU A 1 585 ? 42.565 -2.078 38.916 1.00 39.34 585 GLU A N 1
ATOM 4508 C CA . GLU A 1 585 ? 43.262 -3.281 39.456 1.00 39.34 585 GLU A CA 1
ATOM 4509 C C . GLU A 1 585 ? 42.580 -4.638 39.099 1.00 39.34 585 GLU A C 1
ATOM 4511 O O . GLU A 1 585 ? 41.360 -4.750 39.101 1.00 39.34 585 GLU A O 1
ATOM 4516 N N . SER A 1 586 ? 43.440 -5.641 38.826 1.00 41.88 586 SER A N 1
ATOM 4517 C CA . SER A 1 586 ? 43.364 -7.107 39.089 1.00 41.88 586 SER A CA 1
ATOM 4518 C C . SER A 1 586 ? 42.340 -8.060 38.418 1.00 41.88 586 SER A C 1
ATOM 4520 O O . SER A 1 586 ? 41.201 -8.132 38.856 1.00 41.88 586 SER A O 1
ATOM 4522 N N . SER A 1 587 ? 42.855 -8.851 37.448 1.00 43.03 587 SER A N 1
ATOM 4523 C CA . SER A 1 587 ? 42.969 -10.343 37.328 1.00 43.03 587 SER A CA 1
ATOM 4524 C C . SER A 1 587 ? 41.823 -11.313 37.708 1.00 43.03 587 SER A C 1
ATOM 4526 O O . SER A 1 587 ? 40.982 -10.957 38.526 1.00 43.03 587 SER A O 1
ATOM 4528 N N . PRO A 1 588 ? 41.866 -12.601 37.275 1.00 60.53 588 PRO A N 1
ATOM 4529 C CA . PRO A 1 588 ? 42.772 -13.279 36.327 1.00 60.53 588 PRO A CA 1
ATOM 4530 C C . PRO A 1 588 ? 42.148 -13.643 34.969 1.00 60.53 588 PRO A C 1
ATOM 4532 O O . PRO A 1 588 ? 40.920 -13.868 34.901 1.00 60.53 588 PRO A O 1
#

Radius of gyration: 35.72 Å; Cα contacts (8 Å, |Δi|>4): 629; chains: 1; bounding box: 88×75×108 Å

Solvent-accessible surface area (backbone atoms only — not comparable to full-atom values): 34834 Å² total; per-residue (Å²): 138,87,87,86,85,90,82,83,79,78,76,54,71,66,58,54,50,50,51,51,48,52,38,29,76,70,63,74,39,91,81,52,80,80,85,64,88,70,78,90,82,70,80,76,78,75,76,78,79,65,81,87,56,78,77,76,74,72,75,77,75,74,74,80,81,82,71,56,49,60,39,66,70,33,54,50,54,52,47,52,51,42,54,50,40,63,61,36,41,48,64,65,51,50,53,52,49,50,54,48,49,53,57,49,48,59,30,48,80,69,73,42,59,81,81,37,67,72,51,46,51,52,47,36,54,53,60,70,69,51,85,51,36,39,78,88,66,48,77,44,55,57,50,101,57,56,33,49,36,55,56,91,93,47,74,44,76,42,35,69,35,76,68,79,42,73,66,27,53,57,49,50,51,52,32,50,53,33,44,32,47,51,49,36,28,49,62,42,29,47,53,64,65,26,60,58,56,23,35,64,60,24,57,66,77,36,100,76,50,38,38,43,30,37,41,56,79,97,46,94,51,92,84,30,47,80,44,76,37,70,44,51,71,71,33,50,54,27,50,52,54,34,43,56,57,17,68,75,44,33,56,94,89,59,53,64,34,49,48,28,87,66,56,46,101,90,44,50,45,24,36,78,51,83,65,56,38,62,43,32,40,52,33,35,50,32,54,68,43,51,72,47,37,64,86,43,81,60,41,57,70,23,37,27,26,30,33,35,40,51,42,49,74,73,36,96,60,24,70,62,54,44,24,59,60,63,64,46,94,45,68,68,63,46,47,51,38,45,48,59,41,73,74,48,40,50,53,46,47,53,50,45,29,56,49,36,43,54,54,44,50,53,45,50,51,25,35,77,72,66,56,32,31,44,59,25,28,66,57,48,43,53,50,52,50,52,49,29,64,75,70,73,45,96,66,77,50,77,67,56,42,48,51,50,41,36,65,73,15,66,64,37,74,30,58,44,78,60,48,88,38,28,36,35,64,55,52,92,64,39,77,48,94,43,31,102,45,61,52,73,89,35,58,92,53,62,53,84,87,30,62,40,28,30,26,30,52,67,30,54,58,52,43,57,54,48,42,59,49,46,55,52,50,33,55,51,26,60,74,71,64,38,61,73,59,28,56,52,40,54,53,51,46,49,59,52,46,71,58,38,71,68,61,28,52,56,47,44,74,76,31,68,67,60,37,50,60,56,47,62,57,52,62,67,67,69,58,75,81,79,79,80,78,85,82,90,83,86,88,84,90,83,88,85,84,86,83,83,86,91,81,89,85,80,87,81,80,87,83,84,86,84,83,85,85,90,83,89,88,83,84,88,79,89,82,79,88,85,86,87,89,86,81,90,87,83,88,134

Foldseek 3Di:
DDDDDDDDDDDDVVVVVVVLVVCLVVCVDVPRDPPDDDPPDDDDPPPPPCVPPDPDDPDPDDPDPQQAAFDPQLLVVLVVVLLQCLQFPLVLLLVLLLVLLVLCVVCVVVVHDCPPVVNFVVNQVSQVPRQRAGNVRHGQQFAPAWFQFDDPPHTDTGRGPDDRGSRRSLLVLLLLLLSLLLLLCLQQLEDPQFSQQDFPCQLVVDPQQKGWGFAPPPDPDPRGDIDMGRHDVSNSSSQVSLQSVLVSFADPPDGTSAWASPQDPVHGTSGRDPQSLVSNQSSCVRRVNNVSRPVDRPGSNSSSLNSLQVLLLPDLPSLVVNCRSHVPPDSVVSVCSQPSDVVSVVVSLVSLLVSLLVVVLQLLVQLVVVLKWALQSVVVNVVVVVLCVVVVHPDDDPVSSNVSSCVQCVSSVAWDDLDVQKIFSDDQQDDWPQDPHRDDHDSVSDARNINRIMGGNVVLVVLLVLLVVLVVVLVVCVVVVVVVVNVVSLVVNLSSLVTDVVSVVVCVVPDVVSVCSNVVVVVVVPDDPPDDDDDDDDDDDDDDDDDDDDDDDDDDDDDDDDDDDDDDDDDDDDDDDDDDDDDDDDDD

Nearest PDB structures (foldseek):
  6en0-assembly1_A  TM=4.667E-01  e=1.552E-04  Enterococcus faecalis
  3crx-assembly1_A  TM=6.655E-01  e=2.000E-02  Punavirus P1
  1kbu-assembly1_A  TM=4.464E-01  e=1.653E-02  Punavirus P1